Protein AF-A0A328DPZ9-F1 (afdb_monomer)

Structure (mmCIF, N/CA/C/O backbone):
data_AF-A0A328DPZ9-F1
#
_entry.id   AF-A0A328DPZ9-F1
#
loop_
_atom_site.group_PDB
_atom_site.id
_atom_site.type_symbol
_atom_site.label_atom_id
_atom_site.label_alt_id
_atom_site.label_comp_id
_atom_site.label_asym_id
_atom_site.label_entity_id
_atom_site.label_seq_id
_atom_site.pdbx_PDB_ins_code
_atom_site.Cartn_x
_atom_site.Cartn_y
_atom_site.Cartn_z
_atom_site.occupancy
_atom_site.B_iso_or_equiv
_atom_site.auth_seq_id
_atom_site.auth_comp_id
_atom_site.auth_asym_id
_atom_site.auth_atom_id
_atom_site.pdbx_PDB_model_num
ATOM 1 N N . MET A 1 1 ? -7.125 43.425 -60.708 1.00 32.53 1 MET A N 1
ATOM 2 C CA . MET A 1 1 ? -6.253 43.704 -61.870 1.00 32.53 1 MET A CA 1
ATOM 3 C C . MET A 1 1 ? -5.177 42.616 -61.893 1.00 32.53 1 MET A C 1
ATOM 5 O O . MET A 1 1 ? -4.411 42.566 -60.944 1.00 32.53 1 MET A O 1
ATOM 9 N N . LYS A 1 2 ? -5.217 41.736 -62.918 1.00 33.56 2 LYS A N 1
ATOM 10 C CA . LYS A 1 2 ? -4.447 40.476 -63.165 1.00 33.56 2 LYS A CA 1
ATOM 11 C C . LYS A 1 2 ? -4.745 39.311 -62.185 1.00 33.56 2 LYS A C 1
ATOM 13 O O . LYS A 1 2 ? -4.290 39.358 -61.056 1.00 33.56 2 LYS A O 1
ATOM 18 N N . ALA A 1 3 ? -5.665 38.365 -62.445 1.00 24.66 3 ALA A N 1
ATOM 19 C CA . ALA A 1 3 ? -5.767 37.301 -63.483 1.00 24.66 3 ALA A CA 1
ATOM 20 C C . ALA A 1 3 ? -4.623 36.255 -63.383 1.00 24.66 3 ALA A C 1
ATOM 22 O O . ALA A 1 3 ? -3.478 36.627 -63.602 1.00 24.66 3 ALA A O 1
ATOM 23 N N . MET A 1 4 ? -4.832 35.040 -62.842 1.00 23.30 4 MET A N 1
ATOM 24 C CA . MET A 1 4 ? -5.528 33.815 -63.337 1.00 23.30 4 MET A CA 1
ATOM 25 C C . MET A 1 4 ? -4.674 32.886 -64.231 1.00 23.30 4 MET A C 1
ATOM 27 O O . MET A 1 4 ? -4.324 33.281 -65.340 1.00 23.30 4 MET A O 1
ATOM 31 N N . LYS A 1 5 ? -4.461 31.635 -63.767 1.00 24.81 5 LYS A N 1
ATOM 32 C CA . LYS A 1 5 ? -4.634 30.307 -64.437 1.00 24.81 5 LYS A CA 1
ATOM 33 C C . LYS A 1 5 ? -3.986 29.218 -63.542 1.00 24.81 5 LYS A C 1
ATOM 35 O O . LYS A 1 5 ? -2.831 29.385 -63.180 1.00 24.81 5 LYS A O 1
ATOM 40 N N . ALA A 1 6 ? -4.725 28.281 -62.924 1.00 25.78 6 ALA A N 1
ATOM 41 C CA . ALA A 1 6 ? -5.346 27.041 -63.459 1.00 25.78 6 ALA A CA 1
ATOM 42 C C . ALA A 1 6 ? -4.273 26.011 -63.915 1.00 25.78 6 ALA A C 1
ATOM 44 O O . ALA A 1 6 ? -3.356 26.421 -64.613 1.00 25.78 6 ALA A O 1
ATOM 45 N N . ALA A 1 7 ? -4.288 24.707 -63.597 1.00 23.09 7 ALA A N 1
ATOM 46 C CA . ALA A 1 7 ? -5.373 23.803 -63.207 1.00 23.09 7 ALA A CA 1
ATOM 47 C C . ALA A 1 7 ? -4.847 22.447 -62.638 1.00 23.09 7 ALA A C 1
ATOM 49 O O . ALA A 1 7 ? -3.674 22.131 -62.806 1.00 23.09 7 ALA A O 1
ATOM 50 N N . GLU A 1 8 ? -5.793 21.676 -62.073 1.00 23.08 8 GLU A N 1
ATOM 51 C CA . GLU A 1 8 ? -5.939 20.195 -62.028 1.00 23.08 8 GLU A CA 1
ATOM 52 C C . GLU A 1 8 ? -5.051 19.286 -61.128 1.00 23.08 8 GLU A C 1
ATOM 54 O O . GLU A 1 8 ? -3.827 19.299 -61.185 1.00 23.08 8 GLU A O 1
ATOM 59 N N . GLY A 1 9 ? -5.724 18.455 -60.300 1.00 23.34 9 GLY A N 1
ATOM 60 C CA . GLY A 1 9 ? -5.176 17.315 -59.518 1.00 23.34 9 GLY A CA 1
ATOM 61 C C . GLY A 1 9 ? -4.974 16.040 -60.372 1.00 23.34 9 GLY A C 1
ATOM 62 O O . GLY A 1 9 ? -4.996 16.192 -61.592 1.00 23.34 9 GLY A O 1
ATOM 63 N N . PRO A 1 10 ? -4.824 14.792 -59.831 1.00 30.08 10 PRO A N 1
ATOM 64 C CA . PRO A 1 10 ? -5.498 14.229 -58.638 1.00 30.08 10 PRO A CA 1
ATOM 65 C C . PRO A 1 10 ? -4.677 13.236 -57.739 1.00 30.08 10 PRO A C 1
ATOM 67 O O . PRO A 1 10 ? -3.521 12.933 -57.998 1.00 30.08 10 PRO A O 1
ATOM 70 N N . LEU A 1 11 ? -5.337 12.757 -56.664 1.00 27.58 11 LEU A N 1
ATOM 71 C CA . LEU A 1 11 ? -5.181 11.528 -55.836 1.00 27.58 11 LEU A CA 1
ATOM 72 C C . LEU A 1 11 ? -3.993 10.552 -56.063 1.00 27.58 11 LEU A C 1
ATOM 74 O O . LEU A 1 11 ? -3.808 10.037 -57.160 1.00 27.58 11 LEU A O 1
ATOM 78 N N . GLY A 1 12 ? -3.350 10.114 -54.965 1.00 22.69 12 GLY A N 1
ATOM 79 C CA . GLY A 1 12 ? -2.525 8.892 -54.928 1.00 22.69 12 GLY A CA 1
ATOM 80 C C . GLY A 1 12 ? -1.836 8.614 -53.579 1.00 22.69 12 GLY A C 1
ATOM 81 O O . GLY A 1 12 ? -1.146 9.469 -53.043 1.00 22.69 12 GLY A O 1
ATOM 82 N N . PHE A 1 13 ? -2.053 7.414 -53.039 1.00 22.66 13 PHE A N 1
ATOM 83 C CA . PHE A 1 13 ? -1.576 6.844 -51.765 1.00 22.66 13 PHE A CA 1
ATOM 84 C C . PHE A 1 13 ? -0.175 6.176 -51.896 1.00 22.66 13 PHE A C 1
ATOM 86 O O . PHE A 1 13 ? 0.216 5.850 -53.013 1.00 22.66 13 PHE A O 1
ATOM 93 N N . LEU A 1 14 ? 0.460 5.834 -50.748 1.00 24.06 14 LEU A N 1
ATOM 94 C CA . LEU A 1 14 ? 1.677 4.988 -50.527 1.00 24.06 14 LEU A CA 1
ATOM 95 C C . LEU A 1 14 ? 3.042 5.687 -50.775 1.00 24.06 14 LEU A C 1
ATOM 97 O O . LEU A 1 14 ? 3.182 6.424 -51.734 1.00 24.06 14 LEU A O 1
ATOM 101 N N . SER A 1 15 ? 4.145 5.507 -50.029 1.00 23.45 15 SER A N 1
ATOM 102 C CA . SER A 1 15 ? 4.533 4.698 -48.858 1.00 23.45 15 SER A CA 1
ATOM 103 C C . SER A 1 15 ? 5.936 5.151 -48.377 1.00 23.45 15 SER A C 1
ATOM 105 O O . SER A 1 15 ? 6.683 5.732 -49.159 1.00 23.45 15 SER A O 1
ATOM 107 N N . GLY A 1 16 ? 6.312 4.818 -47.134 1.00 24.89 16 GLY A N 1
ATOM 108 C CA . GLY A 1 16 ? 7.706 4.573 -46.723 1.00 24.89 16 GLY A CA 1
ATOM 109 C C . GLY A 1 16 ? 8.576 5.782 -46.351 1.00 24.89 16 GLY A C 1
ATOM 110 O O . GLY A 1 16 ? 9.196 6.404 -47.206 1.00 24.89 16 GLY A O 1
ATOM 111 N N . SER A 1 17 ? 8.755 6.029 -45.049 1.00 25.83 17 SER A N 1
ATOM 112 C CA . SER A 1 17 ? 9.866 6.846 -44.538 1.00 25.83 17 SER A CA 1
ATOM 113 C C . SER A 1 17 ? 10.696 6.068 -43.518 1.00 25.83 17 SER A C 1
ATOM 115 O O . SER A 1 17 ? 10.185 5.568 -42.519 1.00 25.83 17 SER A O 1
ATOM 117 N N . ALA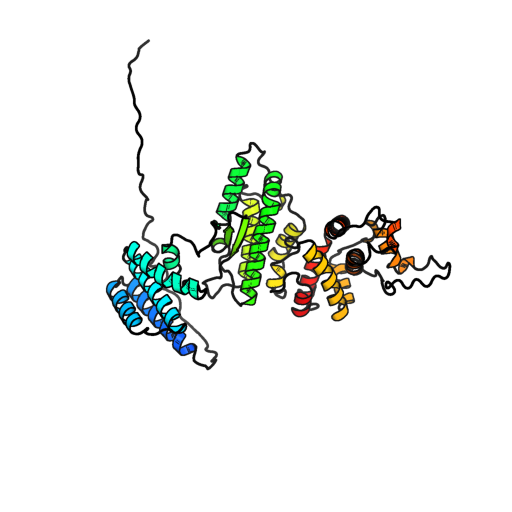 A 1 18 ? 11.984 5.975 -43.839 1.00 26.92 18 ALA A N 1
ATOM 118 C CA . ALA A 1 18 ? 13.039 5.189 -43.223 1.00 26.92 18 ALA A CA 1
ATOM 119 C C . ALA A 1 18 ? 13.343 5.512 -41.748 1.00 26.92 18 ALA A C 1
ATOM 121 O O . ALA A 1 18 ? 13.401 6.674 -41.343 1.00 26.92 18 ALA A O 1
ATOM 122 N N . LEU A 1 19 ? 13.667 4.457 -40.989 1.00 26.27 19 LEU A N 1
ATOM 123 C CA . LEU A 1 19 ? 14.371 4.529 -39.709 1.00 26.27 19 LEU A CA 1
ATOM 124 C C . LEU A 1 19 ? 15.761 5.162 -39.893 1.00 26.27 19 LEU A C 1
ATOM 126 O O . LEU A 1 19 ? 16.610 4.639 -40.617 1.00 26.27 19 LEU A O 1
ATOM 130 N N . LYS A 1 20 ? 16.019 6.261 -39.178 1.00 25.97 20 LYS A N 1
ATOM 131 C CA . LYS A 1 20 ? 17.369 6.794 -38.953 1.00 25.97 20 LYS A CA 1
ATOM 132 C C . LYS A 1 20 ? 18.029 6.049 -37.785 1.00 25.97 20 LYS A C 1
ATOM 134 O O . LYS A 1 20 ? 17.450 5.940 -36.710 1.00 25.97 20 LYS A O 1
ATOM 139 N N . ARG A 1 21 ? 19.250 5.554 -38.020 1.00 27.03 21 ARG A N 1
ATOM 140 C CA . ARG A 1 21 ? 20.154 4.921 -37.038 1.00 27.03 21 ARG A CA 1
ATOM 141 C C . ARG A 1 21 ? 20.632 5.930 -35.973 1.00 27.03 21 ARG A C 1
ATOM 143 O O . ARG A 1 21 ? 20.900 7.068 -36.357 1.00 27.03 21 ARG A O 1
ATOM 150 N N . PRO A 1 22 ? 20.857 5.527 -34.706 1.00 27.84 22 PRO A N 1
ATOM 151 C CA . PRO A 1 22 ? 21.664 6.292 -33.758 1.00 27.84 22 PRO A CA 1
ATOM 152 C C . PRO A 1 22 ? 23.156 5.910 -33.820 1.00 27.84 22 PRO A C 1
ATOM 154 O O . PRO A 1 22 ? 23.523 4.780 -34.148 1.00 27.84 22 PRO A O 1
ATOM 157 N N . ASP A 1 23 ? 23.996 6.894 -33.502 1.00 25.17 23 ASP A N 1
ATOM 158 C CA . ASP A 1 23 ? 25.458 6.921 -33.614 1.00 25.17 23 ASP A CA 1
ATOM 159 C C . ASP A 1 23 ? 26.223 5.870 -32.787 1.00 25.17 23 ASP A C 1
ATOM 161 O O . ASP A 1 23 ? 25.949 5.622 -31.611 1.00 25.17 23 ASP A O 1
ATOM 165 N N . ARG A 1 24 ? 27.280 5.322 -33.403 1.00 33.28 24 ARG A N 1
ATOM 166 C CA . ARG A 1 24 ? 28.302 4.458 -32.791 1.00 33.28 24 ARG A CA 1
ATOM 167 C C . ARG A 1 24 ? 29.372 5.326 -32.121 1.00 33.28 24 ARG A C 1
ATOM 169 O O . ARG A 1 24 ? 30.194 5.908 -32.820 1.00 33.28 24 ARG A O 1
ATOM 176 N N . GLY A 1 25 ? 29.407 5.389 -30.788 1.00 27.17 25 GLY A N 1
ATOM 177 C CA . GLY A 1 25 ? 30.453 6.175 -30.114 1.00 27.17 25 GLY A CA 1
ATOM 178 C C . GLY A 1 25 ? 30.595 6.073 -28.593 1.00 27.17 25 GLY A C 1
ATOM 179 O O . GLY A 1 25 ? 31.181 6.976 -28.012 1.00 27.17 25 GLY A O 1
ATOM 180 N N . ARG A 1 26 ? 30.078 5.039 -27.910 1.00 29.77 26 ARG A N 1
ATOM 181 C CA . ARG A 1 26 ? 30.154 4.952 -26.428 1.00 29.77 26 ARG A CA 1
ATOM 182 C C . ARG A 1 26 ? 30.577 3.594 -25.849 1.00 29.77 26 ARG A C 1
ATOM 184 O O . ARG A 1 26 ? 30.213 3.280 -24.724 1.00 29.77 26 ARG A O 1
ATOM 191 N N . LEU A 1 27 ? 31.345 2.782 -26.582 1.00 30.73 27 LEU A N 1
ATOM 192 C CA . LEU A 1 27 ? 31.772 1.457 -26.088 1.00 30.73 27 LEU A CA 1
ATOM 193 C C . LEU A 1 27 ? 33.225 1.391 -25.572 1.00 30.73 27 LEU A C 1
ATOM 195 O O . LEU A 1 27 ? 33.642 0.334 -25.114 1.00 30.73 27 LEU A O 1
ATOM 199 N N . LEU A 1 28 ? 34.011 2.474 -25.622 1.00 26.56 28 LEU A N 1
ATOM 200 C CA . LEU A 1 28 ? 35.450 2.404 -25.301 1.00 26.56 28 LEU A CA 1
ATOM 201 C C . LEU A 1 28 ? 35.876 2.984 -23.942 1.00 26.56 28 LEU A C 1
ATOM 203 O O . LEU A 1 28 ? 37.007 2.738 -23.535 1.00 26.56 28 LEU A O 1
ATOM 207 N N . ASP A 1 29 ? 34.989 3.623 -23.175 1.00 26.20 29 ASP A N 1
ATOM 208 C CA . ASP A 1 29 ? 35.399 4.311 -21.934 1.00 26.20 29 ASP A CA 1
ATOM 209 C C . ASP A 1 29 ? 35.167 3.527 -20.627 1.00 26.20 29 ASP A C 1
ATOM 211 O O . ASP A 1 29 ? 35.463 4.036 -19.549 1.00 26.20 29 ASP A O 1
ATOM 215 N N . PHE A 1 30 ? 34.685 2.278 -20.669 1.00 27.08 30 PHE A N 1
ATOM 216 C CA . PHE A 1 30 ? 34.267 1.562 -19.446 1.00 27.08 30 PHE A CA 1
ATOM 217 C C . PHE A 1 30 ? 35.194 0.431 -18.955 1.00 27.08 30 PHE A C 1
ATOM 219 O O . PHE A 1 30 ? 34.860 -0.249 -17.988 1.00 27.08 30 PHE A O 1
ATOM 226 N N . ILE A 1 31 ? 36.370 0.215 -19.560 1.00 27.89 31 ILE A N 1
ATOM 227 C CA . ILE A 1 31 ? 37.252 -0.929 -19.209 1.00 27.89 31 ILE A CA 1
ATOM 228 C C . ILE A 1 31 ? 38.308 -0.597 -18.126 1.00 27.89 31 ILE A C 1
ATOM 230 O O . ILE A 1 31 ? 39.016 -1.481 -17.646 1.00 27.89 31 ILE A O 1
ATOM 234 N N . GLY A 1 32 ? 38.400 0.643 -17.646 1.00 24.66 32 GLY A N 1
ATOM 235 C CA . GLY A 1 32 ? 39.467 1.057 -16.726 1.00 24.66 32 GLY A CA 1
ATOM 236 C C . GLY A 1 32 ? 39.015 1.446 -15.321 1.00 24.66 32 GLY A C 1
ATOM 237 O O . GLY A 1 32 ? 39.083 2.629 -15.018 1.00 24.66 32 GLY A O 1
ATOM 238 N N . CYS A 1 33 ? 38.586 0.501 -14.471 1.00 25.06 33 CYS A N 1
ATOM 239 C CA . CYS A 1 33 ? 38.761 0.552 -12.999 1.00 25.06 33 CYS A CA 1
ATOM 240 C C . CYS A 1 33 ? 37.969 -0.564 -12.290 1.00 25.06 33 CYS A C 1
ATOM 242 O O . CYS A 1 33 ? 36.855 -0.336 -11.837 1.00 25.06 33 CYS A O 1
ATOM 244 N N . LEU A 1 34 ? 38.549 -1.758 -12.135 1.00 24.25 34 LEU A N 1
ATOM 245 C CA . LEU A 1 34 ? 38.124 -2.736 -11.120 1.00 24.25 34 LEU A CA 1
ATOM 246 C C . LEU A 1 34 ? 39.308 -3.655 -10.778 1.00 24.25 34 LEU A C 1
ATOM 248 O O . LEU A 1 34 ? 39.439 -4.764 -11.285 1.00 24.25 34 LEU A O 1
ATOM 252 N N . CYS A 1 35 ? 40.186 -3.176 -9.898 1.00 24.02 35 CYS A N 1
ATOM 253 C CA . CYS A 1 35 ? 41.143 -4.007 -9.171 1.00 24.02 35 CYS A CA 1
ATOM 254 C C . CYS A 1 35 ? 41.026 -3.671 -7.681 1.00 24.02 35 CYS A C 1
ATOM 256 O O . CYS A 1 35 ? 41.340 -2.549 -7.298 1.00 24.02 35 CYS A O 1
ATOM 258 N N . PHE A 1 36 ? 40.545 -4.628 -6.877 1.00 22.95 36 PHE A N 1
ATOM 259 C CA . PHE A 1 36 ? 41.153 -5.150 -5.635 1.00 22.95 36 PHE A CA 1
ATOM 260 C C . PHE A 1 36 ? 40.113 -5.682 -4.627 1.00 22.95 36 PHE A C 1
ATOM 262 O O . PHE A 1 36 ? 39.229 -4.962 -4.181 1.00 22.95 36 PHE A O 1
ATOM 269 N N . GLY A 1 37 ? 40.328 -6.934 -4.190 1.00 20.66 37 GLY A N 1
ATOM 270 C CA . GLY A 1 37 ? 40.104 -7.358 -2.801 1.00 20.66 37 GLY A CA 1
ATOM 271 C C . GLY A 1 37 ? 38.820 -8.124 -2.455 1.00 20.66 37 GLY A C 1
ATOM 272 O O . GLY A 1 37 ? 38.030 -7.636 -1.658 1.00 20.66 37 GLY A O 1
ATOM 273 N N . ILE A 1 38 ? 38.650 -9.365 -2.933 1.00 23.98 38 ILE A N 1
ATOM 274 C CA . ILE A 1 38 ? 37.660 -10.305 -2.363 1.00 23.98 38 ILE A CA 1
ATOM 275 C C . ILE A 1 38 ? 38.317 -11.100 -1.225 1.00 23.98 38 ILE A C 1
ATOM 277 O O . ILE A 1 38 ? 39.251 -11.869 -1.453 1.00 23.98 38 ILE A O 1
ATOM 281 N N . HIS A 1 39 ? 37.814 -10.940 0.002 1.00 20.58 39 HIS A N 1
ATOM 282 C CA . HIS A 1 39 ? 38.038 -11.892 1.093 1.00 20.58 39 HIS A CA 1
ATOM 283 C C . HIS A 1 39 ? 37.029 -13.041 0.986 1.00 20.58 39 HIS A C 1
ATOM 285 O O . HIS A 1 39 ? 35.817 -12.840 0.991 1.00 20.58 39 HIS A O 1
ATOM 291 N N . VAL A 1 40 ? 37.560 -14.257 0.865 1.00 23.77 40 VAL A N 1
ATOM 292 C CA . VAL A 1 40 ? 36.818 -15.506 0.674 1.00 23.77 40 VAL A CA 1
ATOM 293 C C . VAL A 1 40 ? 36.299 -16.017 2.020 1.00 23.77 40 VAL A C 1
ATOM 295 O O . VAL A 1 40 ? 37.090 -16.422 2.870 1.00 23.77 40 VAL A O 1
ATOM 298 N N . ILE A 1 41 ? 34.974 -16.080 2.191 1.00 25.48 41 ILE A N 1
ATOM 299 C CA . ILE A 1 41 ? 34.342 -16.957 3.188 1.00 25.48 41 ILE A CA 1
ATOM 300 C C . ILE A 1 41 ? 33.923 -18.242 2.472 1.00 25.48 41 ILE A C 1
ATOM 302 O O . ILE A 1 41 ? 33.161 -18.236 1.509 1.00 25.48 41 ILE A O 1
ATOM 306 N N . LYS A 1 42 ? 34.502 -19.350 2.930 1.00 23.83 42 LYS A N 1
ATOM 307 C CA . LYS A 1 42 ? 34.433 -20.686 2.334 1.00 23.83 42 LYS A CA 1
ATOM 308 C C . LYS A 1 42 ? 33.168 -21.401 2.826 1.00 23.83 42 LYS A C 1
ATOM 310 O O . LYS A 1 42 ? 33.086 -21.724 4.007 1.00 23.83 42 LYS A O 1
ATOM 315 N N . ILE A 1 43 ? 32.227 -21.707 1.933 1.00 27.67 43 ILE A N 1
ATOM 316 C CA . ILE A 1 43 ? 31.184 -22.718 2.171 1.00 27.67 43 ILE A CA 1
ATOM 317 C C . ILE A 1 43 ? 31.407 -23.844 1.159 1.00 27.67 43 ILE A C 1
ATOM 319 O O . ILE A 1 43 ? 31.542 -23.611 -0.039 1.00 27.67 43 ILE A O 1
ATOM 323 N N . LYS A 1 44 ? 31.567 -25.061 1.680 1.00 26.88 44 LYS A N 1
ATOM 324 C CA . LYS A 1 44 ? 32.027 -26.260 0.972 1.00 26.88 44 LYS A CA 1
ATOM 325 C C . LYS A 1 44 ? 30.802 -27.074 0.531 1.00 26.88 44 LYS A C 1
ATOM 327 O O . LYS A 1 44 ? 30.025 -27.466 1.394 1.00 26.88 44 LYS A O 1
ATOM 332 N N . GLY A 1 45 ? 30.666 -27.351 -0.770 1.00 28.16 45 GLY A N 1
ATOM 333 C CA . GLY A 1 45 ? 29.699 -28.326 -1.299 1.00 28.16 45 GLY A CA 1
ATOM 334 C C . GLY A 1 45 ? 29.238 -28.065 -2.741 1.00 28.16 45 GLY A C 1
ATOM 335 O O . GLY A 1 45 ? 28.191 -27.464 -2.945 1.00 28.16 45 GLY A O 1
ATOM 336 N N . ASP A 1 46 ? 30.040 -28.514 -3.711 1.00 35.56 46 ASP A N 1
ATOM 337 C CA . ASP A 1 46 ? 29.751 -28.857 -5.128 1.00 35.56 46 ASP A CA 1
ATOM 338 C C . ASP A 1 46 ? 29.056 -27.882 -6.109 1.00 35.56 46 ASP A C 1
ATOM 340 O O . ASP A 1 46 ? 29.194 -28.023 -7.321 1.00 35.56 46 ASP A O 1
ATOM 344 N N . THR A 1 47 ? 28.395 -26.821 -5.660 1.00 34.56 47 THR A N 1
ATOM 345 C CA . THR A 1 47 ? 27.800 -25.796 -6.553 1.00 34.56 47 THR A CA 1
ATOM 346 C C . THR A 1 47 ? 28.833 -24.794 -7.084 1.00 34.56 47 THR A C 1
ATOM 348 O O . THR A 1 47 ? 28.659 -24.192 -8.147 1.00 34.56 47 THR A O 1
ATOM 351 N N . THR A 1 48 ? 29.961 -24.648 -6.385 1.00 34.56 48 THR A N 1
ATOM 352 C CA . THR A 1 48 ? 31.018 -23.669 -6.687 1.00 34.56 48 THR A CA 1
ATOM 353 C C . THR A 1 48 ? 31.843 -24.035 -7.928 1.00 34.56 48 THR A C 1
ATOM 355 O O . THR A 1 48 ? 32.352 -23.145 -8.604 1.00 34.56 48 THR A O 1
ATOM 358 N N . SER A 1 49 ? 31.950 -25.329 -8.260 1.00 46.31 49 SER A N 1
ATOM 359 C CA . SER A 1 49 ? 32.695 -25.820 -9.432 1.00 46.31 49 SER A CA 1
ATOM 360 C C . SER A 1 49 ? 31.918 -25.690 -10.749 1.00 46.31 49 SER A C 1
ATOM 362 O O . SER A 1 49 ? 32.515 -25.756 -11.821 1.00 46.31 49 SER A O 1
ATOM 364 N N . ARG A 1 50 ? 30.587 -25.554 -10.693 1.00 47.69 50 ARG A N 1
ATOM 365 C CA . ARG A 1 50 ? 29.713 -25.585 -11.881 1.00 47.69 50 ARG A CA 1
ATOM 366 C C . ARG A 1 50 ? 29.272 -24.192 -12.312 1.00 47.69 50 ARG A C 1
ATOM 368 O O . ARG A 1 50 ? 29.305 -23.874 -13.499 1.00 47.69 50 ARG A O 1
ATOM 375 N N . MET A 1 51 ? 28.996 -23.326 -11.333 1.00 44.47 51 MET A N 1
ATOM 376 C CA . MET A 1 51 ? 28.878 -21.879 -11.545 1.00 44.47 51 MET A CA 1
ATOM 377 C C . MET A 1 51 ? 30.152 -21.303 -12.182 1.00 44.47 51 MET A C 1
ATOM 379 O O . MET A 1 51 ? 30.060 -20.417 -13.025 1.00 44.47 51 MET A O 1
ATOM 383 N N . SER A 1 52 ? 31.333 -21.844 -11.848 1.00 55.66 52 SER A N 1
ATOM 384 C CA . SER A 1 52 ? 32.593 -21.440 -12.480 1.00 55.66 52 SER A CA 1
ATOM 385 C C . SER A 1 52 ? 32.716 -21.920 -13.933 1.00 55.66 52 SER A C 1
ATOM 387 O O . SER A 1 52 ? 33.235 -21.178 -14.758 1.00 55.66 52 SER A O 1
ATOM 389 N N . GLY A 1 53 ? 32.192 -23.101 -14.283 1.00 61.94 53 GLY A N 1
ATOM 390 C CA . GLY A 1 53 ? 32.197 -23.630 -15.654 1.00 61.94 53 GLY A CA 1
ATOM 391 C C . GLY A 1 53 ? 31.355 -22.801 -16.629 1.00 61.94 53 GLY A C 1
ATOM 392 O O . GLY A 1 53 ? 31.869 -22.334 -17.644 1.00 61.94 53 GLY A O 1
ATOM 393 N N . LEU A 1 54 ? 30.091 -22.538 -16.284 1.00 66.88 54 LEU A N 1
ATOM 394 C CA . LEU A 1 54 ? 29.188 -21.726 -17.113 1.00 66.88 54 LEU A CA 1
ATOM 395 C C . LEU A 1 54 ? 29.638 -20.258 -17.189 1.00 66.88 54 LEU A C 1
ATOM 397 O O . LEU A 1 54 ? 29.582 -19.645 -18.254 1.00 66.88 54 LEU A O 1
ATOM 401 N N . ALA A 1 55 ? 30.157 -19.706 -16.087 1.00 65.88 55 ALA A N 1
ATOM 402 C CA . ALA A 1 55 ? 30.737 -18.364 -16.084 1.00 65.88 55 ALA A CA 1
ATOM 403 C C . ALA A 1 55 ? 31.989 -18.268 -16.975 1.00 65.88 55 ALA A C 1
ATOM 405 O O . ALA A 1 55 ? 32.197 -17.250 -17.635 1.00 65.88 55 ALA A O 1
ATOM 406 N N . ASN A 1 56 ? 32.808 -19.324 -17.038 1.00 72.88 56 ASN A N 1
ATOM 407 C CA . ASN A 1 56 ? 33.974 -19.376 -17.921 1.00 72.88 56 ASN A CA 1
ATOM 408 C C . ASN A 1 56 ? 33.574 -19.430 -19.402 1.00 72.88 56 ASN A C 1
ATOM 410 O O . ASN A 1 56 ? 34.201 -18.748 -20.213 1.00 72.88 56 ASN A O 1
ATOM 414 N N . ILE A 1 57 ? 32.518 -20.180 -19.743 1.00 77.56 57 ILE A N 1
ATOM 415 C CA . ILE A 1 57 ? 31.951 -20.221 -21.101 1.00 77.56 57 ILE A CA 1
ATOM 416 C C . ILE A 1 57 ? 31.459 -18.825 -21.503 1.00 77.56 57 ILE A C 1
ATOM 418 O O . ILE A 1 57 ? 31.898 -18.295 -22.524 1.00 77.56 57 ILE A O 1
ATOM 422 N N . GLY A 1 58 ? 30.631 -18.190 -20.665 1.00 74.75 58 GLY A N 1
ATOM 423 C CA . GLY A 1 58 ? 30.122 -16.840 -20.924 1.00 74.75 58 GLY A CA 1
ATOM 424 C C . GLY A 1 58 ? 31.245 -15.812 -21.086 1.00 74.75 58 GLY A C 1
ATOM 425 O O . GLY A 1 58 ? 31.269 -15.059 -22.057 1.00 74.75 58 GLY A O 1
ATOM 426 N N . LYS A 1 59 ? 32.248 -15.831 -20.199 1.00 78.69 59 LYS A N 1
ATOM 427 C CA . LYS A 1 59 ? 33.413 -14.937 -20.286 1.00 78.69 59 LYS A CA 1
ATOM 428 C C . LYS A 1 59 ? 34.219 -15.143 -21.572 1.00 78.69 59 LYS A C 1
ATOM 430 O O . LYS A 1 59 ? 34.692 -14.164 -22.148 1.00 78.69 59 LYS A O 1
ATOM 435 N N . HIS A 1 60 ? 34.391 -16.391 -22.017 1.00 80.81 60 HIS A N 1
ATOM 436 C CA . HIS A 1 60 ? 35.086 -16.689 -23.267 1.00 80.81 60 HIS A CA 1
ATOM 437 C C . HIS A 1 60 ? 34.326 -16.110 -24.464 1.00 80.81 60 HIS A C 1
ATOM 439 O O . HIS A 1 60 ? 34.908 -15.354 -25.238 1.00 80.81 60 HIS A O 1
ATOM 445 N N . VAL A 1 61 ? 33.026 -16.401 -24.575 1.00 78.88 61 VAL A N 1
ATOM 446 C CA . VAL A 1 61 ? 32.176 -15.943 -25.686 1.00 78.88 61 VAL A CA 1
ATOM 447 C C . VAL A 1 61 ? 32.099 -14.417 -25.743 1.00 78.88 61 VAL A C 1
ATOM 449 O O . VAL A 1 61 ? 32.362 -13.835 -26.794 1.00 78.88 61 VAL A O 1
ATOM 452 N N . LEU A 1 62 ? 31.836 -13.750 -24.615 1.00 77.12 62 LEU A N 1
ATOM 453 C CA . LEU A 1 62 ? 31.789 -12.285 -24.548 1.00 77.12 62 LEU A CA 1
ATOM 454 C C . LEU A 1 62 ? 33.140 -11.649 -24.917 1.00 77.12 62 LEU A C 1
ATOM 456 O O . LEU A 1 62 ? 33.185 -10.626 -25.599 1.00 77.12 62 LEU A O 1
ATOM 460 N N . GLY A 1 63 ? 34.251 -12.284 -24.527 1.00 75.06 63 GLY A N 1
ATOM 461 C CA . GLY A 1 63 ? 35.593 -11.860 -24.922 1.00 75.06 63 GLY A CA 1
ATOM 462 C C . GLY A 1 63 ? 35.840 -11.942 -26.432 1.00 75.06 63 GLY A C 1
ATOM 463 O O . GLY A 1 63 ? 36.538 -11.086 -26.973 1.00 75.06 63 GLY A O 1
ATOM 464 N N . GLN A 1 64 ? 35.260 -12.932 -27.117 1.00 83.19 64 GLN A N 1
ATOM 465 C CA . GLN A 1 64 ? 35.335 -13.042 -28.578 1.00 83.19 64 GLN A CA 1
ATOM 466 C C . GLN A 1 64 ? 34.415 -12.043 -29.285 1.00 83.19 64 GLN A C 1
ATOM 468 O O . GLN A 1 64 ? 34.834 -11.436 -30.269 1.00 83.19 64 GLN A O 1
ATOM 473 N N . ILE A 1 65 ? 33.211 -11.799 -28.753 1.00 78.12 65 ILE A N 1
ATOM 474 C CA . ILE A 1 65 ? 32.301 -10.751 -29.249 1.00 78.12 65 ILE A CA 1
ATOM 475 C C . ILE A 1 65 ? 32.990 -9.381 -29.201 1.00 78.12 65 ILE A C 1
ATOM 477 O O . ILE A 1 65 ? 32.985 -8.662 -30.199 1.00 78.12 65 ILE A O 1
ATOM 481 N N . GLY A 1 66 ? 33.653 -9.041 -28.088 1.00 76.62 66 GLY A N 1
ATOM 482 C CA . GLY A 1 66 ? 34.385 -7.775 -27.947 1.00 76.62 66 GLY A CA 1
ATOM 483 C C . GLY A 1 66 ? 35.555 -7.613 -28.927 1.00 76.62 66 GLY A C 1
ATOM 484 O O . GLY A 1 66 ? 35.902 -6.494 -29.295 1.00 76.62 66 GLY A O 1
ATOM 485 N N . LYS A 1 67 ? 36.136 -8.726 -29.392 1.00 85.75 67 LYS A N 1
ATOM 486 C CA . LYS A 1 67 ? 37.177 -8.759 -30.434 1.00 85.75 67 LYS A CA 1
ATOM 487 C C . LYS A 1 67 ? 36.617 -8.881 -31.854 1.00 85.75 67 LYS A C 1
ATOM 489 O O . LYS A 1 67 ? 37.399 -8.944 -32.796 1.00 85.75 67 LYS A O 1
ATOM 494 N N . GLN A 1 68 ? 35.292 -8.928 -32.006 1.00 85.69 68 GLN A N 1
ATOM 495 C CA . GLN A 1 68 ? 34.592 -9.181 -33.270 1.00 85.69 68 GLN A CA 1
ATOM 496 C C . GLN A 1 68 ? 34.952 -10.536 -33.915 1.00 85.69 68 GLN A C 1
ATOM 498 O O . GLN A 1 68 ? 34.816 -10.725 -35.120 1.00 85.69 68 GLN A O 1
ATOM 503 N N . GLU A 1 69 ? 35.386 -11.517 -33.116 1.00 91.31 69 GLU A N 1
ATOM 504 C CA . GLU A 1 69 ? 35.734 -12.871 -33.568 1.00 91.31 69 GLU A CA 1
ATOM 505 C C . GLU A 1 69 ? 34.507 -13.804 -33.514 1.00 91.31 69 GLU A C 1
ATOM 507 O O . GLU A 1 69 ? 34.518 -14.850 -32.858 1.00 91.31 69 GLU A O 1
ATOM 512 N N . TYR A 1 70 ? 33.420 -13.414 -34.188 1.00 88.06 70 TYR A N 1
ATOM 513 C CA . TYR A 1 70 ? 32.107 -14.068 -34.076 1.00 88.06 70 TYR A CA 1
ATOM 514 C C . TYR A 1 70 ? 32.121 -15.545 -34.483 1.00 88.06 70 TYR A C 1
ATOM 516 O O . TYR A 1 70 ? 31.571 -16.384 -33.773 1.00 88.06 70 TYR A O 1
ATOM 524 N N . ASP A 1 71 ? 32.812 -15.898 -35.567 1.00 90.44 71 ASP A N 1
ATOM 525 C CA . ASP A 1 71 ? 32.851 -17.287 -36.040 1.00 90.44 71 ASP A CA 1
ATOM 526 C C . ASP A 1 71 ? 33.610 -18.210 -35.068 1.00 90.44 71 ASP A C 1
ATOM 528 O O . ASP A 1 71 ? 33.251 -19.377 -34.906 1.00 90.44 71 ASP A O 1
ATOM 532 N N . LYS A 1 72 ? 34.609 -17.682 -34.341 1.00 88.31 72 LYS A N 1
ATOM 533 C CA . LYS A 1 72 ? 35.291 -18.431 -33.272 1.00 88.31 72 LYS A CA 1
ATOM 534 C C . LYS A 1 72 ? 34.383 -18.623 -32.059 1.00 88.31 72 LYS A C 1
ATOM 536 O O . LYS A 1 72 ? 34.406 -19.691 -31.450 1.00 88.31 72 LYS A O 1
ATOM 541 N N . ALA A 1 73 ? 33.582 -17.610 -31.723 1.00 86.62 73 ALA A N 1
ATOM 542 C CA . ALA A 1 73 ? 32.591 -17.700 -30.655 1.00 86.62 73 ALA A CA 1
ATOM 543 C C . ALA A 1 73 ? 31.532 -18.770 -30.968 1.00 86.62 73 ALA A C 1
ATOM 545 O O . ALA A 1 73 ? 31.284 -19.640 -30.136 1.00 86.62 73 ALA A O 1
ATOM 546 N N . LEU A 1 74 ? 30.980 -18.764 -32.188 1.00 91.69 74 LEU A N 1
ATOM 547 C CA . LEU A 1 74 ? 30.002 -19.760 -32.640 1.00 91.69 74 LEU A CA 1
ATOM 548 C C . LEU A 1 74 ? 30.589 -21.173 -32.654 1.00 91.69 74 LEU A C 1
ATOM 550 O O . LEU A 1 74 ? 29.956 -22.095 -32.148 1.00 91.69 74 LEU A O 1
ATOM 554 N N . ALA A 1 75 ? 31.810 -21.354 -33.169 1.00 90.62 75 ALA A N 1
ATOM 555 C CA . ALA A 1 75 ? 32.476 -22.658 -33.173 1.00 90.62 75 ALA A CA 1
ATOM 556 C C . ALA A 1 75 ? 32.668 -23.216 -31.751 1.00 90.62 75 ALA A C 1
ATOM 558 O O . ALA A 1 75 ? 32.459 -24.407 -31.513 1.00 90.62 75 ALA A O 1
ATOM 559 N N . TYR A 1 76 ? 33.019 -22.351 -30.795 1.00 90.31 76 TYR A N 1
ATOM 560 C CA . TYR A 1 76 ? 33.151 -22.729 -29.391 1.00 90.31 76 TYR A CA 1
ATOM 561 C C . TYR A 1 76 ? 31.806 -23.129 -28.765 1.00 90.31 76 TYR A C 1
ATOM 563 O O . TYR A 1 76 ? 31.716 -24.189 -28.147 1.00 90.31 76 TYR A O 1
ATOM 571 N N . ILE A 1 77 ? 30.751 -22.331 -28.973 1.00 89.94 77 ILE A N 1
ATOM 572 C CA . ILE A 1 77 ? 29.393 -22.629 -28.482 1.00 89.94 77 ILE A CA 1
ATOM 573 C C . ILE A 1 77 ? 28.895 -23.963 -29.049 1.00 89.94 77 ILE A C 1
ATOM 575 O O . ILE A 1 77 ? 28.363 -24.786 -28.305 1.00 89.94 77 ILE A O 1
ATOM 579 N N . LYS A 1 78 ? 29.129 -24.222 -30.340 1.00 90.25 78 LYS A N 1
ATOM 580 C CA . LYS A 1 78 ? 28.723 -25.466 -31.008 1.00 90.25 78 LYS A CA 1
ATOM 581 C C . LYS A 1 78 ? 29.403 -26.695 -30.399 1.00 90.25 78 LYS A C 1
ATOM 583 O O . LYS A 1 78 ? 28.731 -27.669 -30.079 1.00 90.25 78 LYS A O 1
ATOM 588 N N . ALA A 1 79 ? 30.706 -26.607 -30.126 1.00 88.44 79 ALA A N 1
ATOM 589 C CA . ALA A 1 79 ? 31.445 -27.666 -29.437 1.00 88.44 79 ALA A CA 1
ATOM 590 C C . ALA A 1 79 ? 30.957 -27.895 -27.990 1.00 88.44 79 ALA A C 1
ATOM 592 O O . ALA A 1 79 ? 31.027 -29.015 -27.480 1.00 88.44 79 ALA A O 1
ATOM 593 N N . CYS A 1 80 ? 30.467 -26.853 -27.310 1.00 87.19 80 CYS A N 1
ATOM 594 C CA . CYS A 1 80 ? 29.823 -26.982 -26.001 1.00 87.19 80 CYS A CA 1
ATOM 595 C C . CYS A 1 80 ? 28.450 -27.665 -26.101 1.00 87.19 80 CYS A C 1
ATOM 597 O O . CYS A 1 80 ? 28.180 -28.575 -25.319 1.00 87.19 80 CYS A O 1
ATOM 599 N N . LEU A 1 81 ? 27.620 -27.291 -27.081 1.00 85.81 81 LEU A N 1
ATOM 600 C CA . LEU A 1 81 ? 26.314 -27.917 -27.329 1.00 85.81 81 LEU A CA 1
ATOM 601 C C . LEU A 1 81 ? 26.450 -29.413 -27.643 1.00 85.81 81 LEU A C 1
ATOM 603 O O . LEU A 1 81 ? 25.728 -30.222 -27.070 1.00 85.81 81 LEU A O 1
ATOM 607 N N . GLU A 1 82 ? 27.434 -29.801 -28.459 1.00 86.75 82 GLU A N 1
ATOM 608 C CA . GLU A 1 82 ? 27.730 -31.210 -28.776 1.00 86.75 82 GLU A CA 1
ATOM 609 C C . GLU A 1 82 ? 28.106 -32.045 -27.541 1.00 86.75 82 GLU A C 1
ATOM 611 O O . GLU A 1 82 ? 27.884 -33.255 -27.505 1.00 86.75 82 GLU A O 1
ATOM 616 N N . ARG A 1 83 ? 28.667 -31.411 -26.505 1.00 82.50 83 ARG A N 1
ATOM 617 C CA . ARG A 1 83 ? 28.996 -32.066 -25.229 1.00 82.50 83 ARG A CA 1
ATOM 618 C C . ARG A 1 83 ? 27.814 -32.090 -24.261 1.00 82.50 83 ARG A C 1
ATOM 620 O O . ARG A 1 83 ? 27.810 -32.902 -23.335 1.00 82.50 83 ARG A O 1
ATOM 627 N N . CYS A 1 84 ? 26.807 -31.249 -24.479 1.00 81.62 84 CYS A N 1
ATOM 628 C CA . CYS A 1 84 ? 25.624 -31.139 -23.637 1.00 81.62 84 CYS A CA 1
ATOM 629 C C . CYS A 1 84 ? 24.536 -32.145 -24.069 1.00 81.62 84 CYS A C 1
ATOM 631 O O . CYS A 1 84 ? 23.496 -31.784 -24.616 1.00 81.62 84 CYS A O 1
ATOM 633 N N . THR A 1 85 ? 24.797 -33.439 -23.847 1.00 71.81 85 THR A N 1
ATOM 634 C CA . THR A 1 85 ? 23.944 -34.558 -24.306 1.00 71.81 85 THR A CA 1
ATOM 635 C C . THR A 1 85 ? 23.124 -35.188 -23.176 1.00 71.81 85 THR A C 1
ATOM 637 O O . THR A 1 85 ? 23.705 -35.630 -22.194 1.00 71.81 85 THR A O 1
ATOM 640 N N . GLY A 1 86 ? 21.795 -35.303 -23.296 1.00 71.94 86 GLY A N 1
ATOM 641 C CA . GLY A 1 86 ? 20.918 -36.067 -22.381 1.00 71.94 86 GLY A CA 1
ATOM 642 C C . GLY A 1 86 ? 19.818 -35.252 -21.682 1.00 71.94 86 GLY A C 1
ATOM 643 O O . GLY A 1 86 ? 19.889 -34.031 -21.634 1.00 71.94 86 GLY A O 1
ATOM 644 N N . ASP A 1 87 ? 18.840 -35.946 -21.086 1.00 72.12 87 ASP A N 1
ATOM 645 C CA . ASP A 1 87 ? 17.528 -35.376 -20.707 1.00 72.12 87 ASP A CA 1
ATOM 646 C C . ASP A 1 87 ? 17.406 -34.999 -19.218 1.00 72.12 87 ASP A C 1
ATOM 648 O O . ASP A 1 87 ? 16.409 -35.293 -18.551 1.00 72.12 87 ASP A O 1
ATOM 652 N N . SER A 1 88 ? 18.442 -34.383 -18.645 1.00 80.25 88 SER A N 1
ATOM 653 C CA . SER A 1 88 ? 18.347 -33.832 -17.289 1.00 80.25 88 SER A CA 1
ATOM 654 C C . SER A 1 88 ? 18.029 -32.342 -17.335 1.00 80.25 88 SER A C 1
ATOM 656 O O . SER A 1 88 ? 18.534 -31.612 -18.184 1.00 80.25 88 SER A O 1
ATOM 658 N N . ARG A 1 89 ? 17.256 -31.863 -16.352 1.00 74.81 89 ARG A N 1
ATOM 659 C CA . ARG A 1 89 ? 16.989 -30.426 -16.168 1.00 74.81 89 ARG A CA 1
ATOM 660 C C . ARG A 1 89 ? 18.270 -29.587 -16.195 1.00 74.81 89 ARG A C 1
ATOM 662 O O . ARG A 1 89 ? 18.285 -28.492 -16.733 1.00 74.81 89 ARG A O 1
ATOM 669 N N . GLU A 1 90 ? 19.343 -30.109 -15.614 1.00 75.06 90 GLU A N 1
ATOM 670 C CA . GLU A 1 90 ? 20.631 -29.420 -15.545 1.00 75.06 90 GLU A CA 1
ATOM 671 C C . GLU A 1 90 ? 21.273 -29.218 -16.920 1.00 75.06 90 GLU A C 1
ATOM 673 O O . GLU A 1 90 ? 21.893 -28.185 -17.155 1.00 75.06 90 GLU A O 1
ATOM 678 N N . LYS A 1 91 ? 21.108 -30.189 -17.824 1.00 81.38 91 LYS A N 1
ATOM 679 C CA . LYS A 1 91 ? 21.591 -30.095 -19.204 1.00 81.38 91 LYS A CA 1
ATOM 680 C C . LYS A 1 91 ? 20.722 -29.163 -20.030 1.00 81.38 91 LYS A C 1
ATOM 682 O O . LYS A 1 91 ? 21.255 -28.364 -20.785 1.00 81.38 91 LYS A O 1
ATOM 687 N N . GLU A 1 92 ? 19.410 -29.185 -19.823 1.00 81.50 92 GLU A N 1
ATOM 688 C CA . GLU A 1 92 ? 18.517 -28.217 -20.462 1.00 81.50 92 GLU A CA 1
ATOM 689 C C . GLU A 1 92 ? 18.829 -26.774 -20.012 1.00 81.50 92 GLU A C 1
ATOM 691 O O . GLU A 1 92 ? 18.882 -25.873 -20.840 1.00 81.50 92 GLU A O 1
ATOM 696 N N . GLU A 1 93 ? 19.140 -26.534 -18.732 1.00 77.62 93 GLU A N 1
ATOM 697 C CA . GLU A 1 93 ? 19.572 -25.210 -18.242 1.00 77.62 93 GLU A CA 1
ATOM 698 C C . GLU A 1 93 ? 20.939 -24.764 -18.815 1.00 77.62 93 GLU A C 1
ATOM 700 O O . GLU A 1 93 ? 21.166 -23.568 -19.022 1.00 77.62 93 GLU A O 1
ATOM 705 N N . GLU A 1 94 ? 21.854 -25.699 -19.089 1.00 82.94 94 GLU A N 1
ATOM 706 C CA . GLU A 1 94 ? 23.128 -25.426 -19.773 1.00 82.94 94 GLU A CA 1
ATOM 707 C C . GLU A 1 94 ? 22.923 -25.129 -21.267 1.00 82.94 94 GLU A C 1
ATOM 709 O O . GLU A 1 94 ? 23.463 -24.142 -21.769 1.00 82.94 94 GLU A O 1
ATOM 714 N N . GLN A 1 95 ? 22.087 -25.911 -21.956 1.00 87.06 95 GLN A N 1
ATOM 715 C CA . GLN A 1 95 ? 21.668 -25.649 -23.337 1.00 87.06 95 GLN A CA 1
ATOM 716 C C . GLN A 1 95 ? 20.998 -24.282 -23.462 1.00 87.06 95 GLN A C 1
ATOM 718 O O . GLN A 1 95 ? 21.313 -23.535 -24.382 1.00 87.06 95 GLN A O 1
ATOM 723 N N . CYS A 1 96 ? 20.147 -23.921 -22.500 1.00 84.44 96 CYS A N 1
ATOM 724 C CA . CYS A 1 96 ? 19.495 -22.618 -22.435 1.00 84.44 96 CYS A CA 1
ATOM 725 C C . CYS A 1 96 ? 20.512 -21.472 -22.496 1.00 84.44 96 CYS A C 1
ATOM 727 O O . CYS A 1 96 ? 20.423 -20.620 -23.374 1.00 84.44 96 CYS A O 1
ATOM 729 N N . LEU A 1 97 ? 21.543 -21.499 -21.640 1.00 82.88 97 LEU A N 1
ATOM 730 C CA . LEU A 1 97 ? 22.607 -20.488 -21.663 1.00 82.88 97 LEU A CA 1
ATOM 731 C C . LEU A 1 97 ? 23.367 -20.476 -22.999 1.00 82.88 97 LEU A C 1
ATOM 733 O O . LEU A 1 97 ? 23.747 -19.413 -23.482 1.00 82.88 97 LEU A O 1
ATOM 737 N N . LEU A 1 98 ? 23.633 -21.644 -23.585 1.00 89.00 98 LEU A N 1
ATOM 738 C CA . LEU A 1 98 ? 24.354 -21.739 -24.854 1.00 89.00 98 LEU A CA 1
ATOM 739 C C . LEU A 1 98 ? 23.542 -21.155 -26.017 1.00 89.00 98 LEU A C 1
ATOM 741 O O . LEU A 1 98 ? 24.116 -20.442 -26.838 1.00 89.00 98 LEU A O 1
ATOM 745 N N . TYR A 1 99 ? 22.228 -21.385 -26.054 1.00 89.69 99 TYR A N 1
ATOM 746 C CA . TYR A 1 99 ? 21.317 -20.768 -27.022 1.00 89.69 99 TYR A CA 1
ATOM 747 C C . TYR A 1 99 ? 21.243 -19.247 -26.847 1.00 89.69 99 TYR A C 1
ATOM 749 O O . TYR A 1 99 ? 21.312 -18.515 -27.833 1.00 89.69 99 TYR A O 1
ATOM 757 N N . GLU A 1 100 ? 21.217 -18.750 -25.606 1.00 84.19 100 GLU A N 1
ATOM 758 C CA . GLU A 1 100 ? 21.304 -17.308 -25.342 1.00 84.19 100 GLU A CA 1
ATOM 759 C C . GLU A 1 100 ? 22.609 -16.699 -25.872 1.00 84.19 100 GLU A C 1
ATOM 761 O O . GLU A 1 100 ? 22.602 -15.694 -26.581 1.00 84.19 100 GLU A O 1
ATOM 766 N N . LEU A 1 101 ? 23.748 -17.328 -25.575 1.00 84.44 101 LEU A N 1
ATOM 767 C CA . LEU A 1 101 ? 25.051 -16.876 -26.061 1.00 84.44 101 LEU A CA 1
ATOM 768 C C . LEU A 1 101 ? 25.141 -16.937 -27.593 1.00 84.44 101 LEU A C 1
ATOM 770 O O . LEU A 1 101 ? 25.745 -16.056 -28.204 1.00 84.44 101 LEU A O 1
ATOM 774 N N . CYS A 1 102 ? 24.523 -17.939 -28.221 1.00 89.38 102 CYS A N 1
ATOM 775 C CA . CYS A 1 102 ? 24.441 -18.065 -29.675 1.00 89.38 102 CYS A CA 1
ATOM 776 C C . CYS A 1 102 ? 23.661 -16.888 -30.279 1.00 89.38 102 CYS A C 1
ATOM 778 O O . CYS A 1 102 ? 24.155 -16.197 -31.174 1.00 89.38 102 CYS A O 1
ATOM 780 N N . ALA A 1 103 ? 22.492 -16.588 -29.708 1.00 80.75 103 ALA A N 1
ATOM 781 C CA . ALA A 1 103 ? 21.660 -15.462 -30.103 1.00 80.75 103 ALA A CA 1
ATOM 782 C C . ALA A 1 103 ? 22.405 -14.120 -29.977 1.00 80.75 103 ALA A C 1
ATOM 784 O O . ALA A 1 103 ? 22.391 -13.319 -30.913 1.00 80.75 103 ALA A O 1
ATOM 785 N N . MET A 1 104 ? 23.149 -13.899 -28.884 1.00 81.25 104 MET A N 1
ATOM 786 C CA . MET A 1 104 ? 23.987 -12.701 -28.721 1.00 81.25 104 MET A CA 1
ATOM 787 C C . MET A 1 104 ? 25.032 -12.546 -29.829 1.00 81.25 104 MET A C 1
ATOM 789 O O . MET A 1 104 ? 25.258 -11.432 -30.314 1.00 81.25 104 MET A O 1
ATOM 793 N N . VAL A 1 105 ? 25.704 -13.636 -30.214 1.00 85.19 105 VAL A N 1
ATOM 794 C CA . VAL A 1 105 ? 26.724 -13.589 -31.269 1.00 85.19 105 VAL A CA 1
ATOM 795 C C . VAL A 1 105 ? 26.086 -13.209 -32.606 1.00 85.19 105 VAL A C 1
ATOM 797 O O . VAL A 1 105 ? 26.609 -12.329 -33.293 1.00 85.19 105 VAL A O 1
ATOM 800 N N . TYR A 1 106 ? 24.933 -13.791 -32.945 1.00 83.62 106 TYR A N 1
ATOM 801 C CA . TYR A 1 106 ? 24.224 -13.479 -34.189 1.00 83.62 106 TYR A CA 1
ATOM 802 C C . TYR A 1 106 ? 23.664 -12.051 -34.231 1.00 83.62 106 TYR A C 1
ATOM 804 O O . TYR A 1 106 ? 23.790 -11.398 -35.269 1.00 83.62 106 TYR A O 1
ATOM 812 N N . ILE A 1 107 ? 23.162 -11.503 -33.112 1.00 80.19 107 ILE A N 1
ATOM 813 C CA . ILE A 1 107 ? 22.803 -10.071 -33.032 1.00 80.19 107 ILE A CA 1
ATOM 814 C C . ILE A 1 107 ? 24.004 -9.201 -33.402 1.00 80.19 107 ILE A C 1
ATOM 816 O O . ILE A 1 107 ? 23.897 -8.307 -34.240 1.00 80.19 107 ILE A O 1
ATOM 820 N N . ASN A 1 108 ? 25.156 -9.454 -32.773 1.00 76.38 108 ASN A N 1
ATOM 821 C CA . ASN A 1 108 ? 26.353 -8.635 -32.965 1.00 76.38 108 ASN A CA 1
ATOM 822 C C . ASN A 1 108 ? 26.933 -8.771 -34.382 1.00 76.38 108 ASN A C 1
ATOM 824 O O . ASN A 1 108 ? 27.535 -7.826 -34.890 1.00 76.38 108 ASN A O 1
ATOM 828 N N . LYS A 1 109 ? 26.701 -9.912 -35.040 1.00 85.25 109 LYS A N 1
ATOM 829 C CA . LYS A 1 109 ? 27.037 -10.150 -36.449 1.00 85.25 109 LYS A CA 1
ATOM 830 C C . LYS A 1 109 ? 26.064 -9.467 -37.428 1.00 85.25 109 LYS A C 1
ATOM 832 O O . LYS A 1 109 ? 26.379 -9.334 -38.607 1.00 85.25 109 LYS A O 1
ATOM 837 N N . GLY A 1 110 ? 24.915 -8.982 -36.949 1.00 71.44 110 GLY A N 1
ATOM 838 C CA . GLY A 1 110 ? 23.864 -8.368 -37.767 1.00 71.44 110 GLY A CA 1
ATOM 839 C C . GLY A 1 110 ? 22.898 -9.374 -38.402 1.00 71.44 110 GLY A C 1
ATOM 840 O O . GLY A 1 110 ? 22.144 -9.009 -39.301 1.00 71.44 110 GLY A O 1
ATOM 841 N N . GLU A 1 111 ? 22.901 -10.624 -37.939 1.00 81.31 111 GLU A N 1
ATOM 842 C CA . GLU A 1 111 ? 22.078 -11.728 -38.445 1.00 81.31 111 GLU A CA 1
ATOM 843 C C . GLU A 1 111 ? 20.832 -11.913 -37.559 1.00 81.31 111 GLU A C 1
ATOM 845 O O . GLU A 1 111 ? 20.691 -12.889 -36.823 1.00 81.31 111 GLU A O 1
ATOM 850 N N . GLY A 1 112 ? 19.924 -10.933 -37.599 1.00 63.16 112 GLY A N 1
ATOM 851 C CA . GLY A 1 112 ? 18.787 -10.850 -36.670 1.00 63.16 112 GLY A CA 1
ATOM 852 C C . GLY A 1 112 ? 17.799 -12.023 -36.733 1.00 63.16 112 GLY A C 1
ATOM 853 O O . GLY A 1 112 ? 17.313 -12.462 -35.695 1.00 63.16 112 GLY A O 1
ATOM 854 N N . GLU A 1 113 ? 17.527 -12.570 -37.921 1.00 62.88 113 GLU A N 1
ATOM 855 C CA . GLU A 1 113 ? 16.613 -13.716 -38.076 1.00 62.88 113 GLU A CA 1
ATOM 856 C C . GLU A 1 113 ? 17.162 -14.980 -37.403 1.00 62.88 113 GLU A C 1
ATOM 858 O O . GLU A 1 113 ? 16.433 -15.691 -36.712 1.00 62.88 113 GLU A O 1
ATOM 863 N N . VAL A 1 114 ? 18.468 -15.225 -37.539 1.00 77.38 114 VAL A N 1
ATOM 864 C CA . VAL A 1 114 ? 19.143 -16.368 -36.911 1.00 77.38 114 VAL A CA 1
ATOM 865 C C . VAL A 1 114 ? 19.212 -16.174 -35.398 1.00 77.38 114 VAL A C 1
ATOM 867 O O . VAL A 1 114 ? 18.951 -17.104 -34.638 1.00 77.38 114 VAL A O 1
ATOM 870 N N . ALA A 1 115 ? 19.477 -14.945 -34.948 1.00 71.75 115 ALA A N 1
ATOM 871 C CA . ALA A 1 115 ? 19.448 -14.611 -33.532 1.00 71.75 115 ALA A CA 1
ATOM 872 C C . ALA A 1 115 ? 18.077 -14.894 -32.894 1.00 71.75 115 ALA A C 1
ATOM 874 O O . ALA A 1 115 ? 18.020 -15.455 -31.801 1.00 71.75 115 ALA A O 1
ATOM 875 N N . LEU A 1 116 ? 16.979 -14.563 -33.583 1.00 66.50 116 LEU A N 1
ATOM 876 C CA . LEU A 1 116 ? 15.616 -14.835 -33.117 1.00 66.50 116 LEU A CA 1
ATOM 877 C C . LEU A 1 116 ? 15.333 -16.336 -33.001 1.00 66.50 116 LEU A C 1
ATOM 879 O O . LEU A 1 116 ? 14.711 -16.769 -32.029 1.00 66.50 116 LEU A O 1
ATOM 883 N N . MET A 1 117 ? 15.808 -17.142 -33.953 1.00 74.88 117 MET A N 1
ATOM 884 C CA . MET A 1 117 ? 15.662 -18.599 -33.891 1.00 74.88 117 MET A CA 1
ATOM 885 C C . MET A 1 117 ? 16.367 -19.189 -32.663 1.00 74.88 117 MET A C 1
ATOM 887 O O . MET A 1 117 ? 15.754 -19.943 -31.910 1.00 74.88 117 MET A O 1
ATOM 891 N N . GLU A 1 118 ? 17.621 -18.804 -32.421 1.00 85.19 118 GLU A N 1
ATOM 892 C CA . GLU A 1 118 ? 18.404 -19.274 -31.268 1.00 85.19 118 GLU A CA 1
ATOM 893 C C . GLU A 1 118 ? 17.796 -18.802 -29.939 1.00 85.19 118 GLU A C 1
ATOM 895 O O . GLU A 1 118 ? 17.637 -19.581 -28.998 1.00 85.19 118 GLU A O 1
ATOM 900 N N . ALA A 1 119 ? 17.356 -17.544 -29.878 1.00 73.62 119 ALA A N 1
ATOM 901 C CA . ALA A 1 119 ? 16.673 -17.005 -28.710 1.00 73.62 119 ALA A CA 1
ATOM 902 C C . ALA A 1 119 ? 15.379 -17.775 -28.405 1.00 73.62 119 ALA A C 1
ATOM 904 O O . ALA A 1 119 ? 15.058 -18.008 -27.240 1.00 73.62 119 ALA A O 1
ATOM 905 N N . THR A 1 120 ? 14.642 -18.206 -29.438 1.00 71.00 120 THR A N 1
ATOM 906 C CA . THR A 1 120 ? 13.396 -18.983 -29.295 1.00 71.00 120 THR A CA 1
ATOM 907 C C . THR A 1 120 ? 13.652 -20.358 -28.674 1.00 71.00 120 THR A C 1
ATOM 909 O O . THR A 1 120 ? 12.851 -20.831 -27.867 1.00 71.00 120 THR A O 1
ATOM 912 N N . LEU A 1 121 ? 14.793 -20.986 -28.973 1.00 82.94 121 LEU A N 1
ATOM 913 C CA . LEU A 1 121 ? 15.187 -22.253 -28.347 1.00 82.94 121 LEU A CA 1
ATOM 914 C C . LEU A 1 121 ? 15.475 -22.083 -26.849 1.00 82.94 121 LEU A C 1
ATOM 916 O O . LEU A 1 121 ? 14.996 -22.878 -26.040 1.00 82.94 121 LEU A O 1
ATOM 920 N N . ALA A 1 122 ? 16.184 -21.018 -26.464 1.00 79.62 122 ALA A N 1
ATOM 921 C CA . ALA A 1 122 ? 16.352 -20.656 -25.054 1.00 79.62 122 ALA A CA 1
ATOM 922 C C . ALA A 1 122 ? 14.999 -20.345 -24.384 1.00 79.62 122 ALA A C 1
ATOM 924 O O . ALA A 1 122 ? 14.734 -20.783 -23.263 1.00 79.62 122 ALA A O 1
ATOM 925 N N . PHE A 1 123 ? 14.111 -19.639 -25.090 1.00 71.50 123 PHE A N 1
ATOM 926 C CA . PHE A 1 123 ? 12.799 -19.256 -24.582 1.00 71.50 123 PHE A CA 1
ATOM 927 C C . PHE A 1 123 ? 11.939 -20.457 -24.168 1.00 71.50 123 PHE A C 1
ATOM 929 O O . PHE A 1 123 ? 11.357 -20.456 -23.082 1.00 71.50 123 PHE A O 1
ATOM 936 N N . GLU A 1 124 ? 11.860 -21.500 -24.996 1.00 75.31 124 GLU A N 1
ATOM 937 C CA . GLU A 1 124 ? 11.048 -22.681 -24.676 1.00 75.31 124 GLU A CA 1
ATOM 938 C C . GLU A 1 124 ? 11.549 -23.403 -23.414 1.00 75.31 124 GLU A C 1
ATOM 940 O O . GLU A 1 124 ? 10.748 -23.900 -22.615 1.00 75.31 124 GLU A O 1
ATOM 945 N N . ILE A 1 125 ? 12.860 -23.382 -23.160 1.00 73.75 125 ILE A N 1
ATOM 946 C CA . ILE A 1 125 ? 13.446 -23.940 -21.935 1.00 73.75 125 ILE A CA 1
ATOM 947 C C . ILE A 1 125 ? 13.123 -23.051 -20.725 1.00 73.75 125 ILE A C 1
ATOM 949 O O . ILE A 1 125 ? 12.692 -23.551 -19.679 1.00 73.75 125 ILE A O 1
ATOM 953 N N . HIS A 1 126 ? 13.243 -21.729 -20.866 1.00 69.00 126 HIS A N 1
ATOM 954 C CA . HIS A 1 126 ? 12.832 -20.775 -19.833 1.00 69.00 126 HIS A CA 1
ATOM 955 C C . HIS A 1 126 ? 11.359 -20.916 -19.459 1.00 69.00 126 HIS A C 1
ATOM 957 O O . HIS A 1 126 ? 11.017 -20.969 -18.277 1.00 69.00 126 HIS A O 1
ATOM 963 N N . LYS A 1 127 ? 10.481 -21.060 -20.453 1.00 61.19 127 LYS A N 1
ATOM 964 C CA . LYS A 1 127 ? 9.048 -21.305 -20.271 1.00 61.19 127 LYS A CA 1
ATOM 965 C C . LYS A 1 127 ? 8.785 -22.617 -19.534 1.00 61.19 127 LYS A C 1
ATOM 967 O O . LYS A 1 127 ? 7.978 -22.639 -18.603 1.00 61.19 127 LYS A O 1
ATOM 972 N N . LYS A 1 128 ? 9.489 -23.694 -19.901 1.00 70.19 128 LYS A N 1
ATOM 973 C CA . LYS A 1 128 ? 9.379 -25.012 -19.255 1.00 70.19 128 LYS A CA 1
ATOM 974 C C . LYS A 1 128 ? 9.743 -24.963 -17.768 1.00 70.19 128 LYS A C 1
ATOM 976 O O . LYS A 1 128 ? 9.044 -25.565 -16.954 1.00 70.19 128 LYS A O 1
ATOM 981 N N . TYR A 1 129 ? 10.790 -24.222 -17.399 1.00 63.09 129 TYR A N 1
ATOM 982 C CA . TYR A 1 129 ? 11.290 -24.165 -16.017 1.00 63.09 129 TYR A CA 1
ATOM 983 C C . TYR A 1 129 ? 10.924 -22.902 -15.237 1.00 63.09 129 TYR A C 1
ATOM 985 O O . TYR A 1 129 ? 11.278 -22.795 -14.061 1.00 63.09 129 TYR A O 1
ATOM 993 N N . ARG A 1 130 ? 10.179 -21.980 -15.853 1.00 50.62 130 ARG A N 1
ATOM 994 C CA . ARG A 1 130 ? 9.840 -20.660 -15.299 1.00 50.62 130 ARG A CA 1
ATOM 995 C C . ARG A 1 130 ? 11.087 -19.886 -14.850 1.00 50.62 130 ARG A C 1
ATOM 997 O O . ARG A 1 130 ? 11.115 -19.332 -13.753 1.00 50.62 130 ARG A O 1
ATOM 1004 N N . THR A 1 131 ? 12.123 -19.903 -15.683 1.00 53.19 131 THR A N 1
ATOM 1005 C CA . THR A 1 131 ? 13.386 -19.176 -15.480 1.00 53.19 131 THR A CA 1
ATOM 1006 C C . THR A 1 131 ? 13.487 -17.997 -16.455 1.00 53.19 131 THR A C 1
ATOM 1008 O O . THR A 1 131 ? 12.631 -17.840 -17.322 1.00 53.19 131 THR A O 1
ATOM 1011 N N . PHE A 1 132 ? 14.498 -17.141 -16.292 1.00 55.47 132 PHE A N 1
ATOM 1012 C CA . PHE A 1 132 ? 14.659 -15.906 -17.068 1.00 55.47 132 PHE A CA 1
ATOM 1013 C C . PHE A 1 132 ? 15.953 -15.919 -17.883 1.00 55.47 132 PHE A C 1
ATOM 1015 O O . PHE A 1 132 ? 16.935 -16.517 -17.431 1.00 55.47 132 PHE A O 1
ATOM 1022 N N . PHE A 1 133 ? 15.947 -15.213 -19.021 1.00 50.97 133 PHE A N 1
ATOM 1023 C CA . PHE A 1 133 ? 17.143 -14.946 -19.821 1.00 50.97 133 PHE A CA 1
ATOM 1024 C C . PHE A 1 133 ? 18.234 -14.315 -18.956 1.00 50.97 133 PHE A C 1
ATOM 1026 O O . PHE A 1 133 ? 17.976 -13.404 -18.170 1.00 50.97 133 PHE A O 1
ATOM 1033 N N . LYS A 1 134 ? 19.463 -14.797 -19.106 1.00 60.12 134 LYS A N 1
ATOM 1034 C CA . LYS A 1 134 ? 20.659 -14.247 -18.463 1.00 60.12 134 LYS A CA 1
ATOM 1035 C C . LYS A 1 134 ? 21.212 -13.028 -19.199 1.00 60.12 134 LYS A C 1
ATOM 1037 O O . LYS A 1 134 ? 21.923 -12.237 -18.581 1.00 60.12 134 LYS A O 1
ATOM 1042 N N . HIS A 1 135 ? 20.905 -12.876 -20.487 1.00 54.81 135 HIS A N 1
ATOM 1043 C CA . HIS A 1 135 ? 21.388 -11.779 -21.326 1.00 54.81 135 HIS A CA 1
ATOM 1044 C C . HIS A 1 135 ? 20.229 -10.910 -21.840 1.00 54.81 135 HIS A C 1
ATOM 1046 O O . HIS A 1 135 ? 19.432 -11.348 -22.669 1.00 54.81 135 HIS A O 1
ATOM 1052 N N . SER A 1 136 ? 20.138 -9.664 -21.360 1.00 51.78 136 SER A N 1
ATOM 1053 C CA . SER A 1 136 ? 19.061 -8.716 -21.701 1.00 51.78 136 SER A CA 1
ATOM 1054 C C . SER A 1 136 ? 18.950 -8.441 -23.200 1.00 51.78 136 SER A C 1
ATOM 1056 O O . SER A 1 136 ? 17.853 -8.348 -23.731 1.00 51.78 136 SER A O 1
ATOM 1058 N N . GLU A 1 137 ? 20.081 -8.413 -23.901 1.00 57.75 137 GLU A N 1
ATOM 1059 C CA . GLU A 1 137 ? 20.155 -8.188 -25.341 1.00 57.75 137 GLU A CA 1
ATOM 1060 C C . GLU A 1 137 ? 19.468 -9.309 -26.134 1.00 57.75 137 GLU A C 1
ATOM 1062 O O . GLU A 1 137 ? 18.978 -9.074 -27.232 1.00 57.75 137 GLU A O 1
ATOM 1067 N N . VAL A 1 138 ? 19.411 -10.526 -25.579 1.00 56.00 138 VAL A N 1
ATOM 1068 C CA . VAL A 1 138 ? 18.704 -11.672 -26.174 1.00 56.00 138 VAL A CA 1
ATOM 1069 C C . VAL A 1 138 ? 17.202 -11.553 -25.944 1.00 56.00 138 VAL A C 1
ATOM 1071 O O . VAL A 1 138 ? 16.418 -11.831 -26.849 1.00 56.00 138 VAL A O 1
ATOM 1074 N N . ALA A 1 139 ? 16.794 -11.090 -24.760 1.00 54.22 139 ALA A N 1
ATOM 1075 C CA . ALA A 1 139 ? 15.395 -10.790 -24.470 1.00 54.22 139 ALA A CA 1
ATOM 1076 C C . ALA A 1 139 ? 14.857 -9.670 -25.384 1.00 54.22 139 ALA A C 1
ATOM 1078 O O . ALA A 1 139 ? 13.715 -9.737 -25.840 1.00 54.22 139 ALA A O 1
ATOM 1079 N N . ASP A 1 140 ? 15.706 -8.699 -25.733 1.00 56.78 140 ASP A N 1
ATOM 1080 C CA . ASP A 1 140 ? 15.372 -7.607 -26.651 1.00 56.78 140 ASP A CA 1
ATOM 1081 C C . ASP A 1 140 ? 15.132 -8.076 -28.101 1.00 56.78 140 ASP A C 1
ATOM 1083 O O . A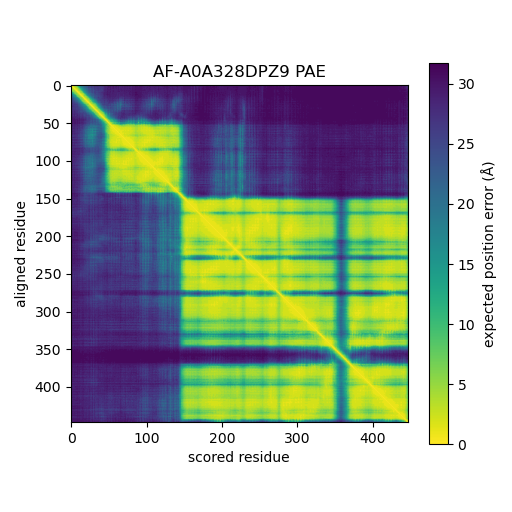SP A 1 140 ? 14.414 -7.395 -28.838 1.00 56.78 140 ASP A O 1
ATOM 1087 N N . ILE A 1 141 ? 15.654 -9.246 -28.519 1.00 57.25 141 ILE A N 1
ATOM 1088 C CA . ILE A 1 141 ? 15.430 -9.810 -29.872 1.00 57.25 141 ILE A CA 1
ATOM 1089 C C . ILE A 1 141 ? 13.946 -10.052 -30.138 1.00 57.25 141 ILE A C 1
ATOM 1091 O O . ILE A 1 141 ? 13.471 -9.859 -31.256 1.00 57.25 141 ILE A O 1
ATOM 1095 N N . PHE A 1 142 ? 13.198 -10.445 -29.110 1.00 48.69 142 PHE A N 1
ATOM 1096 C CA . PHE A 1 142 ? 11.760 -10.664 -29.220 1.00 48.69 142 PHE A CA 1
ATOM 1097 C C . PHE A 1 142 ? 10.965 -9.362 -29.367 1.00 48.69 142 PHE A C 1
ATOM 1099 O O . PHE A 1 142 ? 9.743 -9.413 -29.475 1.00 48.69 142 PHE A O 1
ATOM 1106 N N . GLY A 1 143 ? 11.640 -8.204 -29.384 1.00 41.84 143 GLY A N 1
ATOM 1107 C CA . GLY A 1 143 ? 11.001 -6.899 -29.376 1.00 41.84 143 GLY A CA 1
ATOM 1108 C C . GLY A 1 143 ? 10.251 -6.714 -28.069 1.00 41.84 143 GLY A C 1
ATOM 1109 O O . GLY A 1 143 ? 9.036 -6.623 -28.089 1.00 41.84 143 GLY A O 1
ATOM 1110 N N . ASN A 1 144 ? 10.975 -6.742 -26.946 1.00 42.72 144 ASN A N 1
ATOM 1111 C CA . ASN A 1 144 ? 10.446 -6.604 -25.590 1.00 42.72 144 ASN A CA 1
ATOM 1112 C C . ASN A 1 144 ? 9.069 -7.273 -25.373 1.00 42.72 144 ASN A C 1
ATOM 1114 O O . ASN A 1 144 ? 8.028 -6.617 -25.438 1.00 42.72 144 ASN A O 1
ATOM 1118 N N . PRO A 1 145 ? 9.059 -8.582 -25.084 1.00 42.38 145 PRO A N 1
ATOM 1119 C CA . PRO A 1 145 ? 8.117 -9.070 -24.093 1.00 42.38 145 PRO A CA 1
ATOM 1120 C C . PRO A 1 145 ? 8.735 -10.239 -23.312 1.00 42.38 145 PRO A C 1
ATOM 1122 O O . PRO A 1 145 ? 8.796 -11.371 -23.793 1.00 42.38 145 PRO A O 1
ATOM 1125 N N . PHE A 1 146 ? 9.098 -10.029 -22.045 1.00 35.75 146 PHE A N 1
ATOM 1126 C CA . PHE A 1 146 ? 8.921 -11.125 -21.087 1.00 35.75 146 PHE A CA 1
ATOM 1127 C C . PHE A 1 146 ? 7.455 -11.511 -21.199 1.00 35.75 146 PHE A C 1
ATOM 1129 O O . PHE A 1 146 ? 6.636 -10.654 -20.890 1.00 35.75 146 PHE A O 1
ATOM 1136 N N . ILE A 1 147 ? 7.134 -12.698 -21.731 1.00 41.50 147 ILE A N 1
ATOM 1137 C CA . ILE A 1 147 ? 5.774 -13.041 -22.170 1.00 41.50 147 ILE A CA 1
ATOM 1138 C C . ILE A 1 147 ? 4.761 -12.739 -21.068 1.00 41.50 147 ILE A C 1
ATOM 1140 O O . ILE A 1 147 ? 4.490 -13.539 -20.173 1.00 41.50 147 ILE A O 1
ATOM 1144 N N . LEU A 1 148 ? 4.187 -11.551 -21.182 1.00 36.62 148 LEU A N 1
ATOM 1145 C CA . LEU A 1 148 ? 2.892 -11.219 -20.678 1.00 36.62 148 LEU A CA 1
ATOM 1146 C C . LEU A 1 148 ? 1.985 -11.958 -21.650 1.00 36.62 148 LEU A C 1
ATOM 1148 O O . LEU A 1 148 ? 1.965 -11.688 -22.848 1.00 36.62 148 LEU A O 1
ATOM 1152 N N . THR A 1 149 ? 1.280 -12.964 -21.154 1.00 39.94 149 THR A N 1
ATOM 1153 C CA . THR A 1 149 ? 0.247 -13.660 -21.933 1.00 39.94 149 THR A CA 1
ATOM 1154 C C . THR A 1 149 ? -0.917 -12.732 -22.303 1.00 39.94 149 THR A C 1
ATOM 1156 O O . THR A 1 149 ? -1.836 -13.139 -23.004 1.00 39.94 149 THR A O 1
ATOM 1159 N N . GLU A 1 150 ? -0.866 -11.494 -21.817 1.00 46.62 150 GLU A N 1
ATOM 1160 C CA . GLU A 1 150 ? -1.816 -10.407 -21.965 1.00 46.62 150 GLU A CA 1
ATOM 1161 C C . GLU A 1 150 ? -1.038 -9.178 -22.465 1.00 46.62 150 GLU A C 1
ATOM 1163 O O . GLU A 1 150 ? 0.110 -8.989 -22.056 1.00 46.62 150 GLU A O 1
ATOM 1168 N N . PRO A 1 151 ? -1.604 -8.323 -23.326 1.00 58.25 151 PRO A N 1
ATOM 1169 C CA . PRO A 1 151 ? -0.937 -7.086 -23.710 1.00 58.25 151 PRO A CA 1
ATOM 1170 C C . PRO A 1 151 ? -0.657 -6.221 -22.471 1.00 58.25 151 PRO A C 1
ATOM 1172 O O . PRO A 1 151 ? -1.482 -6.131 -21.553 1.00 58.25 151 PRO A O 1
ATOM 1175 N N . ALA A 1 152 ? 0.527 -5.611 -22.420 1.00 68.56 152 ALA A N 1
ATOM 1176 C CA . ALA A 1 152 ? 0.897 -4.715 -21.335 1.00 68.56 152 ALA A CA 1
ATOM 1177 C C . ALA A 1 152 ? 1.717 -3.527 -21.827 1.00 68.56 152 ALA A C 1
ATOM 1179 O O . ALA A 1 152 ? 2.398 -3.572 -22.850 1.00 68.56 152 ALA A O 1
ATOM 1180 N N . HIS A 1 153 ? 1.674 -2.472 -21.028 1.00 74.62 153 HIS A N 1
ATOM 1181 C CA . HIS A 1 153 ? 2.293 -1.186 -21.284 1.00 74.62 153 HIS A CA 1
ATOM 1182 C C . HIS A 1 153 ? 3.324 -0.903 -20.203 1.00 74.62 153 HIS A C 1
ATOM 1184 O O . HIS A 1 153 ? 3.142 -1.262 -19.038 1.00 74.62 153 HIS A O 1
ATOM 1190 N N . VAL A 1 154 ? 4.389 -0.192 -20.562 1.00 85.12 154 VAL A N 1
ATOM 1191 C CA . VAL A 1 154 ? 5.236 0.459 -19.556 1.00 85.12 154 VAL A CA 1
ATOM 1192 C C . VAL A 1 154 ? 4.365 1.433 -18.757 1.00 85.12 154 VAL A C 1
ATOM 1194 O O . VAL A 1 154 ? 3.543 2.143 -19.341 1.00 85.12 154 VAL A O 1
ATOM 1197 N N . LEU A 1 155 ? 4.545 1.480 -17.434 1.00 86.25 155 LEU A N 1
ATOM 1198 C CA . LEU A 1 155 ? 3.729 2.285 -16.512 1.00 86.25 155 LEU A CA 1
ATOM 1199 C C . LEU A 1 155 ? 3.537 3.738 -16.981 1.00 86.25 155 LEU A C 1
ATOM 1201 O O . LEU A 1 155 ? 2.419 4.249 -16.997 1.00 86.25 155 LEU A O 1
ATOM 1205 N N . GLU A 1 156 ? 4.624 4.392 -17.391 1.00 86.38 156 GLU A N 1
ATOM 1206 C CA . GLU A 1 156 ? 4.609 5.779 -17.871 1.00 86.38 156 GLU A CA 1
ATOM 1207 C C . GLU A 1 156 ? 3.764 5.951 -19.142 1.00 86.38 156 GLU A C 1
ATOM 1209 O O . GLU A 1 156 ? 3.003 6.917 -19.266 1.00 86.38 156 GLU A O 1
ATOM 1214 N N . ASN A 1 157 ? 3.853 4.997 -20.073 1.00 85.75 157 ASN A N 1
ATOM 1215 C CA . ASN A 1 157 ? 3.070 5.013 -21.306 1.00 85.75 157 ASN A CA 1
ATOM 1216 C C . ASN A 1 157 ? 1.584 4.805 -21.009 1.00 85.75 157 ASN A C 1
ATOM 1218 O O . ASN A 1 157 ? 0.758 5.536 -21.549 1.00 85.75 157 ASN A O 1
ATOM 1222 N N . PHE A 1 158 ? 1.247 3.878 -20.106 1.00 89.94 158 PHE A N 1
ATOM 1223 C CA . PHE A 1 158 ? -0.135 3.643 -19.683 1.00 89.94 158 PHE A CA 1
ATOM 1224 C C . PHE A 1 158 ? -0.782 4.931 -19.152 1.00 89.94 158 PHE A C 1
ATOM 1226 O O . PHE A 1 158 ? -1.805 5.377 -19.665 1.00 89.94 158 PHE A O 1
ATOM 1233 N N . PHE A 1 159 ? -0.143 5.601 -18.188 1.00 92.19 159 PHE A N 1
ATOM 1234 C CA . PHE A 1 159 ? -0.684 6.844 -17.628 1.00 92.19 159 PHE A CA 1
ATOM 1235 C C . PHE A 1 159 ? -0.620 8.036 -18.598 1.00 92.19 159 PHE A C 1
ATOM 1237 O O . PHE A 1 159 ? -1.450 8.943 -18.503 1.00 92.19 159 PHE A O 1
ATOM 1244 N N . SER A 1 160 ? 0.292 8.021 -19.581 1.00 90.75 160 SER A N 1
ATOM 1245 C CA . SER A 1 160 ? 0.275 8.989 -20.689 1.00 90.75 160 SER A CA 1
ATOM 1246 C C . SER A 1 160 ? -0.985 8.836 -21.540 1.00 90.75 160 SER A C 1
ATOM 1248 O O . SER A 1 160 ? -1.618 9.838 -21.876 1.00 90.75 160 SER A O 1
ATOM 1250 N N . LEU A 1 161 ? -1.354 7.597 -21.880 1.00 91.00 161 LEU A N 1
ATOM 1251 C CA . LEU A 1 161 ? -2.560 7.292 -22.651 1.00 91.00 161 LEU A CA 1
ATOM 1252 C C . LEU A 1 161 ? -3.825 7.646 -21.863 1.00 91.00 161 LEU A C 1
ATOM 1254 O O . LEU A 1 161 ? -4.727 8.265 -22.422 1.00 91.00 161 LEU A O 1
ATOM 1258 N N . GLU A 1 162 ? -3.858 7.364 -20.558 1.00 93.81 162 GLU A N 1
ATOM 1259 C CA . GLU A 1 162 ? -4.953 7.789 -19.675 1.00 93.81 162 GLU A CA 1
ATOM 1260 C C . GLU A 1 162 ? -5.117 9.312 -19.648 1.00 93.81 162 GLU A C 1
ATOM 1262 O O . GLU A 1 162 ? -6.229 9.829 -19.772 1.00 93.81 162 GLU A O 1
ATOM 1267 N N . ALA A 1 163 ? -4.013 10.057 -19.548 1.00 93.44 163 ALA A N 1
ATOM 1268 C CA . ALA A 1 163 ? -4.053 11.513 -19.598 1.00 93.44 163 ALA A CA 1
ATOM 1269 C C . ALA A 1 163 ? -4.553 12.025 -20.960 1.00 93.44 163 ALA A C 1
ATOM 1271 O O . ALA A 1 163 ? -5.393 12.921 -21.005 1.00 93.44 163 ALA A O 1
ATOM 1272 N N . GLN A 1 164 ? -4.067 11.463 -22.072 1.00 92.50 164 GLN A N 1
ATOM 1273 C CA . GLN A 1 164 ? -4.524 11.829 -23.420 1.00 92.50 164 GLN A CA 1
ATOM 1274 C C . GLN A 1 164 ? -6.019 11.544 -23.607 1.00 92.50 164 GLN A C 1
ATOM 1276 O O . GLN A 1 164 ? -6.751 12.405 -24.096 1.00 92.50 164 GLN A O 1
ATOM 1281 N N . SER A 1 165 ? -6.471 10.368 -23.168 1.00 92.88 1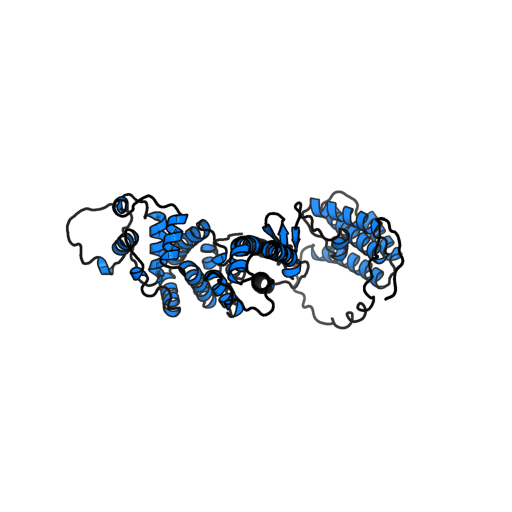65 SER A N 1
ATOM 1282 C CA . SER A 1 165 ? -7.873 9.956 -23.202 1.00 92.88 165 SER A CA 1
ATOM 1283 C C . SER A 1 165 ? -8.751 10.922 -22.410 1.00 92.88 165 SER A C 1
ATOM 1285 O O . SER A 1 165 ? -9.725 11.443 -22.952 1.00 92.88 165 SER A O 1
ATOM 1287 N N . LEU A 1 166 ? -8.376 11.254 -21.171 1.00 94.44 166 LEU A N 1
ATOM 1288 C CA . LEU A 1 166 ? -9.133 12.186 -20.336 1.00 94.44 166 LEU A CA 1
ATOM 1289 C C . LEU A 1 166 ? -9.214 13.583 -20.962 1.00 94.44 166 LEU A C 1
ATOM 1291 O O . LEU A 1 166 ? -10.298 14.150 -21.078 1.00 94.44 166 LEU A O 1
ATOM 1295 N N . TRP A 1 167 ? -8.086 14.142 -21.409 1.00 94.25 167 TRP A N 1
ATOM 1296 C CA . TRP A 1 167 ? -8.053 15.506 -21.951 1.00 94.25 167 TRP A CA 1
ATOM 1297 C C . TRP A 1 167 ? -8.674 15.640 -23.344 1.00 94.25 167 TRP A C 1
ATOM 1299 O O . TRP A 1 167 ? -8.891 16.761 -23.798 1.00 94.25 167 TRP A O 1
ATOM 1309 N N . SER A 1 168 ? -9.020 14.528 -23.996 1.00 92.50 168 SER A N 1
ATOM 1310 C CA . SER A 1 168 ? -9.816 14.536 -25.227 1.00 92.50 168 SER A CA 1
ATOM 1311 C C . SER A 1 168 ? -11.320 14.766 -24.993 1.00 92.50 168 SER A C 1
ATOM 1313 O O . SER A 1 168 ? -12.037 15.079 -25.940 1.00 92.50 168 SER A O 1
ATOM 1315 N N . GLN A 1 169 ? -11.807 14.662 -23.748 1.00 89.81 169 GLN A N 1
ATOM 1316 C CA . GLN A 1 169 ? -13.242 14.642 -23.411 1.00 89.81 169 GLN A CA 1
ATOM 1317 C C . GLN A 1 169 ? -13.850 16.019 -23.064 1.00 89.81 169 GLN A C 1
ATOM 1319 O O . GLN A 1 169 ? -14.842 16.081 -22.345 1.00 89.81 169 GLN A O 1
ATOM 1324 N N . ASP A 1 170 ? -13.265 17.127 -23.532 1.00 86.62 170 ASP A N 1
ATOM 1325 C CA . ASP A 1 170 ? -13.694 18.511 -23.214 1.00 86.62 170 ASP A CA 1
ATOM 1326 C C . ASP A 1 170 ? -13.880 18.784 -21.702 1.00 86.62 170 ASP A C 1
ATOM 1328 O O . ASP A 1 170 ? -14.724 19.560 -21.253 1.00 86.62 170 ASP A O 1
ATOM 1332 N N . VAL A 1 171 ? -13.072 18.118 -20.872 1.00 92.19 171 VAL A N 1
ATOM 1333 C CA . VAL A 1 171 ? -13.033 18.337 -19.424 1.00 92.19 171 VAL A CA 1
ATOM 1334 C C . VAL A 1 171 ? -11.932 19.326 -19.061 1.00 92.19 171 VAL A C 1
ATOM 1336 O O . VAL A 1 171 ? -10.844 19.346 -19.642 1.00 92.19 171 VAL A O 1
ATOM 1339 N N . ARG A 1 172 ? -12.184 20.149 -18.039 1.00 91.25 172 ARG A N 1
ATOM 1340 C CA . ARG A 1 172 ? -11.197 21.124 -17.567 1.00 91.25 172 ARG A CA 1
ATOM 1341 C C . ARG A 1 172 ? -9.959 20.408 -17.021 1.00 91.25 172 ARG A C 1
ATOM 1343 O O . ARG A 1 172 ? -10.049 19.628 -16.075 1.00 91.25 172 ARG A O 1
ATOM 1350 N N . LYS A 1 173 ? -8.784 20.755 -17.549 1.00 93.75 173 LYS A N 1
ATOM 1351 C CA . LYS A 1 173 ? -7.496 20.253 -17.058 1.00 93.75 173 LYS A CA 1
ATOM 1352 C C . LYS A 1 173 ? -7.165 20.843 -15.680 1.00 93.75 173 LYS A C 1
ATOM 1354 O O . LYS A 1 173 ? -6.663 21.961 -15.583 1.00 93.75 173 LYS A O 1
ATOM 1359 N N . THR A 1 174 ? -7.464 20.101 -14.613 1.00 95.56 174 THR A N 1
ATOM 1360 C CA . THR A 1 174 ? -7.168 20.472 -13.216 1.00 95.56 174 THR A CA 1
ATOM 1361 C C . THR A 1 174 ? -6.578 19.296 -12.435 1.00 95.56 174 THR A C 1
ATOM 1363 O O . THR A 1 174 ? -6.766 18.139 -12.820 1.00 95.56 174 THR A O 1
ATOM 1366 N N . TYR A 1 175 ? -5.892 19.584 -11.323 1.00 96.19 175 TYR A N 1
ATOM 1367 C CA . TYR A 1 175 ? -5.338 18.564 -10.424 1.00 96.19 175 TYR A CA 1
ATOM 1368 C C . TYR A 1 175 ? -6.417 17.643 -9.841 1.00 96.19 175 TYR A C 1
ATOM 1370 O O . TYR A 1 175 ? -6.214 16.436 -9.745 1.00 96.19 175 TYR A O 1
ATOM 1378 N N . GLU A 1 176 ? -7.581 18.203 -9.495 1.00 96.50 176 GLU A N 1
ATOM 1379 C CA . GLU A 1 176 ? -8.723 17.452 -8.969 1.00 96.50 176 GLU A CA 1
ATOM 1380 C C . GLU A 1 176 ? -9.317 16.515 -10.022 1.00 96.50 176 GLU A C 1
ATOM 1382 O O . GLU A 1 176 ? -9.532 15.337 -9.741 1.00 96.50 176 GLU A O 1
ATOM 1387 N N . THR A 1 177 ? -9.517 17.009 -11.248 1.00 96.62 177 THR A N 1
ATOM 1388 C CA . THR A 1 177 ? -10.024 16.198 -12.362 1.00 96.62 177 THR A CA 1
ATOM 1389 C C . THR A 1 177 ? -9.088 15.032 -12.664 1.00 96.62 177 THR A C 1
ATOM 1391 O O . THR A 1 177 ? -9.553 13.906 -12.818 1.00 96.62 177 THR A O 1
ATOM 1394 N N . TRP A 1 178 ? -7.775 15.282 -12.695 1.00 96.94 178 TRP A N 1
ATOM 1395 C CA . TRP A 1 178 ? -6.793 14.223 -12.912 1.00 96.94 178 TRP A CA 1
ATOM 1396 C C . TRP A 1 178 ? -6.801 13.195 -11.788 1.00 96.94 178 TRP A C 1
ATOM 1398 O O . TRP A 1 178 ? -6.955 12.007 -12.054 1.00 96.94 178 TRP A O 1
ATOM 1408 N N . TRP A 1 179 ? -6.682 13.637 -10.532 1.00 97.31 179 TRP A N 1
ATOM 1409 C CA . TRP A 1 179 ? -6.639 12.715 -9.400 1.00 97.31 179 TRP A CA 1
ATOM 1410 C C . TRP A 1 179 ? -7.897 11.850 -9.332 1.00 97.31 179 TRP A C 1
ATOM 1412 O O . TRP A 1 179 ? -7.790 10.635 -9.203 1.00 97.31 179 TRP A O 1
ATOM 1422 N N . LYS A 1 180 ? -9.081 12.450 -9.501 1.00 96.31 180 LYS A N 1
ATOM 1423 C CA . LYS A 1 180 ? -10.354 11.722 -9.504 1.00 96.31 180 LYS A CA 1
ATOM 1424 C C . LYS A 1 180 ? -10.429 10.674 -10.620 1.00 96.31 180 LYS A C 1
ATOM 1426 O O . LYS A 1 180 ? -11.031 9.625 -10.409 1.00 96.31 180 LYS A O 1
ATOM 1431 N N . HIS A 1 181 ? -9.823 10.944 -11.780 1.00 96.06 181 HIS A N 1
ATOM 1432 C CA . HIS A 1 181 ? -9.739 9.990 -12.890 1.00 96.06 181 HIS A CA 1
ATOM 1433 C C . HIS A 1 181 ? -8.847 8.793 -12.545 1.00 96.06 181 HIS A C 1
ATOM 1435 O O . HIS A 1 181 ? -9.249 7.648 -12.732 1.00 96.06 181 HIS A O 1
ATOM 1441 N N . ILE A 1 182 ? -7.657 9.039 -11.989 1.00 95.88 182 ILE A N 1
ATOM 1442 C CA . ILE A 1 182 ? -6.669 7.972 -11.771 1.00 95.88 182 ILE A CA 1
ATOM 1443 C C . ILE A 1 182 ? -6.697 7.320 -10.393 1.00 95.88 182 ILE A C 1
ATOM 1445 O O . ILE A 1 182 ? -6.047 6.296 -10.228 1.00 95.88 182 ILE A O 1
ATOM 1449 N N . GLU A 1 183 ? -7.399 7.857 -9.395 1.00 96.12 183 GLU A N 1
ATOM 1450 C CA . GLU A 1 183 ? -7.297 7.411 -7.995 1.00 96.12 183 GLU A CA 1
ATOM 1451 C C . GLU A 1 183 ? -7.451 5.889 -7.837 1.00 96.12 183 GLU A C 1
ATOM 1453 O O . GLU A 1 183 ? -6.637 5.237 -7.172 1.00 96.12 183 GLU A O 1
ATOM 1458 N N . CYS A 1 184 ? -8.476 5.310 -8.472 1.00 94.50 184 CYS A N 1
ATOM 1459 C CA . CYS A 1 184 ? -8.738 3.874 -8.400 1.00 94.50 184 CYS A CA 1
ATOM 1460 C C . CYS A 1 184 ? -7.658 3.051 -9.118 1.00 94.50 184 CYS A C 1
ATOM 1462 O O . CYS A 1 184 ? -7.179 2.065 -8.551 1.00 94.50 184 CYS A O 1
ATOM 1464 N N . LEU A 1 185 ? -7.245 3.474 -10.319 1.00 95.12 185 LEU A N 1
ATOM 1465 C CA . LEU A 1 185 ? -6.195 2.818 -11.106 1.00 95.12 185 LEU A CA 1
ATOM 1466 C C . LEU A 1 185 ? -4.847 2.883 -10.388 1.00 95.12 185 LEU A C 1
ATOM 1468 O O . LEU A 1 185 ? -4.204 1.858 -10.186 1.00 95.12 185 LEU A O 1
ATOM 1472 N N . HIS A 1 186 ? -4.460 4.067 -9.918 1.00 96.62 186 HIS A N 1
ATOM 1473 C CA . HIS A 1 186 ? -3.249 4.301 -9.143 1.00 96.62 186 HIS A CA 1
ATOM 1474 C C . HIS A 1 186 ? -3.210 3.384 -7.915 1.00 96.62 186 HIS A C 1
ATOM 1476 O O . HIS A 1 186 ? -2.241 2.652 -7.718 1.00 96.62 186 HIS A O 1
ATOM 1482 N N . ARG A 1 187 ? -4.279 3.348 -7.106 1.00 95.62 187 ARG A N 1
ATOM 1483 C CA . ARG A 1 187 ? -4.330 2.460 -5.936 1.00 95.62 187 ARG A CA 1
ATOM 1484 C C . ARG A 1 187 ? -4.211 0.985 -6.329 1.00 95.62 187 ARG A C 1
ATOM 1486 O O . ARG A 1 187 ? -3.474 0.260 -5.669 1.00 95.62 187 ARG A O 1
ATOM 1493 N N . SER A 1 188 ? -4.926 0.546 -7.366 1.00 93.94 188 SER A N 1
ATOM 1494 C CA . SER A 1 188 ? -4.941 -0.851 -7.825 1.00 93.94 188 SER A CA 1
ATOM 1495 C C . SER A 1 188 ? -3.577 -1.304 -8.356 1.00 93.94 188 SER A C 1
ATOM 1497 O O . SER A 1 188 ? -2.995 -2.259 -7.841 1.00 93.94 188 SER A O 1
ATOM 1499 N N . ILE A 1 189 ? -3.021 -0.567 -9.320 1.00 95.50 189 ILE A N 1
ATOM 1500 C CA . ILE A 1 189 ? -1.749 -0.879 -9.981 1.00 95.50 189 ILE A CA 1
ATOM 1501 C C . ILE A 1 189 ? -0.607 -0.890 -8.964 1.00 95.50 189 ILE A C 1
ATOM 1503 O O . ILE A 1 189 ? 0.154 -1.854 -8.890 1.00 95.50 189 ILE A O 1
ATOM 1507 N N . PHE A 1 190 ? -0.496 0.147 -8.127 1.00 96.38 190 PHE A N 1
ATOM 1508 C CA . PHE A 1 190 ? 0.585 0.212 -7.143 1.00 96.38 190 PHE A CA 1
ATOM 1509 C C . PHE A 1 190 ? 0.418 -0.782 -5.994 1.00 96.38 190 PHE A C 1
ATOM 1511 O O . PHE A 1 190 ? 1.423 -1.223 -5.432 1.00 96.38 190 PHE A O 1
ATOM 1518 N N . ARG A 1 191 ? -0.814 -1.200 -5.681 1.00 94.44 191 ARG A N 1
ATOM 1519 C CA . ARG A 1 191 ? -1.049 -2.327 -4.774 1.00 94.44 191 ARG A CA 1
ATOM 1520 C C . ARG A 1 191 ? -0.499 -3.624 -5.360 1.00 94.44 191 ARG A C 1
ATOM 1522 O O . ARG A 1 191 ? 0.216 -4.325 -4.647 1.00 94.44 191 ARG A O 1
ATOM 1529 N N . ASP A 1 192 ? -0.787 -3.925 -6.626 1.00 92.25 192 ASP A N 1
ATOM 1530 C CA . ASP A 1 192 ? -0.253 -5.120 -7.291 1.00 92.25 192 ASP A CA 1
ATOM 1531 C C . ASP A 1 192 ? 1.288 -5.090 -7.340 1.00 92.25 192 ASP A C 1
ATOM 1533 O O . ASP A 1 192 ? 1.939 -6.083 -7.016 1.00 92.25 192 ASP A O 1
ATOM 1537 N N . ILE A 1 193 ? 1.885 -3.933 -7.657 1.00 93.56 193 ILE A N 1
ATOM 1538 C CA . ILE A 1 193 ? 3.346 -3.738 -7.653 1.00 93.56 193 ILE A CA 1
ATOM 1539 C C . ILE A 1 193 ? 3.926 -3.995 -6.257 1.00 93.56 193 ILE A C 1
ATOM 1541 O O . ILE A 1 193 ? 4.901 -4.734 -6.116 1.00 93.56 193 ILE A O 1
ATOM 1545 N N . ALA A 1 194 ? 3.326 -3.423 -5.208 1.00 93.12 194 ALA A N 1
ATOM 1546 C CA . ALA A 1 194 ? 3.778 -3.626 -3.835 1.00 93.12 194 ALA A CA 1
ATOM 1547 C C . ALA A 1 194 ? 3.690 -5.104 -3.416 1.00 93.12 194 ALA A C 1
ATOM 1549 O O . ALA A 1 194 ? 4.617 -5.615 -2.789 1.00 93.12 194 ALA A O 1
ATOM 1550 N N . GLN A 1 195 ? 2.621 -5.812 -3.794 1.00 89.75 195 GLN A N 1
ATOM 1551 C CA . GLN A 1 195 ? 2.479 -7.251 -3.544 1.00 89.75 195 GLN A CA 1
ATOM 1552 C C . GLN A 1 195 ? 3.512 -8.077 -4.315 1.00 89.75 195 GLN A C 1
ATOM 1554 O O . GLN A 1 195 ? 4.118 -8.985 -3.743 1.00 89.75 195 GLN A O 1
ATOM 1559 N N . GLY A 1 196 ? 3.776 -7.727 -5.575 1.00 87.06 196 GLY A N 1
ATOM 1560 C CA . GLY A 1 196 ? 4.856 -8.320 -6.357 1.00 87.06 196 GLY A CA 1
ATOM 1561 C C . GLY A 1 196 ? 6.206 -8.170 -5.655 1.00 87.06 196 GLY A C 1
ATOM 1562 O O . GLY A 1 196 ? 6.946 -9.141 -5.519 1.00 87.06 196 GLY A O 1
ATOM 1563 N N . LEU A 1 197 ? 6.512 -6.979 -5.132 1.00 89.56 197 LEU A N 1
ATOM 1564 C CA . LEU A 1 197 ? 7.772 -6.727 -4.427 1.00 89.56 197 LEU A CA 1
ATOM 1565 C C . LEU A 1 197 ? 7.875 -7.564 -3.149 1.00 89.56 197 LEU A C 1
ATOM 1567 O O . LEU A 1 197 ? 8.923 -8.142 -2.871 1.00 89.56 197 LEU A O 1
ATOM 1571 N N . LEU A 1 198 ? 6.780 -7.697 -2.396 1.00 86.56 198 LEU A N 1
ATOM 1572 C CA . LEU A 1 198 ? 6.733 -8.574 -1.222 1.00 86.56 198 LEU A CA 1
ATOM 1573 C C . LEU A 1 198 ? 6.999 -10.040 -1.575 1.00 86.56 198 LEU A C 1
ATOM 1575 O O . LEU A 1 198 ? 7.673 -10.735 -0.815 1.00 86.56 198 LEU A O 1
ATOM 1579 N N . PHE A 1 199 ? 6.483 -10.498 -2.715 1.00 84.06 199 PHE A N 1
ATOM 1580 C CA . PHE A 1 199 ? 6.734 -11.841 -3.226 1.00 84.06 199 PHE A CA 1
ATOM 1581 C C . PHE A 1 199 ? 8.200 -12.053 -3.628 1.00 84.06 199 PHE A C 1
ATOM 1583 O O . PHE A 1 199 ? 8.764 -13.101 -3.325 1.00 84.06 199 PHE A O 1
ATOM 1590 N N . LEU A 1 200 ? 8.853 -11.065 -4.244 1.00 82.44 200 LEU A N 1
ATOM 1591 C CA . LEU A 1 200 ? 10.291 -11.147 -4.525 1.00 82.44 200 LEU A CA 1
ATOM 1592 C C . LEU A 1 200 ? 11.110 -11.191 -3.228 1.00 82.44 200 LEU A C 1
ATOM 1594 O O . LEU A 1 200 ? 11.970 -12.057 -3.057 1.00 82.44 200 LEU A O 1
ATOM 1598 N N . TYR A 1 201 ? 10.787 -10.332 -2.257 1.00 86.19 201 TYR A N 1
ATOM 1599 C CA . TYR A 1 201 ? 11.505 -10.295 -0.981 1.00 86.19 201 TYR A CA 1
ATOM 1600 C C . TYR A 1 201 ? 11.403 -11.606 -0.199 1.00 86.19 201 TYR A C 1
ATOM 1602 O O . TYR A 1 201 ? 12.360 -11.975 0.484 1.00 86.19 201 TYR A O 1
ATOM 1610 N N . SER A 1 202 ? 10.278 -12.326 -0.283 1.00 78.94 202 SER A N 1
ATOM 1611 C CA . SER A 1 202 ? 10.134 -13.630 0.382 1.00 78.94 202 SER A CA 1
ATOM 1612 C C . SER A 1 202 ? 11.054 -14.705 -0.211 1.00 78.94 202 SER A C 1
ATOM 1614 O O . SER A 1 202 ? 11.374 -15.676 0.474 1.00 78.94 202 SER A O 1
ATOM 1616 N N . ARG A 1 203 ? 11.540 -14.497 -1.440 1.00 78.88 203 ARG A N 1
ATOM 1617 C CA . ARG A 1 203 ? 12.513 -15.346 -2.142 1.00 78.88 203 ARG A CA 1
ATOM 1618 C C . ARG A 1 203 ? 13.955 -14.853 -2.029 1.00 78.88 203 ARG A C 1
ATOM 1620 O O . ARG A 1 203 ? 14.858 -15.489 -2.557 1.00 78.88 203 ARG A O 1
ATOM 1627 N N . GLY A 1 204 ? 14.185 -13.745 -1.324 1.00 78.94 204 GLY A N 1
ATOM 1628 C CA . GLY A 1 204 ? 15.499 -13.104 -1.261 1.00 78.94 204 GLY A CA 1
ATOM 1629 C C . GLY A 1 204 ? 15.879 -12.362 -2.545 1.00 78.94 204 GLY A C 1
ATOM 1630 O O . GLY A 1 204 ? 17.044 -12.020 -2.718 1.00 78.94 204 GLY A O 1
ATOM 1631 N N . GLU A 1 205 ? 14.910 -12.102 -3.422 1.00 82.31 205 GLU A N 1
ATOM 1632 C CA . GLU A 1 205 ? 15.078 -11.354 -4.666 1.00 82.31 205 GLU A CA 1
ATOM 1633 C C . GLU A 1 205 ? 14.631 -9.895 -4.481 1.00 82.31 205 GLU A C 1
ATOM 1635 O O . GLU A 1 205 ? 13.971 -9.539 -3.503 1.00 82.31 205 GLU A O 1
ATOM 1640 N N . CYS A 1 206 ? 15.001 -9.030 -5.422 1.00 84.38 206 CYS A N 1
ATOM 1641 C CA . CYS A 1 206 ? 14.566 -7.632 -5.515 1.00 84.38 206 CYS A CA 1
ATOM 1642 C C . CYS A 1 206 ? 14.152 -7.343 -6.956 1.00 84.38 206 CYS A C 1
ATOM 1644 O O . CYS A 1 206 ? 14.546 -8.084 -7.851 1.00 84.38 206 CYS A O 1
ATOM 1646 N N . CYS A 1 207 ? 13.390 -6.278 -7.195 1.00 80.94 207 CYS A N 1
ATOM 1647 C CA . CYS A 1 207 ? 13.016 -5.883 -8.552 1.00 80.94 207 CYS A CA 1
ATOM 1648 C C . CYS A 1 207 ? 14.150 -5.141 -9.255 1.00 80.94 207 CYS A C 1
ATOM 1650 O O . CYS A 1 207 ? 14.452 -5.472 -10.393 1.00 80.94 207 CYS A O 1
ATOM 1652 N N . GLY A 1 208 ? 14.815 -4.196 -8.574 1.00 79.38 208 GLY A N 1
ATOM 1653 C CA . GLY A 1 208 ? 15.888 -3.385 -9.153 1.00 79.38 208 GLY A CA 1
ATOM 1654 C C . GLY A 1 208 ? 15.400 -2.518 -10.320 1.00 79.38 208 GLY A C 1
ATOM 1655 O O . GLY A 1 208 ? 14.590 -2.939 -11.131 1.00 79.38 208 GLY A O 1
ATOM 1656 N N . GLN A 1 209 ? 15.864 -1.268 -10.420 1.00 77.81 209 GLN A N 1
ATOM 1657 C CA . GLN A 1 209 ? 15.460 -0.361 -11.515 1.00 77.81 209 GLN A CA 1
ATOM 1658 C C . GLN A 1 209 ? 13.939 -0.375 -11.802 1.00 77.81 209 GLN A C 1
ATOM 1660 O O . GLN A 1 209 ? 13.510 -0.518 -12.942 1.00 77.81 209 GLN A O 1
ATOM 1665 N N . LEU A 1 210 ? 13.121 -0.239 -10.750 1.00 81.19 210 LEU A N 1
ATOM 1666 C CA . LEU A 1 210 ? 11.669 -0.460 -10.785 1.00 81.19 210 LEU A CA 1
ATOM 1667 C C . LEU A 1 210 ? 10.951 0.230 -11.965 1.00 81.19 210 LEU A C 1
ATOM 1669 O O . LEU A 1 210 ? 10.020 -0.335 -12.519 1.00 81.19 210 LEU A O 1
ATOM 1673 N N . ALA A 1 211 ? 11.402 1.415 -12.393 1.00 76.06 211 ALA A N 1
ATOM 1674 C CA . ALA A 1 211 ? 10.836 2.132 -13.541 1.00 76.06 211 ALA A CA 1
ATOM 1675 C C . ALA A 1 211 ? 10.879 1.331 -14.857 1.00 76.06 211 ALA A C 1
ATOM 1677 O O . ALA A 1 211 ? 9.947 1.414 -15.649 1.00 76.06 211 ALA A O 1
ATOM 1678 N N . SER A 1 212 ? 11.935 0.543 -15.064 1.00 74.44 212 SER A N 1
ATOM 1679 C CA . SER A 1 212 ? 12.145 -0.275 -16.266 1.00 74.44 212 SER A CA 1
ATOM 1680 C C . SER A 1 212 ? 11.519 -1.668 -16.158 1.00 74.44 212 SER A C 1
ATOM 1682 O O . SER A 1 212 ? 11.381 -2.362 -17.159 1.00 74.44 212 SER A O 1
ATOM 1684 N N . ASN A 1 213 ? 11.156 -2.087 -14.944 1.00 78.00 213 ASN A N 1
ATOM 1685 C CA . ASN A 1 213 ? 10.718 -3.449 -14.640 1.00 78.00 213 ASN A CA 1
ATOM 1686 C C . ASN A 1 213 ? 9.252 -3.526 -14.195 1.00 78.00 213 ASN A C 1
ATOM 1688 O O . ASN A 1 213 ? 8.812 -4.587 -13.753 1.00 78.00 213 ASN A O 1
ATOM 1692 N N . VAL A 1 214 ? 8.498 -2.426 -14.301 1.00 82.94 214 VAL A N 1
ATOM 1693 C CA . VAL A 1 214 ? 7.064 -2.358 -13.996 1.00 82.94 214 VAL A CA 1
ATOM 1694 C C . VAL A 1 214 ? 6.250 -2.228 -15.276 1.00 82.94 214 VAL A C 1
ATOM 1696 O O . VAL A 1 214 ? 6.494 -1.351 -16.104 1.00 82.94 214 VAL A O 1
ATOM 1699 N N . TYR A 1 215 ? 5.205 -3.043 -15.362 1.00 82.56 215 TYR A N 1
ATOM 1700 C CA . TYR A 1 215 ? 4.276 -3.081 -16.484 1.00 82.56 215 TYR A CA 1
ATOM 1701 C C . TYR A 1 215 ? 2.834 -3.014 -15.985 1.00 82.56 215 TYR A C 1
ATOM 1703 O O . TYR A 1 215 ? 2.539 -3.400 -14.850 1.00 82.56 215 TYR A O 1
ATOM 1711 N N . VAL A 1 216 ? 1.935 -2.530 -16.836 1.00 83.94 216 VAL A N 1
ATOM 1712 C CA . VAL A 1 216 ? 0.493 -2.471 -16.590 1.00 83.94 216 VAL A CA 1
ATOM 1713 C C . VAL A 1 216 ? -0.216 -3.229 -17.696 1.00 83.94 216 VAL A C 1
ATOM 1715 O O . VAL A 1 216 ? -0.038 -2.895 -18.863 1.00 83.94 216 VAL A O 1
ATOM 1718 N N . THR A 1 217 ? -0.993 -4.253 -17.353 1.00 80.81 217 THR A N 1
ATOM 1719 C CA . THR A 1 217 ? -1.798 -4.981 -18.349 1.00 80.81 217 THR A CA 1
ATOM 1720 C C . THR A 1 217 ? -2.958 -4.121 -18.850 1.00 80.81 217 THR A C 1
ATOM 1722 O O . THR A 1 217 ? -3.342 -3.156 -18.187 1.00 80.81 217 THR A O 1
ATOM 1725 N N . ASP A 1 218 ? -3.570 -4.490 -19.976 1.00 75.44 218 ASP A N 1
ATOM 1726 C CA . ASP A 1 218 ? -4.777 -3.813 -20.486 1.00 75.44 218 ASP A CA 1
ATOM 1727 C C . ASP A 1 218 ? -5.937 -3.778 -19.467 1.00 75.44 218 ASP A C 1
ATOM 1729 O O . ASP A 1 218 ? -6.764 -2.871 -19.487 1.00 75.44 218 ASP A O 1
ATOM 1733 N N . GLU A 1 219 ? -5.977 -4.723 -18.521 1.00 76.88 219 GLU A N 1
ATOM 1734 C CA . GLU A 1 219 ? -6.947 -4.747 -17.415 1.00 76.88 219 GLU A CA 1
ATOM 1735 C C . GLU A 1 219 ? -6.587 -3.801 -16.248 1.00 76.88 219 GLU A C 1
ATOM 1737 O O . GLU A 1 219 ? -7.235 -3.819 -15.198 1.00 76.88 219 GLU A O 1
ATOM 1742 N N . GLY A 1 220 ? -5.525 -3.000 -16.374 1.00 80.81 220 GLY A N 1
ATOM 1743 C CA . GLY A 1 220 ? -5.070 -2.092 -15.321 1.00 80.81 220 GLY A CA 1
ATOM 1744 C C . GLY A 1 220 ? -4.427 -2.813 -14.132 1.00 80.81 220 GLY A C 1
ATOM 1745 O O . GLY A 1 220 ? -4.549 -2.358 -12.990 1.00 80.81 220 GLY A O 1
ATOM 1746 N N . ARG A 1 221 ? -3.763 -3.956 -14.367 1.00 84.38 221 ARG A N 1
ATOM 1747 C CA . ARG A 1 221 ? -3.046 -4.716 -13.327 1.00 84.38 221 ARG A CA 1
ATOM 1748 C C . ARG A 1 221 ? -1.561 -4.403 -13.345 1.00 84.38 221 ARG A C 1
ATOM 1750 O O . ARG A 1 221 ? -0.922 -4.499 -14.388 1.00 84.38 221 ARG A O 1
ATOM 1757 N N . GLY A 1 222 ? -0.999 -4.100 -12.179 1.00 86.06 222 GLY A N 1
ATOM 1758 C CA . GLY A 1 222 ? 0.440 -3.886 -12.034 1.00 86.06 222 GLY A CA 1
ATOM 1759 C C . GLY A 1 222 ? 1.211 -5.207 -12.048 1.00 86.06 222 GLY A C 1
ATOM 1760 O O . GLY A 1 222 ? 0.826 -6.176 -11.395 1.00 86.06 222 GLY A O 1
ATOM 1761 N N . LYS A 1 223 ? 2.321 -5.262 -12.778 1.00 82.69 223 LYS A N 1
ATOM 1762 C CA . LYS A 1 223 ? 3.233 -6.411 -12.836 1.00 82.69 223 LYS A CA 1
ATOM 1763 C C . LYS A 1 223 ? 4.661 -5.931 -12.655 1.00 82.69 223 LYS A C 1
ATOM 1765 O O . LYS A 1 223 ? 4.993 -4.816 -13.051 1.00 82.69 223 LYS A O 1
ATOM 1770 N N . ILE A 1 224 ? 5.496 -6.783 -12.069 1.00 80.50 224 ILE A N 1
ATOM 1771 C CA . ILE A 1 224 ? 6.923 -6.513 -11.910 1.00 80.50 224 ILE A CA 1
ATOM 1772 C C . ILE A 1 224 ? 7.761 -7.695 -12.375 1.00 80.50 224 ILE A C 1
ATOM 1774 O O . ILE A 1 224 ? 7.319 -8.843 -12.284 1.00 80.50 224 ILE A O 1
ATOM 1778 N N . LEU A 1 225 ? 8.987 -7.405 -12.796 1.00 74.38 225 LEU A N 1
ATOM 1779 C CA . LEU A 1 225 ? 10.022 -8.398 -13.067 1.00 74.38 225 LEU A CA 1
ATOM 1780 C C . LEU A 1 225 ? 11.108 -8.361 -11.978 1.00 74.38 225 LEU A C 1
ATOM 1782 O O . LEU A 1 225 ? 11.388 -7.288 -11.439 1.00 74.38 225 LEU A O 1
ATOM 1786 N N . PRO A 1 226 ? 11.715 -9.504 -11.617 1.00 71.44 226 PRO A N 1
ATOM 1787 C CA . PRO A 1 226 ? 12.872 -9.518 -10.729 1.00 71.44 226 PRO A CA 1
ATOM 1788 C C . PRO A 1 226 ? 14.097 -8.875 -11.389 1.00 71.44 226 PRO A C 1
ATOM 1790 O O . PRO A 1 226 ? 14.243 -8.871 -12.611 1.00 71.44 226 PRO A O 1
ATOM 1793 N N . SER A 1 227 ? 15.001 -8.364 -10.558 1.00 66.88 227 SER A N 1
ATOM 1794 C CA . SER A 1 227 ? 16.244 -7.742 -10.998 1.00 66.88 227 SER A CA 1
ATOM 1795 C C . SER A 1 227 ? 17.197 -8.779 -11.551 1.00 66.88 227 SER A C 1
ATOM 1797 O O . SER A 1 227 ? 17.417 -9.822 -10.935 1.00 66.88 227 SER A O 1
ATOM 1799 N N . MET A 1 228 ? 17.869 -8.424 -12.640 1.00 51.50 228 MET A N 1
ATOM 1800 C CA . MET A 1 228 ? 19.040 -9.153 -13.127 1.00 51.50 228 MET A CA 1
ATOM 1801 C C . MET A 1 228 ? 20.350 -8.662 -12.476 1.00 51.50 228 MET A C 1
ATOM 1803 O O . MET A 1 228 ? 21.404 -9.262 -12.678 1.00 51.50 228 MET A O 1
ATOM 1807 N N . TYR A 1 229 ? 20.306 -7.593 -11.668 1.00 55.47 229 TYR A N 1
ATOM 1808 C CA . TYR A 1 229 ? 21.485 -6.992 -11.036 1.00 55.47 229 TYR A CA 1
ATOM 1809 C C . TYR A 1 229 ? 21.681 -7.462 -9.592 1.00 55.47 229 TYR A C 1
ATOM 1811 O O . TYR A 1 229 ? 20.812 -7.263 -8.737 1.00 55.47 229 TYR A O 1
ATOM 1819 N N . VAL A 1 230 ? 22.884 -7.972 -9.308 1.00 54.53 230 VAL A N 1
ATOM 1820 C CA . VAL A 1 230 ? 23.303 -8.518 -8.002 1.00 54.53 230 VAL A CA 1
ATOM 1821 C C . VAL A 1 230 ? 23.246 -7.481 -6.867 1.00 54.53 230 VAL A C 1
ATOM 1823 O O . VAL A 1 230 ? 23.023 -7.849 -5.717 1.00 54.53 230 VAL A O 1
ATOM 1826 N N . ASP A 1 231 ? 23.366 -6.188 -7.181 1.00 65.56 231 ASP A N 1
ATOM 1827 C CA . ASP A 1 231 ? 23.448 -5.105 -6.185 1.00 65.56 231 ASP A CA 1
ATOM 1828 C C . ASP A 1 231 ? 22.092 -4.472 -5.819 1.00 65.56 231 ASP A C 1
ATOM 1830 O O . ASP A 1 231 ? 22.033 -3.450 -5.133 1.00 65.56 231 ASP A O 1
ATOM 1834 N N . SER A 1 232 ? 20.980 -5.051 -6.276 1.00 74.88 232 SER A N 1
ATOM 1835 C CA . SER A 1 232 ? 19.646 -4.505 -5.997 1.00 74.88 232 SER A CA 1
ATOM 1836 C C . SER A 1 232 ? 19.253 -4.742 -4.541 1.00 74.88 232 SER A C 1
ATOM 1838 O O . SER A 1 232 ? 19.384 -5.855 -4.034 1.00 74.88 232 SER A O 1
ATOM 1840 N N . SER A 1 233 ? 18.733 -3.714 -3.862 1.00 86.25 233 SER A N 1
ATOM 1841 C CA . SER A 1 233 ? 18.278 -3.842 -2.476 1.00 86.25 233 SER A CA 1
ATOM 1842 C C . SER A 1 233 ? 16.792 -3.499 -2.307 1.00 86.25 233 SER A C 1
ATOM 1844 O O . SER A 1 233 ? 16.290 -2.592 -2.976 1.00 86.25 233 SER A O 1
ATOM 1846 N N . PRO A 1 234 ? 16.088 -4.099 -1.321 1.00 88.56 234 PRO A N 1
ATOM 1847 C CA . PRO A 1 234 ? 14.688 -3.759 -1.045 1.00 88.56 234 PRO A CA 1
ATOM 1848 C C . PRO A 1 234 ? 14.489 -2.272 -0.714 1.00 88.56 234 PRO A C 1
ATOM 1850 O O . PRO A 1 234 ? 13.429 -1.689 -0.927 1.00 88.56 234 PRO A O 1
ATOM 1853 N N . LYS A 1 235 ? 15.521 -1.625 -0.157 1.00 88.88 235 LYS A N 1
ATOM 1854 C CA . LYS A 1 235 ? 15.469 -0.193 0.161 1.00 88.88 235 LYS A CA 1
ATOM 1855 C C . LYS A 1 235 ? 15.450 0.664 -1.098 1.00 88.88 235 LYS A C 1
ATOM 1857 O O . LYS A 1 235 ? 14.820 1.719 -1.082 1.00 88.88 235 LYS A O 1
ATOM 1862 N N . ASP A 1 236 ? 16.129 0.236 -2.154 1.00 87.81 236 ASP A N 1
ATOM 1863 C CA . ASP A 1 236 ? 16.116 0.934 -3.438 1.00 87.81 236 ASP A CA 1
ATOM 1864 C C . ASP A 1 236 ? 14.758 0.780 -4.105 1.00 87.81 236 ASP A C 1
ATOM 1866 O O . ASP A 1 236 ? 14.171 1.780 -4.506 1.00 87.81 236 ASP A O 1
ATOM 1870 N N . ASP A 1 237 ? 14.203 -0.431 -4.091 1.00 90.62 237 ASP A N 1
ATOM 1871 C CA . ASP A 1 237 ? 12.853 -0.707 -4.583 1.00 90.62 237 ASP A CA 1
ATOM 1872 C C . ASP A 1 237 ? 11.795 0.144 -3.863 1.00 90.62 237 ASP A C 1
ATOM 1874 O O . ASP A 1 237 ? 10.959 0.762 -4.516 1.00 90.62 237 ASP A O 1
ATOM 1878 N N . LEU A 1 238 ? 11.860 0.271 -2.531 1.00 91.56 238 LEU A N 1
ATOM 1879 C CA . LEU A 1 238 ? 10.952 1.146 -1.776 1.00 91.56 238 LEU A CA 1
ATOM 1880 C C . LEU A 1 238 ? 11.086 2.621 -2.187 1.00 91.56 238 LEU A C 1
ATOM 1882 O O . LEU A 1 238 ? 10.080 3.315 -2.340 1.00 91.56 238 LEU A O 1
ATOM 1886 N N . ARG A 1 239 ? 12.319 3.116 -2.367 1.00 89.69 239 ARG A N 1
ATOM 1887 C CA . ARG A 1 239 ? 12.558 4.500 -2.809 1.00 89.69 239 ARG A CA 1
ATOM 1888 C C . ARG A 1 239 ? 12.036 4.730 -4.224 1.00 89.69 239 ARG A C 1
ATOM 1890 O O . ARG A 1 239 ? 11.400 5.753 -4.471 1.00 89.69 239 ARG A O 1
ATOM 1897 N N . HIS A 1 240 ? 12.282 3.790 -5.130 1.00 89.88 240 HIS A N 1
ATOM 1898 C CA . HIS A 1 240 ? 11.807 3.863 -6.505 1.00 89.88 240 HIS A CA 1
ATOM 1899 C C . HIS A 1 240 ? 10.285 3.743 -6.588 1.00 89.88 240 HIS A C 1
ATOM 1901 O O . HIS A 1 240 ? 9.684 4.488 -7.350 1.00 89.88 240 HIS A O 1
ATOM 1907 N N . LEU A 1 241 ? 9.648 2.907 -5.762 1.00 93.12 241 LEU A N 1
ATOM 1908 C CA . LEU A 1 241 ? 8.188 2.795 -5.699 1.00 93.12 241 LEU A CA 1
ATOM 1909 C C . LEU A 1 241 ? 7.558 4.137 -5.331 1.00 93.12 241 LEU A C 1
ATOM 1911 O O . LEU A 1 241 ? 6.688 4.631 -6.041 1.00 93.12 241 LEU A O 1
ATOM 1915 N N . VAL A 1 242 ? 8.039 4.757 -4.249 1.00 92.81 242 VAL A N 1
ATOM 1916 C CA . VAL A 1 242 ? 7.547 6.071 -3.812 1.00 92.81 242 VAL A CA 1
ATOM 1917 C C . VAL A 1 242 ? 7.756 7.122 -4.897 1.00 92.81 242 VAL A C 1
ATOM 1919 O O . VAL A 1 242 ? 6.887 7.965 -5.093 1.00 92.81 242 VAL A O 1
ATOM 1922 N N . ARG A 1 243 ? 8.892 7.086 -5.599 1.00 91.81 243 ARG A N 1
ATOM 1923 C CA . ARG A 1 243 ? 9.161 7.998 -6.712 1.00 91.81 243 ARG A CA 1
ATOM 1924 C C . ARG A 1 243 ? 8.179 7.786 -7.867 1.00 91.81 243 ARG A C 1
ATOM 1926 O O . ARG A 1 243 ? 7.533 8.746 -8.257 1.00 91.81 243 ARG A O 1
ATOM 1933 N N . LEU A 1 244 ? 7.993 6.551 -8.331 1.00 93.19 244 LEU A N 1
ATOM 1934 C CA . LEU A 1 244 ? 7.071 6.229 -9.426 1.00 93.19 244 LEU A CA 1
ATOM 1935 C C . LEU A 1 244 ? 5.631 6.647 -9.126 1.00 93.19 244 LEU A C 1
ATOM 1937 O O . LEU A 1 244 ? 4.963 7.206 -9.989 1.00 93.19 244 LEU A O 1
ATOM 1941 N N . MET A 1 245 ? 5.160 6.424 -7.896 1.00 95.62 245 MET A N 1
ATOM 1942 C CA . MET A 1 245 ? 3.828 6.868 -7.474 1.00 95.62 245 MET A CA 1
ATOM 1943 C C . MET A 1 245 ? 3.668 8.389 -7.597 1.00 95.62 245 MET A C 1
ATOM 1945 O O . MET A 1 245 ? 2.636 8.872 -8.052 1.00 95.62 245 MET A O 1
ATOM 1949 N N . LYS A 1 246 ? 4.694 9.157 -7.212 1.00 94.69 246 LYS A N 1
ATOM 1950 C CA . LYS A 1 246 ? 4.684 10.623 -7.329 1.00 94.69 246 LYS A CA 1
ATOM 1951 C C . LYS A 1 246 ? 4.739 11.073 -8.785 1.00 94.69 246 LYS A C 1
ATOM 1953 O O . LYS A 1 246 ? 3.948 11.927 -9.176 1.00 94.69 246 LYS A O 1
ATOM 1958 N N . ASP A 1 247 ? 5.619 10.454 -9.569 1.00 93.44 247 ASP A N 1
ATOM 1959 C CA . ASP A 1 247 ? 5.824 10.780 -10.978 1.00 93.44 247 ASP A CA 1
ATOM 1960 C C . ASP A 1 247 ? 4.514 10.597 -11.767 1.00 93.44 247 ASP A C 1
ATOM 1962 O O . ASP A 1 247 ? 4.109 11.515 -12.473 1.00 93.44 247 ASP A O 1
ATOM 1966 N N . VAL A 1 248 ? 3.772 9.500 -11.551 1.00 95.06 248 VAL A N 1
ATOM 1967 C CA . VAL A 1 248 ? 2.448 9.262 -12.170 1.00 95.06 248 VAL A CA 1
ATOM 1968 C C . VAL A 1 248 ? 1.422 10.345 -11.808 1.00 95.06 248 VAL A C 1
ATOM 1970 O O . VAL A 1 248 ? 0.675 10.819 -12.666 1.00 95.06 248 VAL A O 1
ATOM 1973 N N . ILE A 1 249 ? 1.370 10.768 -10.541 1.00 96.62 249 ILE A N 1
ATOM 1974 C CA . ILE A 1 249 ? 0.438 11.818 -10.095 1.00 96.62 249 ILE A CA 1
ATOM 1975 C C . ILE A 1 249 ? 0.758 13.148 -10.789 1.00 96.62 249 ILE A C 1
ATOM 1977 O O . ILE A 1 249 ? -0.149 13.851 -11.233 1.00 96.62 249 ILE A O 1
ATOM 1981 N N . GLN A 1 250 ? 2.042 13.484 -10.901 1.00 95.56 250 GLN A N 1
ATOM 1982 C CA . GLN A 1 250 ? 2.513 14.772 -11.414 1.00 95.56 250 GLN A CA 1
ATOM 1983 C C . GLN A 1 250 ? 2.642 14.807 -12.945 1.00 95.56 250 GLN A C 1
ATOM 1985 O O . GLN A 1 250 ? 2.721 15.892 -13.519 1.00 95.56 250 GLN A O 1
ATOM 1990 N N . GLN A 1 251 ? 2.628 13.652 -13.613 1.00 90.88 251 GLN A N 1
ATOM 1991 C CA . GLN A 1 251 ? 2.940 13.484 -15.035 1.00 90.88 251 GLN A CA 1
ATOM 1992 C C . GLN A 1 251 ? 2.245 14.486 -15.980 1.00 90.88 251 GLN A C 1
ATOM 1994 O O . GLN A 1 251 ? 2.933 15.065 -16.823 1.00 90.88 251 GLN A O 1
ATOM 1999 N N . PRO A 1 252 ? 0.933 14.788 -15.864 1.00 92.19 252 PRO A N 1
ATOM 2000 C CA . PRO A 1 252 ? 0.284 15.728 -16.786 1.00 92.19 252 PRO A CA 1
ATOM 2001 C C . PRO A 1 252 ? 0.587 17.211 -16.506 1.00 92.19 252 PRO A C 1
ATOM 2003 O O . PRO A 1 252 ? 0.155 18.073 -17.287 1.00 92.19 252 PRO A O 1
ATOM 2006 N N . PHE A 1 253 ? 1.271 17.512 -15.395 1.00 93.62 253 PHE A N 1
ATOM 2007 C CA . PHE A 1 253 ? 1.483 18.851 -14.843 1.00 93.62 253 PHE A CA 1
ATOM 2008 C C . PHE A 1 253 ? 2.964 19.092 -14.488 1.00 93.62 253 PHE A C 1
ATOM 2010 O O . PHE A 1 253 ? 3.355 19.007 -13.319 1.00 93.62 253 PHE A O 1
ATOM 2017 N N . PRO A 1 254 ? 3.805 19.440 -15.479 1.00 89.00 254 PRO A N 1
ATOM 2018 C CA . PRO A 1 254 ? 5.203 19.777 -15.233 1.00 89.00 254 PRO A CA 1
ATOM 2019 C C . PRO A 1 254 ? 5.342 20.903 -14.198 1.00 89.00 254 PRO A C 1
ATOM 2021 O O . PRO A 1 254 ? 4.733 21.961 -14.340 1.00 89.00 254 PRO A O 1
ATOM 2024 N N . GLY A 1 255 ? 6.149 20.677 -13.159 1.00 87.25 255 GLY A N 1
ATOM 2025 C CA . GLY A 1 255 ? 6.402 21.654 -12.093 1.00 87.25 255 GLY A CA 1
ATOM 2026 C C . GLY A 1 255 ? 5.378 21.673 -10.951 1.00 87.25 255 GLY A C 1
ATOM 2027 O O . GLY A 1 255 ? 5.595 22.402 -9.986 1.00 87.25 255 GLY A O 1
ATOM 2028 N N . ALA A 1 256 ? 4.309 20.872 -11.015 1.00 92.06 256 ALA A N 1
ATOM 2029 C CA . ALA A 1 256 ? 3.375 20.726 -9.901 1.00 92.06 256 ALA A CA 1
ATOM 2030 C C . ALA A 1 256 ? 4.027 20.022 -8.704 1.00 92.06 256 ALA A C 1
ATOM 2032 O O . ALA A 1 256 ? 4.911 19.175 -8.852 1.00 92.06 256 ALA A O 1
ATOM 2033 N N . THR A 1 257 ? 3.544 20.324 -7.507 1.00 92.06 257 THR A N 1
ATOM 2034 C CA . THR A 1 257 ? 3.897 19.648 -6.258 1.00 92.06 257 THR A CA 1
ATOM 2035 C C . THR A 1 257 ? 2.760 18.725 -5.818 1.00 92.06 257 THR A C 1
ATOM 2037 O O . THR A 1 257 ? 1.627 18.854 -6.266 1.00 92.06 257 THR A O 1
ATOM 2040 N N . LEU A 1 258 ? 3.029 17.769 -4.927 1.00 91.88 258 LEU A N 1
ATOM 2041 C CA . LEU A 1 258 ? 1.985 16.849 -4.442 1.00 91.88 258 LEU A CA 1
ATOM 2042 C C . LEU A 1 258 ? 0.908 17.547 -3.599 1.00 91.88 258 LEU A C 1
ATOM 2044 O O . LEU A 1 258 ? -0.184 17.001 -3.446 1.00 91.88 258 LEU A O 1
ATOM 2048 N N . ASP A 1 259 ? 1.211 18.730 -3.059 1.00 91.62 259 ASP A N 1
ATOM 2049 C CA . ASP A 1 259 ? 0.272 19.528 -2.268 1.00 91.62 259 ASP A CA 1
ATOM 2050 C C . ASP A 1 259 ? -0.820 20.168 -3.137 1.00 91.62 259 ASP A C 1
ATOM 2052 O O . ASP A 1 259 ? -1.901 20.471 -2.633 1.00 91.62 259 ASP A O 1
ATOM 2056 N N . ASP A 1 260 ? -0.575 20.287 -4.445 1.00 94.31 260 ASP A N 1
ATOM 2057 C CA . ASP A 1 260 ? -1.542 20.786 -5.424 1.00 94.31 260 ASP A CA 1
ATOM 2058 C C . ASP A 1 260 ? -2.686 19.788 -5.698 1.00 94.31 260 ASP A C 1
ATOM 2060 O O . ASP A 1 260 ? -3.742 20.162 -6.212 1.00 94.31 260 ASP A O 1
ATOM 2064 N N . PHE A 1 261 ? -2.500 18.510 -5.345 1.00 96.31 261 PHE A N 1
ATOM 2065 C CA . PHE A 1 261 ? -3.460 17.439 -5.602 1.00 96.31 261 PHE A CA 1
ATOM 2066 C C . PHE A 1 261 ? -4.292 17.106 -4.349 1.00 96.31 261 PHE A C 1
ATOM 2068 O O . PHE A 1 261 ? -3.767 17.067 -3.225 1.00 96.31 261 PHE A O 1
ATOM 2075 N N . PRO A 1 262 ? -5.588 16.765 -4.503 1.00 95.81 262 PRO A N 1
ATOM 2076 C CA . PRO A 1 262 ? -6.458 16.372 -3.393 1.00 95.81 262 PRO A CA 1
ATOM 2077 C C . PRO A 1 262 ? -6.202 14.919 -2.946 1.00 95.81 262 PRO A C 1
ATOM 2079 O O . PRO A 1 262 ? -7.112 14.099 -2.871 1.00 95.81 262 PRO A O 1
ATOM 2082 N N . LEU A 1 263 ? -4.943 14.584 -2.650 1.00 95.69 263 LEU A N 1
ATOM 2083 C CA . LEU A 1 263 ? -4.543 13.225 -2.289 1.00 95.69 263 LEU A CA 1
ATOM 2084 C C . LEU A 1 263 ? -5.125 12.809 -0.926 1.00 95.69 263 LEU A C 1
ATOM 2086 O O . LEU A 1 263 ? -5.150 13.627 0.006 1.00 95.69 263 LEU A O 1
ATOM 2090 N N . PRO A 1 264 ? -5.502 11.529 -0.757 1.00 94.12 264 PRO A N 1
ATOM 2091 C CA . PRO A 1 264 ? -5.960 11.010 0.521 1.00 94.12 264 PRO A CA 1
ATOM 2092 C C . PRO A 1 264 ? -4.845 11.076 1.566 1.00 94.12 264 PRO A C 1
ATOM 2094 O O . PRO A 1 264 ? -3.656 10.920 1.261 1.00 94.12 264 PRO A O 1
ATOM 2097 N N . LEU A 1 265 ? -5.238 11.275 2.827 1.00 90.94 265 LEU A N 1
ATOM 2098 C CA . LEU A 1 265 ? -4.308 11.447 3.944 1.00 90.94 265 LEU A CA 1
ATOM 2099 C C . LEU A 1 265 ? -3.289 10.305 4.034 1.00 90.94 265 LEU A C 1
ATOM 2101 O O . LEU A 1 265 ? -2.103 10.559 4.214 1.00 90.94 265 LEU A O 1
ATOM 2105 N N . GLU A 1 266 ? -3.731 9.058 3.877 1.00 93.31 266 GLU A N 1
ATOM 2106 C CA . GLU A 1 266 ? -2.865 7.877 3.960 1.00 93.31 266 GLU A CA 1
ATOM 2107 C C . GLU A 1 266 ? -1.721 7.922 2.940 1.00 93.31 266 GLU A C 1
ATOM 2109 O O . GLU A 1 266 ? -0.584 7.590 3.276 1.00 93.31 266 GLU A O 1
ATOM 2114 N N . LEU A 1 267 ? -1.997 8.397 1.721 1.00 94.00 267 LEU A N 1
ATOM 2115 C CA . LEU A 1 267 ? -0.996 8.535 0.668 1.00 94.00 267 LEU A CA 1
ATOM 2116 C C . LEU A 1 267 ? -0.034 9.696 0.953 1.00 94.00 267 LEU A C 1
ATOM 2118 O O . LEU A 1 267 ? 1.183 9.527 0.861 1.00 94.00 267 LEU A O 1
ATOM 2122 N N . LYS A 1 268 ? -0.559 10.853 1.387 1.00 92.25 268 LYS A N 1
ATOM 2123 C CA . LYS A 1 268 ? 0.262 12.004 1.814 1.00 92.25 268 LYS A CA 1
ATOM 2124 C C . LYS A 1 268 ? 1.222 11.609 2.937 1.00 92.25 268 LYS A C 1
ATOM 2126 O O . LYS A 1 268 ? 2.427 11.870 2.872 1.00 92.25 268 LYS A O 1
ATOM 2131 N N . ARG A 1 269 ? 0.699 10.918 3.953 1.00 89.12 269 ARG A N 1
ATOM 2132 C CA . ARG A 1 269 ? 1.483 10.406 5.078 1.00 89.12 269 ARG A CA 1
ATOM 2133 C C . ARG A 1 269 ? 2.519 9.405 4.607 1.00 89.12 269 ARG A C 1
ATOM 2135 O O . ARG A 1 269 ? 3.678 9.584 4.953 1.00 89.12 269 ARG A O 1
ATOM 2142 N N . PHE A 1 270 ? 2.163 8.445 3.756 1.00 91.12 270 PHE A N 1
ATOM 2143 C CA . PHE A 1 270 ? 3.123 7.497 3.191 1.00 91.12 270 PHE A CA 1
ATOM 2144 C C . PHE A 1 270 ? 4.310 8.199 2.510 1.00 91.12 270 PHE A C 1
ATOM 2146 O O . PHE A 1 270 ? 5.466 7.909 2.833 1.00 91.12 270 PHE A O 1
ATOM 2153 N N . PHE A 1 271 ? 4.045 9.194 1.658 1.00 91.25 271 PHE A N 1
ATOM 2154 C CA . PHE A 1 271 ? 5.087 9.971 0.985 1.00 91.25 271 PHE A CA 1
ATOM 2155 C C . PHE A 1 271 ? 5.987 10.757 1.944 1.00 91.25 271 PHE A C 1
ATOM 2157 O O . PHE A 1 271 ? 7.202 10.795 1.735 1.00 91.25 271 PHE A O 1
ATOM 2164 N N . SER A 1 272 ? 5.422 11.355 2.995 1.00 84.31 272 SER A N 1
ATOM 2165 C CA . SER A 1 272 ? 6.194 12.076 4.019 1.00 84.31 272 SER A CA 1
ATOM 2166 C C . SER A 1 272 ? 6.969 11.142 4.961 1.00 84.31 272 SER A C 1
ATOM 2168 O O . SER A 1 272 ? 8.096 11.436 5.356 1.00 84.31 272 SER A O 1
ATOM 2170 N N . PHE A 1 273 ? 6.388 9.991 5.301 1.00 76.62 273 PHE A N 1
ATOM 2171 C CA . PHE A 1 273 ? 6.875 9.091 6.340 1.00 76.62 273 PHE A CA 1
ATOM 2172 C C . PHE A 1 273 ? 8.041 8.241 5.835 1.00 76.62 273 PHE A C 1
ATOM 2174 O O . PHE A 1 273 ? 9.071 8.135 6.505 1.00 76.62 273 PHE A O 1
ATOM 2181 N N . ILE A 1 274 ? 7.915 7.698 4.619 1.00 70.06 274 ILE A N 1
ATOM 2182 C CA . ILE A 1 274 ? 8.979 6.928 3.963 1.00 70.06 274 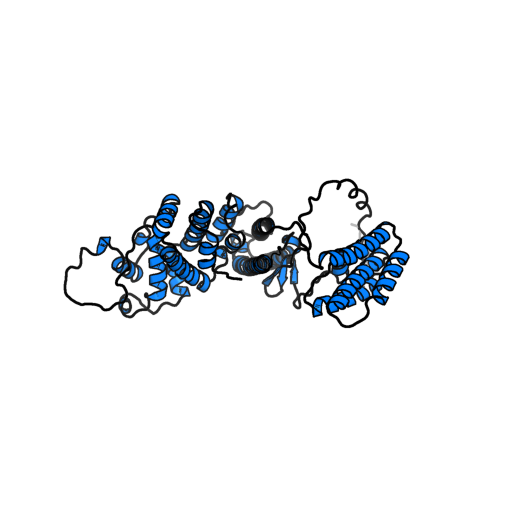ILE A CA 1
ATOM 2183 C C . ILE A 1 274 ? 10.065 7.843 3.381 1.00 70.06 274 ILE A C 1
ATOM 2185 O O . ILE A 1 274 ? 11.238 7.478 3.387 1.00 70.06 274 ILE A O 1
ATOM 2189 N N . GLY A 1 275 ? 9.701 9.045 2.919 1.00 56.44 275 GLY A N 1
ATOM 2190 C CA . GLY A 1 275 ? 10.634 9.977 2.276 1.00 56.44 275 GLY A CA 1
ATOM 2191 C C . GLY A 1 275 ? 11.613 10.691 3.218 1.00 56.44 275 GLY A C 1
ATOM 2192 O O . GLY A 1 275 ? 12.645 11.164 2.752 1.00 56.44 275 GLY A O 1
ATOM 2193 N N . VAL A 1 276 ? 11.316 10.776 4.522 1.00 51.31 276 VAL A N 1
ATOM 2194 C CA . VAL A 1 276 ? 12.054 11.643 5.473 1.00 51.31 276 VAL A CA 1
ATOM 2195 C C . VAL A 1 276 ? 12.585 10.878 6.699 1.00 51.31 276 VAL A C 1
ATOM 2197 O O . VAL A 1 276 ? 13.527 11.309 7.367 1.00 51.31 276 VAL A O 1
ATOM 2200 N N . GLY A 1 277 ? 12.013 9.715 7.024 1.00 55.97 277 GLY A N 1
ATOM 2201 C CA . GLY A 1 277 ? 12.317 8.994 8.257 1.00 55.97 277 GLY A CA 1
ATOM 2202 C C . GLY A 1 277 ? 13.570 8.119 8.185 1.00 55.97 277 GLY A C 1
ATOM 2203 O O . GLY A 1 277 ? 13.697 7.243 7.335 1.00 55.97 277 GLY A O 1
ATOM 2204 N N . ASN A 1 278 ? 14.463 8.243 9.173 1.00 61.03 278 ASN A N 1
ATOM 2205 C CA . ASN A 1 278 ? 15.517 7.256 9.439 1.00 61.03 278 ASN A CA 1
ATOM 2206 C C . ASN A 1 278 ? 14.884 5.959 10.009 1.00 61.03 278 ASN A C 1
ATOM 2208 O O . ASN A 1 278 ? 14.997 5.659 11.200 1.00 61.03 278 ASN A O 1
ATOM 2212 N N . LEU A 1 279 ? 14.157 5.219 9.164 1.00 73.06 279 LEU A N 1
ATOM 2213 C CA . LEU A 1 279 ? 13.454 3.963 9.462 1.00 73.06 279 LEU A CA 1
ATOM 2214 C C . LEU A 1 279 ? 14.363 2.739 9.268 1.00 73.06 279 LEU A C 1
ATOM 2216 O O . LEU A 1 279 ? 13.888 1.639 9.013 1.00 73.06 279 LEU A O 1
ATOM 2220 N N . LYS A 1 280 ? 15.687 2.898 9.424 1.00 72.50 280 LYS A N 1
ATOM 2221 C CA . LYS A 1 280 ? 16.694 1.847 9.165 1.00 72.50 280 LYS A CA 1
ATOM 2222 C C . LYS A 1 280 ? 16.415 0.505 9.856 1.00 72.50 280 LYS A C 1
ATOM 2224 O O . LYS A 1 280 ? 16.888 -0.514 9.364 1.00 72.50 280 LYS A O 1
ATOM 2229 N N . LYS A 1 281 ? 15.699 0.518 10.987 1.00 81.31 281 LYS A N 1
ATOM 2230 C CA . LYS A 1 281 ? 15.343 -0.665 11.789 1.00 81.31 281 LYS A CA 1
ATOM 2231 C C . LYS A 1 281 ? 13.969 -1.259 11.459 1.00 81.31 281 LYS A C 1
ATOM 2233 O O . LYS A 1 281 ? 13.687 -2.369 11.895 1.00 81.31 281 LYS A O 1
ATOM 2238 N N . VAL A 1 282 ? 13.127 -0.544 10.715 1.00 89.31 282 VAL A N 1
ATOM 2239 C CA . VAL A 1 282 ? 11.840 -1.074 10.261 1.00 89.31 282 VAL A CA 1
ATOM 2240 C C . VAL A 1 282 ? 12.100 -1.915 9.008 1.00 89.31 282 VAL A C 1
ATOM 2242 O O . VAL A 1 282 ? 12.774 -1.442 8.091 1.00 89.31 282 VAL A O 1
ATOM 2245 N N . PRO A 1 283 ? 11.605 -3.158 8.927 1.00 90.44 283 PRO A N 1
ATOM 2246 C CA . PRO A 1 283 ? 11.760 -3.961 7.724 1.00 90.44 283 PRO A CA 1
ATOM 2247 C C . PRO A 1 283 ? 11.058 -3.332 6.515 1.00 90.44 283 PRO A C 1
ATOM 2249 O O . PRO A 1 283 ? 9.958 -2.794 6.637 1.00 90.44 283 PRO A O 1
ATOM 2252 N N . VAL A 1 284 ? 11.682 -3.416 5.338 1.00 90.31 284 VAL A N 1
ATOM 2253 C CA . VAL A 1 284 ? 11.123 -2.858 4.093 1.00 90.31 284 VAL A CA 1
ATOM 2254 C C . VAL A 1 284 ? 9.793 -3.514 3.727 1.00 90.31 284 VAL A C 1
ATOM 2256 O O . VAL A 1 284 ? 8.858 -2.813 3.358 1.00 90.31 284 VAL A O 1
ATOM 2259 N N . TRP A 1 285 ? 9.674 -4.833 3.905 1.00 90.19 285 TRP A N 1
ATOM 2260 C CA . TRP A 1 285 ? 8.436 -5.567 3.624 1.00 90.19 285 TRP A CA 1
ATOM 2261 C C . TRP A 1 285 ? 7.236 -5.048 4.434 1.00 90.19 285 TRP A C 1
ATOM 2263 O O . TRP A 1 285 ? 6.102 -5.179 4.001 1.00 90.19 285 TRP A O 1
ATOM 2273 N N . TYR A 1 286 ? 7.453 -4.429 5.598 1.00 91.94 286 TYR A N 1
ATOM 2274 C CA . TYR A 1 286 ? 6.356 -3.811 6.348 1.00 91.94 286 TYR A CA 1
ATOM 2275 C C . TYR A 1 286 ? 6.029 -2.412 5.811 1.00 91.94 286 TYR A C 1
ATOM 2277 O O . TYR A 1 286 ? 4.872 -2.014 5.752 1.00 91.94 286 TYR A O 1
ATOM 2285 N N . GLN A 1 287 ? 7.058 -1.665 5.404 1.00 92.12 287 GLN A N 1
ATOM 2286 C CA . GLN A 1 287 ? 6.929 -0.294 4.909 1.00 92.12 287 GLN A CA 1
ATOM 2287 C C . GLN A 1 287 ? 6.248 -0.211 3.544 1.00 92.12 287 GLN A C 1
ATOM 2289 O O . GLN A 1 287 ? 5.547 0.758 3.287 1.00 92.12 287 GLN A O 1
ATOM 2294 N N . ILE A 1 288 ? 6.459 -1.202 2.677 1.00 91.19 288 ILE A N 1
ATOM 2295 C CA . ILE A 1 288 ? 6.043 -1.145 1.272 1.00 91.19 288 ILE A CA 1
ATOM 2296 C C . ILE A 1 288 ? 4.535 -1.317 1.056 1.00 91.19 288 ILE A C 1
ATOM 2298 O O . ILE A 1 288 ? 4.036 -1.003 -0.020 1.00 91.19 288 ILE A O 1
ATOM 2302 N N . TYR A 1 289 ? 3.809 -1.784 2.077 1.00 92.19 289 TYR A N 1
ATOM 2303 C CA . TYR A 1 289 ? 2.372 -2.056 2.008 1.00 92.19 289 TYR A CA 1
ATOM 2304 C C . TYR A 1 289 ? 1.573 -1.248 3.053 1.00 92.19 289 TYR A C 1
ATOM 2306 O O . TYR A 1 289 ? 1.004 -1.821 3.991 1.00 92.19 289 TYR A O 1
ATOM 2314 N N . PRO A 1 290 ? 1.567 0.097 2.942 1.00 93.12 290 PRO A N 1
ATOM 2315 C CA . PRO A 1 290 ? 0.876 0.996 3.867 1.00 93.12 290 PRO A CA 1
ATOM 2316 C C . PRO A 1 290 ? -0.661 0.883 3.789 1.00 93.12 290 PRO A C 1
ATOM 2318 O O . PRO A 1 290 ? -1.191 0.343 2.814 1.00 93.12 290 PRO A O 1
ATOM 2321 N N . PRO A 1 291 ? -1.389 1.489 4.754 1.00 95.06 291 PRO A N 1
ATOM 2322 C CA . PRO A 1 291 ? -2.855 1.539 4.783 1.00 95.06 291 PRO A CA 1
ATOM 2323 C C . PRO A 1 291 ? -3.548 1.986 3.497 1.00 95.06 291 PRO A C 1
ATOM 2325 O O . PRO A 1 291 ? -4.639 1.501 3.207 1.00 95.06 291 PRO A O 1
ATOM 2328 N N . TYR A 1 292 ? -2.887 2.828 2.697 1.00 94.94 292 TYR A N 1
ATOM 2329 C CA . TYR A 1 292 ? -3.390 3.271 1.396 1.00 94.94 292 TYR A CA 1
ATOM 2330 C C . TYR A 1 292 ? -3.767 2.107 0.456 1.00 94.94 292 TYR A C 1
ATOM 2332 O O . TYR A 1 292 ? -4.670 2.243 -0.367 1.00 94.94 292 TYR A O 1
ATOM 2340 N N . PHE A 1 293 ? -3.110 0.948 0.587 1.00 94.06 293 PHE A N 1
ATOM 2341 C CA . PHE A 1 293 ? -3.395 -0.243 -0.221 1.00 94.06 293 PHE A CA 1
ATOM 2342 C C . PHE A 1 293 ? -4.374 -1.228 0.430 1.00 94.06 293 PHE A C 1
ATOM 2344 O O . PHE A 1 293 ? -4.737 -2.223 -0.196 1.00 94.06 293 PHE A O 1
ATOM 2351 N N . TRP A 1 294 ? -4.781 -1.003 1.681 1.00 94.19 294 TRP A N 1
ATOM 2352 C CA . TRP A 1 294 ? -5.582 -1.970 2.425 1.00 94.19 294 TRP A CA 1
ATOM 2353 C C . TRP A 1 294 ? -7.058 -1.903 2.032 1.00 94.19 294 TRP A C 1
ATOM 2355 O O . TRP A 1 294 ? -7.704 -0.859 2.103 1.00 94.19 294 TRP A O 1
ATOM 2365 N N . THR A 1 295 ? -7.609 -3.063 1.703 1.00 92.62 295 THR A N 1
ATOM 2366 C CA . THR A 1 295 ? -9.050 -3.323 1.620 1.00 92.62 295 THR A CA 1
ATOM 2367 C C . THR A 1 295 ? -9.713 -3.253 2.993 1.00 92.62 295 THR A C 1
ATOM 2369 O O . THR A 1 295 ? -9.050 -3.398 4.022 1.00 92.62 295 THR A O 1
ATOM 2372 N N . VAL A 1 296 ? -11.044 -3.134 3.013 1.00 92.81 296 VAL A N 1
ATOM 2373 C CA . VAL A 1 296 ? -11.858 -3.226 4.240 1.00 92.81 296 VAL A CA 1
ATOM 2374 C C . VAL A 1 296 ? -11.507 -4.486 5.039 1.00 92.81 296 VAL A C 1
ATOM 2376 O O . VAL A 1 296 ? -11.176 -4.411 6.220 1.00 92.81 296 VAL A O 1
ATOM 2379 N N . ARG A 1 297 ? -11.421 -5.644 4.373 1.00 92.69 297 ARG A N 1
ATOM 2380 C CA . ARG A 1 297 ? -11.025 -6.908 5.012 1.00 92.69 297 ARG A CA 1
ATOM 2381 C C . ARG A 1 297 ? -9.632 -6.853 5.650 1.00 92.69 297 ARG A C 1
ATOM 2383 O O . ARG A 1 297 ? -9.431 -7.379 6.746 1.00 92.69 297 ARG A O 1
ATOM 2390 N N . GLU A 1 298 ? -8.657 -6.241 4.980 1.00 93.94 298 GLU A N 1
ATOM 2391 C CA . GLU A 1 298 ? -7.300 -6.076 5.518 1.00 93.94 298 GLU A CA 1
ATOM 2392 C C . GLU A 1 298 ? -7.283 -5.123 6.719 1.00 93.94 298 GLU A C 1
ATOM 2394 O O . GLU A 1 298 ? -6.608 -5.414 7.704 1.00 93.94 298 GLU A O 1
ATOM 2399 N N . ARG A 1 299 ? -8.072 -4.046 6.692 1.00 94.94 299 ARG A N 1
ATOM 2400 C CA . ARG A 1 299 ? -8.233 -3.102 7.809 1.00 94.94 299 ARG A CA 1
ATOM 2401 C C . ARG A 1 299 ? -8.847 -3.759 9.047 1.00 94.94 299 ARG A C 1
ATOM 2403 O O . ARG A 1 299 ? -8.303 -3.633 10.148 1.00 94.94 299 ARG A O 1
ATOM 2410 N N . ILE A 1 300 ? -9.907 -4.546 8.862 1.00 92.19 300 ILE A N 1
ATOM 2411 C CA . ILE A 1 300 ? -10.523 -5.356 9.924 1.00 92.19 300 ILE A CA 1
ATOM 2412 C C . ILE A 1 300 ? -9.492 -6.334 10.494 1.00 92.19 300 ILE A C 1
ATOM 2414 O O . ILE A 1 300 ? -9.230 -6.357 11.701 1.00 92.19 300 ILE A O 1
ATOM 2418 N N . SER A 1 301 ? -8.842 -7.107 9.619 1.00 93.88 301 SER A N 1
ATOM 2419 C CA . SER A 1 301 ? -7.806 -8.071 10.001 1.00 93.88 301 SER A CA 1
ATOM 2420 C C . SER A 1 301 ? -6.678 -7.405 10.794 1.00 93.88 301 SER A C 1
ATOM 2422 O O . SER A 1 301 ? -6.284 -7.915 11.847 1.00 93.88 301 SER A O 1
ATOM 2424 N N . PHE A 1 302 ? -6.213 -6.232 10.353 1.00 95.31 302 PHE A N 1
ATOM 2425 C CA . PHE A 1 302 ? -5.209 -5.433 11.048 1.00 95.31 302 PHE A CA 1
ATOM 2426 C C . PHE A 1 302 ? -5.659 -5.086 12.466 1.00 95.31 302 PHE A C 1
ATOM 2428 O O . PHE A 1 302 ? -4.930 -5.374 13.408 1.00 95.31 302 PHE A O 1
ATOM 2435 N N . VAL A 1 303 ? -6.866 -4.546 12.661 1.00 94.25 303 VAL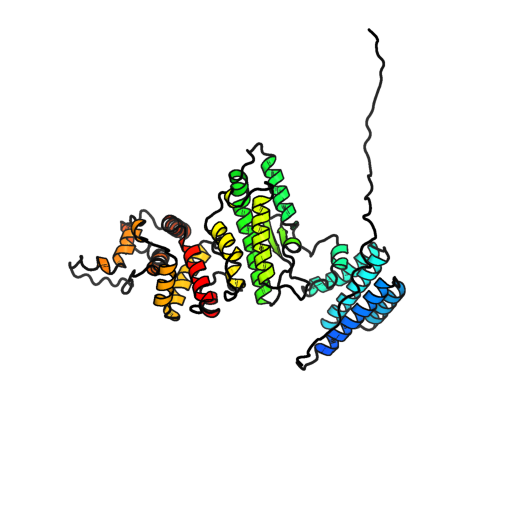 A N 1
ATOM 2436 C CA . VAL A 1 303 ? -7.384 -4.180 13.995 1.00 94.25 303 VAL A CA 1
ATOM 2437 C C . VAL A 1 303 ? -7.455 -5.393 14.928 1.00 94.25 303 VAL A C 1
ATOM 2439 O O . VAL A 1 303 ? -7.025 -5.324 16.087 1.00 94.25 303 VAL A O 1
ATOM 2442 N N . HIS A 1 304 ? -7.948 -6.528 14.426 1.00 90.44 304 HIS A N 1
ATOM 2443 C CA . HIS A 1 304 ? -8.005 -7.777 15.185 1.00 90.44 304 HIS A CA 1
ATOM 2444 C C . HIS A 1 304 ? -6.608 -8.262 15.590 1.00 90.44 304 HIS A C 1
ATOM 2446 O O . HIS A 1 304 ? -6.361 -8.528 16.771 1.00 90.44 304 HIS A O 1
ATOM 2452 N N . ARG A 1 305 ? -5.688 -8.342 14.625 1.00 93.06 305 ARG A N 1
ATOM 2453 C CA . ARG A 1 305 ? -4.305 -8.786 14.830 1.00 93.06 305 ARG A CA 1
ATOM 2454 C C . ARG A 1 305 ? -3.533 -7.845 15.742 1.00 93.06 305 ARG A C 1
ATOM 2456 O O . ARG A 1 305 ? -2.837 -8.309 16.642 1.00 93.06 305 ARG A O 1
ATOM 2463 N N . PHE A 1 306 ? -3.705 -6.537 15.565 1.00 93.25 306 PHE A N 1
ATOM 2464 C CA . PHE A 1 306 ? -3.085 -5.517 16.396 1.00 93.25 306 PHE A CA 1
ATOM 2465 C C . PHE A 1 306 ? -3.508 -5.716 17.843 1.00 93.25 306 PHE A C 1
ATOM 2467 O O . PHE A 1 306 ? -2.637 -5.883 18.691 1.00 93.25 306 PHE A O 1
ATOM 2474 N N . LYS A 1 307 ? -4.816 -5.837 18.133 1.00 89.81 307 LYS A N 1
ATOM 2475 C CA . LYS A 1 307 ? -5.291 -6.157 19.490 1.00 89.81 307 LYS A CA 1
ATOM 2476 C C . LYS A 1 307 ? -4.596 -7.391 20.058 1.00 89.81 307 LYS A C 1
ATOM 2478 O O . LYS A 1 307 ? -4.033 -7.306 21.146 1.00 89.81 307 LYS A O 1
ATOM 2483 N N . THR A 1 308 ? -4.619 -8.510 19.342 1.00 88.56 308 THR A N 1
ATOM 2484 C CA . THR A 1 308 ? -4.019 -9.768 19.809 1.00 88.56 308 THR A CA 1
ATOM 2485 C C . THR A 1 308 ? -2.520 -9.626 20.090 1.00 88.56 308 THR A C 1
ATOM 2487 O O . THR A 1 308 ? -2.040 -10.071 21.136 1.00 88.56 308 THR A O 1
ATOM 2490 N N . MET A 1 309 ? -1.782 -8.951 19.208 1.00 91.19 309 MET A N 1
ATOM 2491 C CA . MET A 1 309 ? -0.353 -8.681 19.370 1.00 91.19 309 MET A CA 1
ATOM 2492 C C . MET A 1 309 ? -0.085 -7.844 20.628 1.00 91.19 309 MET A C 1
ATOM 2494 O O . MET A 1 309 ? 0.764 -8.209 21.439 1.00 91.19 309 MET A O 1
ATOM 2498 N N . MET A 1 310 ? -0.864 -6.783 20.868 1.00 87.12 310 MET A N 1
ATOM 2499 C CA . MET A 1 310 ? -0.674 -5.925 22.044 1.00 87.12 310 MET A CA 1
ATOM 2500 C C . MET A 1 310 ? -0.742 -6.690 23.371 1.00 87.12 310 MET A C 1
ATOM 2502 O O . MET A 1 310 ? 0.031 -6.393 24.286 1.00 87.12 310 MET A O 1
ATOM 2506 N N . PHE A 1 311 ? -1.676 -7.640 23.483 1.00 82.25 311 PHE A N 1
ATOM 2507 C CA . PHE A 1 311 ? -1.877 -8.431 24.697 1.00 82.25 311 PHE A CA 1
ATOM 2508 C C . PHE A 1 311 ? -0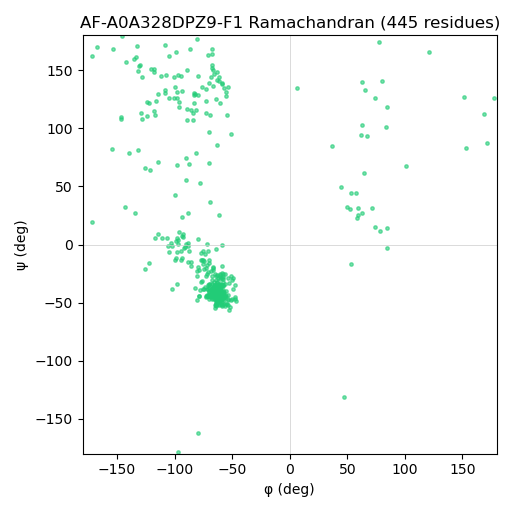.874 -9.575 24.811 1.00 82.25 311 PHE A C 1
ATOM 2510 O O . PHE A 1 311 ? -0.241 -9.711 25.855 1.00 82.25 311 PHE A O 1
ATOM 2517 N N . SER A 1 312 ? -0.684 -10.352 23.742 1.00 81.25 312 SER A N 1
ATOM 2518 C CA . SER A 1 312 ? 0.250 -11.488 23.753 1.00 81.25 312 SER A CA 1
ATOM 2519 C C . SER A 1 312 ? 1.693 -11.057 24.025 1.00 81.25 312 SER A C 1
ATOM 2521 O O . SER A 1 312 ? 2.416 -11.759 24.720 1.00 81.25 312 SER A O 1
ATOM 2523 N N . GLN A 1 313 ? 2.099 -9.879 23.540 1.00 81.12 313 GLN A N 1
ATOM 2524 C CA . GLN A 1 313 ? 3.442 -9.332 23.757 1.00 81.12 313 GLN A CA 1
ATOM 2525 C C . GLN A 1 313 ? 3.545 -8.451 25.015 1.00 81.12 313 GLN A C 1
ATOM 2527 O O . GLN A 1 313 ? 4.617 -7.931 25.313 1.00 81.12 313 GLN A O 1
ATOM 2532 N N . GLN A 1 314 ? 2.442 -8.232 25.743 1.00 83.44 314 GLN A N 1
ATOM 2533 C CA . GLN A 1 314 ? 2.373 -7.371 26.935 1.00 83.44 314 GLN A CA 1
ATOM 2534 C C . GLN A 1 314 ? 2.924 -5.941 26.721 1.00 83.44 314 GLN A C 1
ATOM 2536 O O . GLN A 1 314 ? 3.424 -5.294 27.644 1.00 83.44 314 GLN A O 1
ATOM 2541 N N . ILE A 1 315 ? 2.813 -5.396 25.502 1.00 85.12 315 ILE A N 1
ATOM 2542 C CA . ILE A 1 315 ? 3.380 -4.082 25.141 1.00 85.12 315 ILE A CA 1
ATOM 2543 C C . ILE A 1 315 ? 2.380 -2.919 25.210 1.00 85.12 315 ILE A C 1
ATOM 2545 O O . ILE A 1 315 ? 2.743 -1.786 24.892 1.00 85.12 315 ILE A O 1
ATOM 2549 N N . VAL A 1 316 ? 1.142 -3.161 25.660 1.00 85.19 316 VAL A N 1
ATOM 2550 C CA . VAL A 1 316 ? 0.050 -2.164 25.727 1.00 85.19 316 VAL A CA 1
ATOM 2551 C C . VAL A 1 316 ? 0.511 -0.832 26.334 1.00 85.19 316 VAL A C 1
ATOM 2553 O O . VAL A 1 316 ? 0.272 0.229 25.760 1.00 85.19 316 VAL A O 1
ATOM 2556 N N . GLY A 1 317 ? 1.199 -0.871 27.481 1.00 82.81 317 GLY A N 1
ATOM 2557 C CA . GLY A 1 317 ? 1.652 0.341 28.171 1.00 82.81 317 GLY A CA 1
ATOM 2558 C C . GLY A 1 317 ? 2.701 1.132 27.384 1.00 82.81 317 GLY A C 1
ATOM 2559 O O . GLY A 1 317 ? 2.686 2.361 27.407 1.00 82.81 317 GLY A O 1
ATOM 2560 N N . LYS A 1 318 ? 3.584 0.440 26.655 1.00 87.06 318 LYS A N 1
ATOM 2561 C CA . LYS A 1 318 ? 4.615 1.058 25.810 1.00 87.06 318 LYS A CA 1
ATOM 2562 C C . LYS A 1 318 ? 3.992 1.681 24.556 1.00 87.06 318 LYS A C 1
ATOM 2564 O O . LYS A 1 318 ? 4.262 2.841 24.270 1.00 87.06 318 LYS A O 1
ATOM 2569 N N . LEU A 1 319 ? 3.082 0.966 23.892 1.00 85.56 319 LEU A N 1
ATOM 2570 C CA . LEU A 1 319 ? 2.323 1.484 22.747 1.00 85.56 319 LEU A CA 1
ATOM 2571 C C . LEU A 1 319 ? 1.508 2.725 23.112 1.00 85.56 319 LEU A C 1
ATOM 2573 O O . LEU A 1 319 ? 1.531 3.722 22.398 1.00 85.56 319 LEU A O 1
ATOM 2577 N N . ASN A 1 320 ? 0.826 2.695 24.259 1.00 85.06 320 ASN A N 1
ATOM 2578 C CA . ASN A 1 320 ? 0.034 3.832 24.711 1.00 85.06 320 ASN A CA 1
ATOM 2579 C C . ASN A 1 320 ? 0.905 5.076 24.970 1.00 85.06 320 ASN A C 1
ATOM 2581 O O . ASN A 1 320 ? 0.472 6.186 24.675 1.00 85.06 320 ASN A O 1
ATOM 2585 N N . LYS A 1 321 ? 2.136 4.902 25.480 1.00 86.31 321 LYS A N 1
ATOM 2586 C CA . LYS A 1 321 ? 3.109 5.998 25.636 1.00 86.31 321 LYS A CA 1
ATOM 2587 C C . LYS A 1 321 ? 3.550 6.572 24.290 1.00 86.31 321 LYS A C 1
ATOM 2589 O O . LYS A 1 321 ? 3.653 7.787 24.173 1.00 86.31 321 LYS A O 1
ATOM 2594 N N . GLU A 1 322 ? 3.778 5.735 23.282 1.00 87.44 322 GLU A N 1
ATOM 2595 C CA . GLU A 1 322 ? 4.146 6.219 21.946 1.00 87.44 322 GLU A CA 1
ATOM 2596 C C . GLU A 1 322 ? 2.985 6.952 21.265 1.00 87.44 322 GLU A C 1
ATOM 2598 O O . GLU A 1 322 ? 3.175 8.068 20.790 1.00 87.44 322 GLU A O 1
ATOM 2603 N N . LEU A 1 323 ? 1.758 6.425 21.329 1.00 84.75 323 LEU A N 1
ATOM 2604 C CA . LEU A 1 323 ? 0.572 7.147 20.845 1.00 84.75 323 LEU A CA 1
ATOM 2605 C C . LEU A 1 323 ? 0.362 8.491 21.562 1.00 84.75 323 LEU A C 1
ATOM 2607 O O . LEU A 1 323 ? -0.089 9.453 20.944 1.00 84.75 323 LEU A O 1
ATOM 2611 N N . LEU A 1 324 ? 0.691 8.569 22.860 1.00 85.06 324 LEU A N 1
ATOM 2612 C CA . LEU A 1 324 ? 0.671 9.821 23.624 1.00 85.06 324 LEU A CA 1
ATOM 2613 C C . LEU A 1 324 ? 1.682 10.831 23.082 1.00 85.06 324 LEU A C 1
ATOM 2615 O O . LEU A 1 324 ? 1.302 11.971 22.839 1.00 85.06 324 LEU A O 1
ATOM 2619 N N . LYS A 1 325 ? 2.932 10.415 22.849 1.00 84.25 325 LYS A N 1
ATOM 2620 C CA . LYS A 1 325 ? 3.982 11.282 22.288 1.00 84.25 325 LYS A CA 1
ATOM 2621 C C . LYS A 1 325 ? 3.636 11.797 20.893 1.00 84.25 325 LYS A C 1
ATOM 2623 O O . LYS A 1 325 ? 3.956 12.933 20.571 1.00 84.25 325 LYS A O 1
ATOM 2628 N N . MET A 1 326 ? 2.982 10.968 20.081 1.00 79.19 326 MET A N 1
ATOM 2629 C CA . MET A 1 326 ? 2.562 11.334 18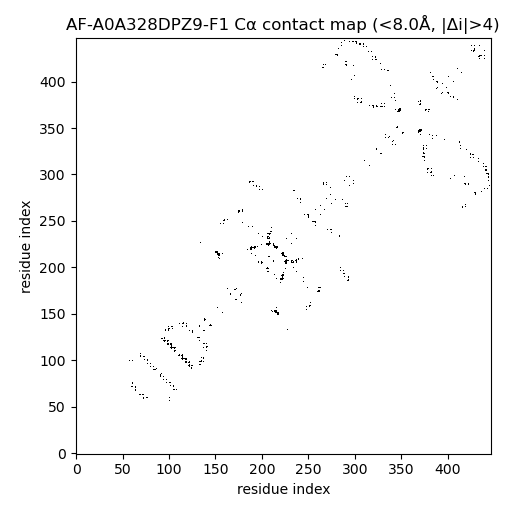.725 1.00 79.19 326 MET A CA 1
ATOM 2630 C C . MET A 1 326 ? 1.340 12.261 18.702 1.00 79.19 326 MET A C 1
ATOM 2632 O O . MET A 1 326 ? 0.949 12.731 17.642 1.00 79.19 326 MET A O 1
ATOM 2636 N N . ASN A 1 327 ? 0.726 12.535 19.856 1.00 79.19 327 ASN A N 1
ATOM 2637 C CA . ASN A 1 327 ? -0.487 13.335 19.969 1.00 79.19 327 ASN A CA 1
ATOM 2638 C C . ASN A 1 327 ? -1.700 12.803 19.169 1.00 79.19 327 ASN A C 1
ATOM 2640 O O . ASN A 1 327 ? -2.686 13.515 19.003 1.00 79.19 327 ASN A O 1
ATOM 2644 N N . PHE A 1 328 ? -1.735 11.509 18.841 1.00 79.69 328 PHE A N 1
ATOM 2645 C CA . PHE A 1 328 ? -2.847 10.870 18.124 1.00 79.69 328 PHE A CA 1
ATOM 2646 C C . PHE A 1 328 ? -4.062 10.512 18.987 1.00 79.69 328 PHE A C 1
ATOM 2648 O O . PHE A 1 328 ? -3.918 10.080 20.129 1.00 79.69 328 PHE A O 1
ATOM 2655 N N . PHE A 1 329 ? -5.272 10.621 18.432 1.00 75.44 329 PHE A N 1
ATOM 2656 C CA . PHE A 1 329 ? -6.534 10.243 19.098 1.00 75.44 329 PHE A CA 1
ATOM 2657 C C . PHE A 1 329 ? -6.865 11.044 20.369 1.00 75.44 329 PHE A C 1
ATOM 2659 O O . PHE A 1 329 ? -7.564 10.560 21.263 1.00 75.44 329 PHE A O 1
ATOM 2666 N N . CYS A 1 330 ? -6.378 12.285 20.467 1.00 66.56 330 CYS A N 1
ATOM 2667 C CA . CYS A 1 330 ? -6.861 13.223 21.478 1.00 66.56 330 CYS A CA 1
ATOM 2668 C C . CYS A 1 330 ? -8.387 13.360 21.358 1.00 66.56 330 CYS A C 1
ATOM 2670 O O . CYS A 1 330 ? -8.896 13.591 20.267 1.00 66.56 330 CYS A O 1
ATOM 2672 N N . ASN A 1 331 ? -9.114 13.254 22.473 1.00 67.25 331 ASN A N 1
ATOM 2673 C CA . ASN A 1 331 ? -10.573 13.414 22.512 1.00 67.25 331 ASN A CA 1
ATOM 2674 C C . ASN A 1 331 ? -11.373 12.430 21.632 1.00 67.25 331 ASN A C 1
ATOM 2676 O O . ASN A 1 331 ? -12.459 12.782 21.177 1.00 67.25 331 ASN A O 1
ATOM 2680 N N . SER A 1 332 ? -10.886 11.200 21.423 1.00 68.94 332 SER A N 1
ATOM 2681 C CA . SER A 1 332 ? -11.516 10.202 20.538 1.00 68.94 332 SER A CA 1
ATOM 2682 C C . SER A 1 332 ? -13.018 9.981 20.774 1.00 68.94 332 SER A C 1
ATOM 2684 O O . SER A 1 332 ? -13.737 9.687 19.827 1.00 68.94 332 SER A O 1
ATOM 2686 N N . ALA A 1 333 ? -13.500 10.155 22.008 1.00 71.50 333 ALA A N 1
ATOM 2687 C CA . ALA A 1 333 ? -14.904 9.972 22.372 1.00 71.50 333 ALA A CA 1
ATOM 2688 C C . ALA A 1 333 ? -15.844 11.113 21.926 1.00 71.50 333 ALA A C 1
ATOM 2690 O O . ALA A 1 333 ? -17.056 10.919 21.909 1.00 71.50 333 ALA A O 1
ATOM 2691 N N . LYS A 1 334 ? -15.324 12.298 21.564 1.00 74.88 334 LYS A N 1
ATOM 2692 C CA . LYS A 1 334 ? -16.160 13.447 21.155 1.00 74.88 334 LYS A CA 1
ATOM 2693 C C . LYS A 1 334 ? -16.867 13.233 19.816 1.00 74.88 334 LYS A C 1
ATOM 2695 O O . LYS A 1 334 ? -17.892 13.860 19.581 1.00 74.88 334 LYS A O 1
ATOM 2700 N N . ASN A 1 335 ? -16.340 12.344 18.978 1.00 73.25 335 ASN A N 1
ATOM 2701 C CA . ASN A 1 335 ? -16.860 12.084 17.634 1.00 73.25 335 ASN A CA 1
ATOM 2702 C C . ASN A 1 335 ? -17.962 11.011 17.615 1.00 73.25 335 ASN A C 1
ATOM 2704 O O . ASN A 1 335 ? -18.440 10.657 16.542 1.00 73.25 335 ASN A O 1
ATOM 2708 N N . LEU A 1 336 ? -18.334 10.469 18.780 1.00 85.00 336 LEU A N 1
ATOM 2709 C CA . LEU A 1 336 ? -19.269 9.354 18.893 1.00 85.00 336 LEU A CA 1
ATOM 2710 C C . LEU A 1 336 ? -20.707 9.831 19.098 1.00 85.00 336 LEU A C 1
ATOM 2712 O O . LEU A 1 336 ? -21.001 10.606 20.014 1.00 85.00 336 LEU A O 1
ATOM 2716 N N . ASP A 1 337 ? -21.617 9.259 18.322 1.00 83.88 337 ASP A N 1
ATOM 2717 C CA . ASP A 1 337 ? -23.060 9.438 18.414 1.00 83.88 337 ASP A CA 1
ATOM 2718 C C . ASP A 1 337 ? -23.804 8.091 18.372 1.00 83.88 337 ASP A C 1
ATOM 2720 O O . ASP A 1 337 ? -23.209 7.024 18.194 1.00 83.88 337 ASP A O 1
ATOM 2724 N N . GLY A 1 338 ? -25.113 8.135 18.643 1.00 87.12 338 GLY A N 1
ATOM 2725 C CA . GLY A 1 338 ? -26.015 6.983 18.554 1.00 87.12 338 GLY A CA 1
ATOM 2726 C C . GLY A 1 338 ? -25.484 5.702 19.212 1.00 87.12 338 GLY A C 1
ATOM 2727 O O . GLY A 1 338 ? -25.001 5.715 20.347 1.00 87.12 338 GLY A O 1
ATOM 2728 N N . VAL A 1 339 ? -25.564 4.591 18.472 1.00 87.12 339 VAL A N 1
ATOM 2729 C CA . VAL A 1 339 ? -25.110 3.264 18.919 1.00 87.12 339 VAL A CA 1
ATOM 2730 C C . VAL A 1 339 ? -23.622 3.234 19.287 1.00 87.12 339 VAL A C 1
ATOM 2732 O O . VAL A 1 339 ? -23.246 2.574 20.255 1.00 87.12 339 VAL A O 1
ATOM 2735 N N . PHE A 1 340 ? -22.771 3.993 18.593 1.00 89.50 340 PHE A N 1
ATOM 2736 C CA . PHE A 1 340 ? -21.329 4.022 18.852 1.00 89.50 340 PHE A CA 1
ATOM 2737 C C . PHE A 1 340 ? -21.016 4.617 20.226 1.00 89.50 340 PHE A C 1
ATOM 2739 O O . PHE A 1 340 ? -20.180 4.088 20.964 1.00 89.50 340 PHE A O 1
ATOM 2746 N N . LYS A 1 341 ? -21.734 5.679 20.610 1.00 87.06 341 LYS A N 1
ATOM 2747 C CA . LYS A 1 341 ? -21.613 6.285 21.940 1.00 87.06 341 LYS A CA 1
ATOM 2748 C C . LYS A 1 341 ? -22.042 5.317 23.043 1.00 87.06 341 LYS A C 1
ATOM 2750 O O . LYS A 1 341 ? -21.373 5.240 24.071 1.00 87.06 341 LYS A O 1
ATOM 2755 N N . GLU A 1 342 ? -23.111 4.553 22.831 1.00 86.75 342 GLU A N 1
ATOM 2756 C CA . GLU A 1 342 ? -23.586 3.569 23.813 1.00 86.75 342 GLU A CA 1
ATOM 2757 C C . GLU A 1 342 ? -22.627 2.380 23.972 1.00 86.75 342 GLU A C 1
ATOM 2759 O O . GLU A 1 342 ? -22.349 1.957 25.098 1.00 86.75 342 GLU A O 1
ATOM 2764 N N . ILE A 1 343 ? -22.032 1.893 22.877 1.00 86.75 343 ILE A N 1
ATOM 2765 C CA . ILE A 1 343 ? -20.961 0.885 22.942 1.00 86.75 343 ILE A CA 1
ATOM 2766 C C . ILE A 1 343 ? -19.767 1.437 23.733 1.00 86.75 343 ILE A C 1
ATOM 2768 O O . ILE A 1 343 ? -19.222 0.740 24.591 1.00 86.75 343 ILE A O 1
ATOM 2772 N N . TRP A 1 344 ? -19.384 2.699 23.498 1.00 85.44 344 TRP A N 1
ATOM 2773 C CA . TRP A 1 344 ? -18.255 3.319 24.193 1.00 85.44 344 TRP A CA 1
ATOM 2774 C C . TRP A 1 344 ? -18.496 3.401 25.700 1.00 85.44 344 TRP A C 1
ATOM 2776 O O . TRP A 1 344 ? -17.644 2.984 26.482 1.00 85.44 344 TRP A O 1
ATOM 2786 N N . LYS A 1 345 ? -19.682 3.859 26.122 1.00 82.81 345 LYS A N 1
ATOM 2787 C CA . LYS A 1 345 ? -20.053 3.967 27.543 1.00 82.81 345 LYS A CA 1
ATOM 2788 C C . LYS A 1 345 ? -19.930 2.640 28.291 1.00 82.81 345 LYS A C 1
ATOM 2790 O O . LYS A 1 345 ? -19.392 2.623 29.393 1.00 82.81 345 LYS A O 1
ATOM 2795 N N . LYS A 1 346 ? -20.375 1.526 27.696 1.00 79.19 346 LYS A N 1
ATOM 2796 C CA . LYS A 1 346 ? -20.298 0.195 28.331 1.00 79.19 346 LYS A CA 1
ATOM 2797 C C . LYS A 1 346 ? -18.858 -0.230 28.654 1.00 79.19 346 LYS A C 1
ATOM 2799 O O . LYS A 1 346 ? -18.636 -0.967 29.616 1.00 79.19 346 LYS A O 1
ATOM 2804 N N . GLY A 1 347 ? -17.884 0.227 27.867 1.00 70.69 347 GLY A N 1
ATOM 2805 C CA . GLY A 1 347 ? -16.470 -0.064 28.086 1.00 70.69 347 GLY A CA 1
ATOM 2806 C C . GLY A 1 347 ? -15.685 1.029 28.815 1.00 70.69 347 GLY A C 1
ATOM 2807 O O . GLY A 1 347 ? -14.518 0.806 29.130 1.00 70.69 347 GLY A O 1
ATOM 2808 N N . ASP A 1 348 ? -16.268 2.197 29.093 1.00 65.12 348 ASP A N 1
ATOM 2809 C CA . ASP A 1 348 ? -15.583 3.308 29.760 1.00 65.12 348 ASP A CA 1
ATOM 2810 C C . ASP A 1 348 ? -15.613 3.139 31.294 1.00 65.12 348 ASP A C 1
ATOM 2812 O O . ASP A 1 348 ? -16.679 3.224 31.910 1.00 65.12 348 ASP A O 1
ATOM 2816 N N . PRO A 1 349 ? -14.463 2.918 31.962 1.00 54.31 349 PRO A N 1
ATOM 2817 C CA . PRO A 1 349 ? -14.421 2.745 33.413 1.00 54.31 349 PRO A CA 1
ATOM 2818 C C . PRO A 1 349 ? -14.835 3.998 34.188 1.00 54.31 349 PRO A C 1
ATOM 2820 O O . PRO A 1 349 ? -15.281 3.869 35.322 1.00 54.31 349 PRO A O 1
ATOM 2823 N N . SER A 1 350 ? -14.687 5.191 33.598 1.00 50.22 350 SER A N 1
ATOM 2824 C CA . SER A 1 350 ? -15.022 6.468 34.246 1.00 50.22 350 SER A CA 1
ATOM 2825 C C . SER A 1 350 ? -16.529 6.735 34.320 1.00 50.22 350 SER A C 1
ATOM 2827 O O . SER A 1 350 ? -16.966 7.593 35.079 1.00 50.22 350 SER A O 1
ATOM 2829 N N . LEU A 1 351 ? -17.329 5.965 33.573 1.00 49.34 351 LEU A N 1
ATOM 2830 C CA . LEU A 1 351 ? -18.790 6.051 33.549 1.00 49.34 351 LEU A CA 1
ATOM 2831 C C . LEU A 1 351 ? -19.472 4.895 34.300 1.00 49.34 351 LEU A C 1
ATOM 2833 O O . LEU A 1 351 ? -20.695 4.883 34.423 1.00 49.34 351 LEU A O 1
ATOM 2837 N N . LYS A 1 352 ? -18.703 3.944 34.856 1.00 47.59 352 LYS A N 1
ATOM 2838 C CA . LYS A 1 352 ? -19.238 2.814 35.641 1.00 47.59 352 LYS A CA 1
ATOM 2839 C C . LYS A 1 352 ? -19.793 3.210 37.018 1.00 47.59 352 LYS A C 1
ATOM 2841 O O . LYS A 1 352 ? -20.380 2.367 37.686 1.00 47.59 352 LYS A O 1
ATOM 2846 N N . GLU A 1 353 ? -19.663 4.469 37.438 1.00 39.41 353 GLU A N 1
ATOM 2847 C CA . GLU A 1 353 ? -20.118 4.934 38.759 1.00 39.41 353 GLU A CA 1
ATOM 2848 C C . GLU A 1 353 ? -21.547 5.506 38.821 1.00 39.41 353 GLU A C 1
ATOM 2850 O O . GLU A 1 353 ? -21.958 5.950 39.888 1.00 39.41 353 GLU A O 1
ATOM 2855 N N . GLN A 1 354 ? -22.361 5.449 37.757 1.00 38.25 354 GLN A N 1
ATOM 2856 C CA . GLN A 1 354 ? -23.729 6.014 37.805 1.00 38.25 354 GLN A CA 1
ATOM 2857 C C . GLN A 1 354 ? -24.894 5.035 37.618 1.00 38.25 354 GLN A C 1
ATOM 2859 O O . GLN A 1 354 ? -26.044 5.459 37.632 1.00 38.25 354 GLN A O 1
ATOM 2864 N N . THR A 1 355 ? -24.657 3.726 37.531 1.00 34.78 355 THR A N 1
ATOM 2865 C CA . THR A 1 355 ? -25.749 2.730 37.506 1.00 34.78 355 THR A CA 1
ATOM 2866 C C . THR A 1 355 ? -25.558 1.676 38.591 1.00 34.78 355 THR A C 1
ATOM 2868 O O . THR A 1 355 ? -25.363 0.491 38.341 1.00 34.78 355 THR A O 1
ATOM 2871 N N . LYS A 1 356 ? -25.654 2.122 39.850 1.00 38.00 356 LYS A N 1
ATOM 2872 C CA . LYS A 1 356 ? -26.169 1.271 40.929 1.00 38.00 356 LYS A CA 1
ATOM 2873 C C . LYS A 1 356 ? -27.698 1.294 40.862 1.00 38.00 356 LYS A C 1
ATOM 2875 O O . LYS A 1 356 ? -28.342 1.989 41.636 1.00 38.00 356 LYS A O 1
ATOM 2880 N N . SER A 1 357 ? -28.270 0.534 39.940 1.00 34.09 357 SER A N 1
ATOM 2881 C CA . SER A 1 357 ? -29.653 0.079 40.068 1.00 34.09 357 SER A CA 1
ATOM 2882 C C . SER A 1 357 ? -29.771 -1.306 39.443 1.00 34.09 357 SER A C 1
ATOM 2884 O O . SER A 1 357 ? -29.649 -1.466 38.234 1.00 34.09 357 SER A O 1
ATOM 2886 N N . GLU A 1 358 ? -29.959 -2.275 40.336 1.00 33.97 358 GLU A N 1
ATOM 2887 C CA . GLU A 1 358 ? -30.667 -3.540 40.132 1.00 33.97 358 GLU A CA 1
ATOM 2888 C C . GLU A 1 358 ? -30.111 -4.513 39.077 1.00 33.97 358 GLU A C 1
ATOM 2890 O O . GLU A 1 358 ? -30.460 -4.524 37.904 1.00 33.97 358 GLU A O 1
ATOM 2895 N N . GLY A 1 359 ? -29.288 -5.443 39.567 1.00 35.38 359 GLY A N 1
ATOM 2896 C CA . GLY A 1 359 ? -29.759 -6.825 39.674 1.00 35.38 359 GLY A CA 1
ATOM 2897 C C . GLY A 1 359 ? -30.251 -7.522 38.405 1.00 35.38 359 GLY A C 1
ATOM 2898 O O . GLY A 1 359 ? -31.233 -8.246 38.479 1.00 35.38 359 GLY A O 1
ATOM 2899 N N . VAL A 1 360 ? -29.550 -7.402 37.278 1.00 31.20 360 VAL A N 1
ATOM 2900 C CA . VAL A 1 360 ? -29.606 -8.429 36.227 1.00 31.20 360 VAL A CA 1
ATOM 2901 C C . VAL A 1 360 ? -28.178 -8.816 35.873 1.00 31.20 360 VAL A C 1
ATOM 2903 O O . VAL A 1 360 ? -27.428 -8.049 35.273 1.00 31.20 360 VAL A O 1
ATOM 2906 N N . LEU A 1 361 ? -27.788 -10.024 36.281 1.00 34.09 361 LEU A N 1
ATOM 2907 C CA . LEU A 1 361 ? -26.593 -10.703 35.789 1.00 34.09 361 LEU A CA 1
ATOM 2908 C C . LEU A 1 361 ? -26.777 -10.953 34.288 1.00 34.09 361 LEU A C 1
ATOM 2910 O O . LEU A 1 361 ? -27.231 -12.016 33.870 1.00 34.09 361 LEU A O 1
ATOM 2914 N N . SER A 1 362 ? -26.433 -9.967 33.461 1.00 34.47 362 SER A N 1
ATOM 2915 C CA . SER A 1 362 ? -26.274 -10.199 32.037 1.00 34.47 362 SER A CA 1
ATOM 2916 C C . SER A 1 362 ? -25.030 -11.069 31.841 1.00 34.47 362 SER A C 1
ATOM 2918 O O . SER A 1 362 ? -23.886 -10.653 32.038 1.00 34.47 362 SER A O 1
ATOM 2920 N N . ASN A 1 363 ? -25.251 -12.313 31.420 1.00 33.00 363 ASN A N 1
ATOM 2921 C CA . ASN A 1 363 ? -24.223 -13.201 30.870 1.00 33.00 363 ASN A CA 1
ATOM 2922 C C . ASN A 1 363 ? -23.737 -12.714 29.487 1.00 33.00 363 ASN A C 1
ATOM 2924 O O . ASN A 1 363 ? -23.453 -13.510 28.597 1.00 33.00 363 ASN A O 1
ATOM 2928 N N . SER A 1 364 ? -23.631 -11.401 29.272 1.00 39.28 364 SER A N 1
ATOM 2929 C CA . SER A 1 364 ? -22.976 -10.861 28.086 1.00 39.28 364 SER A CA 1
ATOM 2930 C C . SER A 1 364 ? -21.472 -11.069 28.251 1.00 39.28 364 SER A C 1
ATOM 2932 O O . SER A 1 364 ? -20.894 -10.600 29.234 1.00 39.28 364 SER A O 1
ATOM 2934 N N . GLY A 1 365 ? -20.824 -11.743 27.298 1.00 37.81 365 GLY A N 1
ATOM 2935 C CA . GLY A 1 365 ? -19.373 -12.000 27.241 1.00 37.81 365 GLY A CA 1
ATOM 2936 C C . GLY A 1 365 ? -18.473 -10.751 27.151 1.00 37.81 365 GLY A C 1
ATOM 2937 O O . GLY A 1 365 ? -17.357 -10.827 26.650 1.00 37.81 365 GLY A O 1
ATOM 2938 N N . LEU A 1 366 ? -18.946 -9.600 27.634 1.00 43.53 366 LEU A N 1
ATOM 2939 C CA . LEU A 1 366 ? -18.319 -8.279 27.639 1.00 43.53 366 LEU A CA 1
ATOM 2940 C C . LEU A 1 366 ? -17.598 -7.943 28.957 1.00 43.53 366 LEU A C 1
ATOM 2942 O O . LEU A 1 366 ? -17.209 -6.792 29.156 1.00 43.53 366 LEU A O 1
ATOM 2946 N N . LYS A 1 367 ? -17.404 -8.915 29.862 1.00 41.50 367 LYS A N 1
ATOM 2947 C CA . LYS A 1 367 ? -16.930 -8.694 31.247 1.00 41.50 367 LYS A CA 1
ATOM 2948 C C . LYS A 1 367 ? -15.562 -8.005 31.406 1.00 41.50 367 LYS A C 1
ATOM 2950 O O . LYS A 1 367 ? -15.187 -7.729 32.538 1.00 41.50 367 LYS A O 1
ATOM 2955 N N . ASP A 1 368 ? -14.857 -7.649 30.332 1.00 46.72 368 ASP A N 1
ATOM 2956 C CA . ASP A 1 368 ? -13.507 -7.081 30.427 1.00 46.72 368 ASP A CA 1
ATOM 2957 C C . ASP A 1 368 ? -13.185 -5.972 29.404 1.00 46.72 368 ASP A C 1
ATOM 2959 O O . ASP A 1 368 ? -12.053 -5.815 28.935 1.00 46.72 368 ASP A O 1
ATOM 2963 N N . ILE A 1 369 ? -14.183 -5.172 29.012 1.00 54.16 369 ILE A N 1
ATOM 2964 C CA . ILE A 1 369 ? -13.927 -3.986 28.188 1.00 54.16 369 ILE A CA 1
ATOM 2965 C C . ILE A 1 369 ? -13.648 -2.780 29.092 1.00 54.16 369 ILE A C 1
ATOM 2967 O O . ILE A 1 369 ? -14.537 -2.243 29.744 1.00 54.16 369 ILE A O 1
ATOM 2971 N N . SER A 1 370 ? -12.380 -2.369 29.131 1.00 60.19 370 SER A N 1
ATOM 2972 C CA . SER A 1 370 ? -11.923 -1.104 29.711 1.00 60.19 370 SER A CA 1
ATOM 2973 C C . SER A 1 370 ? -11.272 -0.254 28.616 1.00 60.19 370 SER A C 1
ATOM 2975 O O . SER A 1 370 ? -10.229 -0.626 28.056 1.00 60.19 370 SER A O 1
ATOM 2977 N N . TYR A 1 371 ? -11.881 0.886 28.293 1.00 71.75 371 TYR A N 1
ATOM 2978 C CA . TYR A 1 371 ? -11.383 1.877 27.343 1.00 71.75 371 TYR A CA 1
ATOM 2979 C C . TYR A 1 371 ? -10.509 2.910 28.062 1.00 71.75 371 TYR A C 1
ATOM 2981 O O . TYR A 1 371 ? -10.906 4.043 28.308 1.00 71.75 371 TYR A O 1
ATOM 2989 N N . LYS A 1 372 ? -9.284 2.503 28.422 1.00 66.88 372 LYS A N 1
ATOM 2990 C CA . LYS A 1 372 ? -8.283 3.377 29.054 1.00 66.88 372 LYS A CA 1
ATOM 2991 C C . LYS A 1 372 ? -7.141 3.721 28.094 1.00 66.88 372 LYS A C 1
ATOM 2993 O O . LYS A 1 372 ? -6.504 2.828 27.535 1.00 66.88 372 LYS A O 1
ATOM 2998 N N . GLY A 1 373 ? -6.824 5.012 27.990 1.00 73.25 373 GLY A N 1
ATOM 2999 C CA . GLY A 1 373 ? -5.718 5.529 27.177 1.00 73.25 373 GLY A CA 1
ATOM 3000 C C . GLY A 1 373 ? -6.023 5.578 25.676 1.00 73.25 373 GLY A C 1
ATOM 3001 O O . GLY A 1 373 ? -7.053 5.097 25.219 1.00 73.25 373 GLY A O 1
ATOM 3002 N N . ARG A 1 374 ? -5.102 6.145 24.889 1.00 80.31 374 ARG A N 1
ATOM 3003 C CA . ARG A 1 374 ? -5.248 6.310 23.428 1.00 80.31 374 ARG A CA 1
ATOM 3004 C C . ARG A 1 374 ? -5.359 4.976 22.698 1.00 80.31 374 ARG A C 1
ATOM 3006 O O . ARG A 1 374 ? -6.036 4.882 21.686 1.00 80.31 374 ARG A O 1
ATOM 3013 N N . ILE A 1 375 ? -4.754 3.924 23.246 1.00 82.25 375 ILE A N 1
ATOM 3014 C CA . ILE A 1 375 ? -4.813 2.575 22.673 1.00 82.25 375 ILE A CA 1
ATOM 3015 C C . ILE A 1 375 ? -6.203 1.918 22.784 1.00 82.25 375 ILE A C 1
ATOM 3017 O O . ILE A 1 375 ? -6.475 0.917 22.118 1.00 82.25 375 ILE A O 1
ATOM 3021 N N . ALA A 1 376 ? -7.104 2.479 23.601 1.00 83.62 376 ALA A N 1
ATOM 3022 C CA . ALA A 1 376 ? -8.478 2.003 23.739 1.00 83.62 376 ALA A CA 1
ATOM 3023 C C . ALA A 1 376 ? -9.244 2.017 22.414 1.00 83.62 376 ALA A C 1
ATOM 3025 O O . ALA A 1 376 ? -10.093 1.153 22.205 1.00 83.62 376 ALA A O 1
ATOM 3026 N N . ILE A 1 377 ? -8.895 2.926 21.502 1.00 86.62 377 ILE A N 1
ATOM 3027 C CA . ILE A 1 377 ? -9.524 3.032 20.186 1.00 86.62 377 ILE A CA 1
ATOM 3028 C C . ILE A 1 377 ? -9.415 1.736 19.373 1.00 86.62 377 ILE A C 1
ATOM 3030 O O . ILE A 1 377 ? -10.372 1.348 18.719 1.00 86.62 377 ILE A O 1
ATOM 3034 N N . VAL A 1 378 ? -8.309 0.990 19.496 1.00 88.00 378 VAL A N 1
ATOM 3035 C CA . VAL A 1 378 ? -8.137 -0.309 18.819 1.00 88.00 378 VAL A CA 1
ATOM 3036 C C . VAL A 1 378 ? -9.093 -1.352 19.398 1.00 88.00 378 VAL A C 1
ATOM 3038 O O . VAL A 1 378 ? -9.661 -2.172 18.677 1.00 88.00 378 VAL A O 1
ATOM 3041 N N . ARG A 1 379 ? -9.297 -1.327 20.723 1.00 87.25 379 ARG A N 1
ATOM 3042 C CA . ARG A 1 379 ? -10.261 -2.215 21.388 1.00 87.25 379 ARG A CA 1
ATOM 3043 C C . ARG A 1 379 ? -11.678 -1.861 20.972 1.00 87.25 379 ARG A C 1
ATOM 3045 O O . ARG A 1 379 ? -12.459 -2.773 20.720 1.00 87.25 379 ARG A O 1
ATOM 3052 N N . PHE A 1 380 ? -11.987 -0.570 20.904 1.00 89.50 380 PHE A N 1
ATOM 3053 C CA . PHE A 1 380 ? -13.288 -0.078 20.485 1.00 89.50 380 PHE A CA 1
ATOM 3054 C C . PHE A 1 380 ? -13.580 -0.444 19.028 1.00 89.50 380 PHE A C 1
ATOM 3056 O O . PHE A 1 380 ? -14.572 -1.118 18.792 1.00 89.50 380 PHE A O 1
ATOM 3063 N N . ALA A 1 381 ? -12.675 -0.151 18.088 1.00 91.19 381 ALA A N 1
ATOM 3064 C CA . ALA A 1 381 ? -12.816 -0.531 16.680 1.00 91.19 381 ALA A CA 1
ATOM 3065 C C . ALA A 1 381 ? -13.081 -2.038 16.517 1.00 91.19 381 ALA A C 1
ATOM 3067 O O . ALA A 1 381 ? -14.048 -2.433 15.876 1.00 91.19 381 ALA A O 1
ATOM 3068 N N . ARG A 1 382 ? -12.320 -2.902 17.207 1.00 90.50 382 ARG A N 1
ATOM 3069 C CA . ARG A 1 382 ? -12.612 -4.348 17.213 1.00 90.50 382 ARG A CA 1
ATOM 3070 C C . ARG A 1 382 ? -13.973 -4.679 17.833 1.00 90.50 382 ARG A C 1
ATOM 3072 O O . ARG A 1 382 ? -14.603 -5.653 17.444 1.00 90.50 382 ARG A O 1
ATOM 3079 N N . THR A 1 383 ? -14.392 -3.945 18.860 1.00 89.44 383 THR A N 1
ATOM 3080 C CA . THR A 1 383 ? -15.703 -4.162 19.491 1.00 89.44 383 THR A CA 1
ATOM 3081 C C . THR A 1 383 ? -16.814 -3.881 18.489 1.00 89.44 383 THR A C 1
ATOM 3083 O O . THR A 1 383 ? -17.752 -4.666 18.428 1.00 89.44 383 THR A O 1
ATOM 3086 N N . LEU A 1 384 ? -16.672 -2.840 17.662 1.00 91.25 384 LEU A N 1
ATOM 3087 C CA . LEU A 1 384 ? -17.627 -2.545 16.597 1.00 91.25 384 LEU A CA 1
ATOM 3088 C C . LEU A 1 384 ? -17.746 -3.717 15.622 1.00 91.25 384 LEU A C 1
ATOM 3090 O O . LEU A 1 384 ? -18.840 -4.248 15.482 1.00 91.25 384 LEU A O 1
ATOM 3094 N N . TYR A 1 385 ? -16.629 -4.205 15.073 1.00 89.75 385 TYR A N 1
ATOM 3095 C CA . TYR A 1 385 ? -16.637 -5.330 14.126 1.00 89.75 385 TYR A CA 1
ATOM 3096 C C . TYR A 1 385 ? -17.265 -6.618 14.670 1.00 89.75 385 TYR A C 1
ATOM 3098 O O . TYR A 1 385 ? -17.796 -7.417 13.911 1.00 89.75 385 TYR A O 1
ATOM 3106 N N . VAL A 1 386 ? -17.195 -6.853 15.982 1.00 86.88 386 VAL A N 1
ATOM 3107 C CA . VAL A 1 386 ? -17.665 -8.115 16.574 1.00 86.88 386 VAL A CA 1
ATOM 3108 C C . VAL A 1 386 ? -19.074 -8.001 17.152 1.00 86.88 386 VAL A C 1
ATOM 3110 O O . VAL A 1 386 ? -19.816 -8.979 17.137 1.00 86.88 386 VAL A O 1
ATOM 3113 N N . HIS A 1 387 ? -19.437 -6.844 17.706 1.00 86.69 387 HIS A N 1
ATOM 3114 C CA . HIS A 1 387 ? -20.590 -6.744 18.600 1.00 86.69 387 HIS A CA 1
ATOM 3115 C C . HIS A 1 387 ? -21.658 -5.747 18.153 1.00 86.69 387 HIS A C 1
ATOM 3117 O O . HIS A 1 387 ? -22.770 -5.856 18.655 1.00 86.69 387 HIS A O 1
ATOM 3123 N N . ILE A 1 388 ? -21.402 -4.821 17.216 1.00 87.88 388 ILE A N 1
ATOM 3124 C CA . ILE A 1 388 ? -22.388 -3.773 16.864 1.00 87.88 388 ILE A CA 1
ATOM 3125 C C . ILE A 1 388 ? -23.735 -4.338 16.379 1.00 87.88 388 ILE A C 1
ATOM 3127 O O . ILE A 1 388 ? -24.798 -3.773 16.652 1.00 87.88 388 ILE A O 1
ATOM 3131 N N . ASN A 1 389 ? -23.695 -5.496 15.720 1.00 89.06 389 ASN A N 1
ATOM 3132 C CA . ASN A 1 389 ? -24.870 -6.198 15.214 1.00 89.06 389 ASN A CA 1
ATOM 3133 C C . ASN A 1 389 ? -25.509 -7.159 16.230 1.00 89.06 389 ASN A C 1
ATOM 3135 O O . ASN A 1 389 ? -26.538 -7.753 15.925 1.00 89.06 389 ASN A O 1
ATOM 3139 N N . GLY A 1 390 ? -24.955 -7.294 17.439 1.00 86.62 390 GLY A N 1
ATOM 3140 C CA . GLY A 1 390 ? -25.523 -8.136 18.494 1.00 86.62 390 GLY A CA 1
ATOM 3141 C C . GLY A 1 390 ? -26.863 -7.606 19.009 1.00 86.62 390 GLY A C 1
ATOM 3142 O O . GLY A 1 390 ? -27.102 -6.397 19.005 1.00 86.62 390 GLY A O 1
ATOM 3143 N N . ASP A 1 391 ? -27.744 -8.493 19.467 1.00 85.00 391 ASP A N 1
ATOM 3144 C CA . ASP A 1 391 ? -29.122 -8.160 19.880 1.00 85.00 391 ASP A CA 1
ATOM 3145 C C . ASP A 1 391 ? -29.189 -7.026 20.913 1.00 85.00 391 ASP A C 1
ATOM 3147 O O . ASP A 1 391 ? -30.061 -6.163 20.855 1.00 85.00 391 ASP A O 1
ATOM 3151 N N . GLU A 1 392 ? -28.189 -6.944 21.793 1.00 83.12 392 GLU A N 1
ATOM 3152 C CA . GLU A 1 392 ? -28.082 -5.910 22.827 1.00 83.12 392 GLU A CA 1
ATOM 3153 C C . GLU A 1 392 ? -28.035 -4.462 22.296 1.00 83.12 392 GLU A C 1
ATOM 3155 O O . GLU A 1 392 ? -28.263 -3.524 23.062 1.00 83.12 392 GLU A O 1
ATOM 3160 N N . TYR A 1 393 ? -27.717 -4.263 21.011 1.00 85.31 393 TYR A N 1
ATOM 3161 C CA . TYR A 1 393 ? -27.654 -2.946 20.370 1.00 85.31 393 TYR A CA 1
ATOM 3162 C C . TYR A 1 393 ? -28.759 -2.722 19.335 1.00 85.31 393 TYR A C 1
ATOM 3164 O O . TYR A 1 393 ? -28.768 -1.683 18.673 1.00 85.31 393 TYR A O 1
ATOM 3172 N N . GLN A 1 394 ? -29.703 -3.660 19.195 1.00 86.44 394 GLN A N 1
ATOM 3173 C CA . GLN A 1 394 ? -30.745 -3.596 18.168 1.00 86.44 394 GLN A CA 1
ATOM 3174 C C . GLN A 1 394 ? -31.585 -2.324 18.279 1.00 86.44 394 GLN A C 1
ATOM 3176 O O . GLN A 1 394 ? -31.848 -1.676 17.274 1.00 86.44 394 GLN A O 1
ATOM 3181 N N . HIS A 1 395 ? -31.929 -1.912 19.499 1.00 86.69 395 HIS A N 1
ATOM 3182 C CA . HIS A 1 395 ? -32.732 -0.713 19.749 1.00 86.69 395 HIS A CA 1
ATOM 3183 C C . HIS A 1 395 ? -32.005 0.608 19.450 1.00 86.69 395 HIS A C 1
ATOM 3185 O O . HIS A 1 395 ? -32.651 1.646 19.337 1.00 86.69 395 HIS A O 1
ATOM 3191 N N . PHE A 1 396 ? -30.675 0.585 19.314 1.00 84.88 396 PHE A N 1
ATOM 3192 C CA . PHE A 1 396 ? -29.869 1.773 19.020 1.00 84.88 396 PHE A CA 1
ATOM 3193 C C . PHE A 1 396 ? -29.498 1.902 17.537 1.00 84.88 396 PHE A C 1
ATOM 3195 O O . PHE A 1 396 ? -29.011 2.957 17.125 1.00 84.88 396 PHE A O 1
ATOM 3202 N N . ARG A 1 397 ? -29.716 0.856 16.727 1.00 84.50 397 ARG A N 1
ATOM 3203 C CA . ARG A 1 397 ? -29.391 0.835 15.294 1.00 84.50 397 ARG A CA 1
ATOM 3204 C C . ARG A 1 397 ? -30.656 0.806 14.443 1.00 84.50 397 ARG A C 1
ATOM 3206 O O . ARG A 1 397 ? -31.642 0.170 14.790 1.00 84.50 397 ARG A O 1
ATOM 3213 N N . ARG A 1 398 ? -30.619 1.476 13.288 1.00 83.69 398 ARG A N 1
ATOM 3214 C CA . ARG A 1 398 ? -31.733 1.455 12.320 1.00 83.69 398 ARG A CA 1
ATOM 3215 C C . ARG A 1 398 ? -31.786 0.151 11.522 1.00 83.69 398 ARG A C 1
ATOM 3217 O O . ARG A 1 398 ? -32.862 -0.278 11.128 1.00 83.69 398 ARG A O 1
ATOM 3224 N N . LYS A 1 399 ? -30.622 -0.452 11.274 1.00 90.56 399 LYS A N 1
ATOM 3225 C CA . LYS A 1 399 ? -30.438 -1.703 10.532 1.00 90.56 399 LYS A CA 1
ATOM 3226 C C . LYS A 1 399 ? -29.162 -2.414 10.987 1.00 90.56 399 LYS A C 1
ATOM 3228 O O . LYS A 1 399 ? -28.363 -1.823 11.713 1.00 90.56 399 LYS A O 1
ATOM 3233 N N . ILE A 1 400 ? -28.997 -3.666 10.566 1.00 91.00 400 ILE A N 1
ATOM 3234 C CA . ILE A 1 400 ? -27.715 -4.383 10.633 1.00 91.00 400 ILE A CA 1
ATOM 3235 C C . ILE A 1 400 ? -26.740 -3.691 9.677 1.00 91.00 400 ILE A C 1
ATOM 3237 O O . ILE A 1 400 ? -27.144 -3.325 8.574 1.00 91.00 400 ILE A O 1
ATOM 3241 N N . LEU A 1 401 ? -25.505 -3.494 10.132 1.00 91.50 401 LEU A N 1
ATOM 3242 C CA . LEU A 1 401 ? -24.435 -2.888 9.344 1.00 91.50 401 LEU A CA 1
ATOM 3243 C C . LEU A 1 401 ? -23.528 -3.982 8.780 1.00 91.50 401 LEU A C 1
ATOM 3245 O O . LEU A 1 401 ? -23.169 -4.900 9.519 1.00 91.50 401 LEU A O 1
ATOM 3249 N N . ASP A 1 402 ? -23.157 -3.895 7.510 1.00 93.75 402 ASP A N 1
ATOM 3250 C CA . ASP A 1 402 ? -22.106 -4.751 6.948 1.00 93.75 402 ASP A CA 1
ATOM 3251 C C . ASP A 1 402 ? -20.693 -4.229 7.286 1.00 93.75 402 ASP A C 1
ATOM 3253 O O . ASP A 1 402 ? -20.522 -3.208 7.960 1.00 93.75 402 ASP A O 1
ATOM 3257 N N . ASP A 1 403 ? -19.665 -4.978 6.882 1.00 92.94 403 ASP A N 1
ATOM 3258 C CA . ASP A 1 403 ? -18.267 -4.665 7.192 1.00 92.94 403 ASP A CA 1
ATOM 3259 C C . ASP A 1 403 ? -17.828 -3.329 6.564 1.00 92.94 403 ASP A C 1
ATOM 3261 O O . ASP A 1 403 ? -17.114 -2.547 7.198 1.00 92.94 403 ASP A O 1
ATOM 3265 N N . GLU A 1 404 ? -18.278 -3.046 5.341 1.00 94.69 404 GLU A N 1
ATOM 3266 C CA . GLU A 1 404 ? -18.040 -1.804 4.610 1.00 94.69 404 GLU A CA 1
ATOM 3267 C C . GLU A 1 404 ? -18.681 -0.597 5.310 1.00 94.69 404 GLU A C 1
ATOM 3269 O O . GLU A 1 404 ? -18.043 0.449 5.453 1.00 94.69 404 GLU A O 1
ATOM 3274 N N . GLU A 1 405 ? -19.915 -0.737 5.792 1.00 94.75 405 GLU A N 1
ATOM 3275 C CA . GLU A 1 405 ? -20.638 0.295 6.532 1.00 94.75 405 GLU A CA 1
ATOM 3276 C C . GLU A 1 405 ? -19.990 0.583 7.886 1.00 94.75 405 GLU A C 1
ATOM 3278 O O . GLU A 1 405 ? -19.799 1.749 8.246 1.00 94.75 405 GLU A O 1
ATOM 3283 N N . ILE A 1 406 ? -19.598 -0.459 8.627 1.00 93.06 406 ILE A N 1
ATOM 3284 C CA . ILE A 1 406 ? -18.884 -0.298 9.900 1.00 93.06 406 ILE A CA 1
ATOM 3285 C C . ILE A 1 406 ? -17.554 0.425 9.668 1.00 93.06 406 ILE A C 1
ATOM 3287 O O . ILE A 1 406 ? -17.205 1.339 10.419 1.00 93.06 406 ILE A O 1
ATOM 3291 N N . GLU A 1 407 ? -16.813 0.042 8.630 1.00 94.69 407 GLU A N 1
ATOM 3292 C CA . GLU A 1 407 ? -15.517 0.641 8.326 1.00 94.69 407 GLU A CA 1
ATOM 3293 C C . GLU A 1 407 ? -15.629 2.087 7.811 1.00 94.69 407 GLU A C 1
ATOM 3295 O O . GLU A 1 407 ? -14.807 2.943 8.162 1.00 94.69 407 GLU A O 1
ATOM 3300 N N . SER A 1 408 ? -16.676 2.397 7.046 1.00 93.44 408 SER A N 1
ATOM 3301 C CA . SER A 1 408 ? -17.009 3.770 6.655 1.00 93.44 408 SER A CA 1
ATOM 3302 C C . SER A 1 408 ? -17.255 4.650 7.886 1.00 93.44 408 SER A C 1
ATOM 3304 O O . SER A 1 408 ? -16.684 5.738 8.001 1.00 93.44 408 SER A O 1
ATOM 3306 N N . GLU A 1 409 ? -18.020 4.160 8.866 1.00 91.94 409 GLU A N 1
ATOM 3307 C CA . GLU A 1 409 ? -18.268 4.885 10.117 1.00 91.94 409 GLU A CA 1
ATOM 3308 C C . GLU A 1 409 ? -16.998 5.043 10.965 1.00 91.94 409 GLU A C 1
ATOM 3310 O O . GLU A 1 409 ? -16.738 6.124 11.500 1.00 91.94 409 GLU A O 1
ATOM 3315 N N . ILE A 1 410 ? -16.154 4.010 11.055 1.00 91.94 410 ILE A N 1
ATOM 3316 C CA . ILE A 1 410 ? -14.856 4.092 11.743 1.00 91.94 410 ILE A CA 1
ATOM 3317 C C . ILE A 1 410 ? -13.961 5.150 11.097 1.00 91.94 410 ILE A C 1
ATOM 3319 O O . ILE A 1 410 ? -13.394 5.982 11.810 1.00 91.94 410 ILE A O 1
ATOM 3323 N N . THR A 1 411 ? -13.860 5.156 9.768 1.00 90.88 411 THR A N 1
ATOM 3324 C CA . THR A 1 411 ? -13.055 6.133 9.024 1.00 90.88 411 THR A CA 1
ATOM 3325 C C . THR A 1 411 ? -13.641 7.540 9.137 1.00 90.88 411 THR A C 1
ATOM 3327 O O . THR A 1 411 ? -12.891 8.505 9.240 1.00 90.88 411 THR A O 1
ATOM 3330 N N . ARG A 1 412 ? -14.968 7.688 9.211 1.00 90.06 412 ARG A N 1
ATOM 3331 C CA . ARG A 1 412 ? -15.619 8.979 9.478 1.00 90.06 412 ARG A CA 1
ATOM 3332 C C . ARG A 1 412 ? -15.277 9.511 10.872 1.00 90.06 412 ARG A C 1
ATOM 3334 O O . ARG A 1 412 ? -14.947 10.686 11.018 1.00 90.06 412 ARG A O 1
ATOM 3341 N N . MET A 1 413 ? -15.353 8.663 11.899 1.00 89.00 413 MET A N 1
ATOM 3342 C CA . MET A 1 413 ? -15.063 9.048 13.285 1.00 89.00 413 MET A CA 1
ATOM 3343 C C . MET A 1 413 ? -13.570 9.311 13.512 1.00 89.00 413 MET A C 1
ATOM 3345 O O . MET A 1 413 ? -13.208 10.228 14.260 1.00 89.00 413 MET A O 1
ATOM 3349 N N . TRP A 1 414 ? -12.711 8.519 12.867 1.00 89.19 414 TRP A N 1
ATOM 3350 C CA . TRP A 1 414 ? -11.256 8.575 12.990 1.00 89.19 414 TRP A CA 1
ATOM 3351 C C . TRP A 1 414 ? -10.565 8.377 11.632 1.00 89.19 414 TRP A C 1
ATOM 3353 O O . TRP A 1 414 ? -9.997 7.310 11.382 1.00 89.19 414 TRP A O 1
ATOM 3363 N N . PRO A 1 415 ? -10.512 9.428 10.793 1.00 88.69 415 PRO A N 1
ATOM 3364 C CA . PRO A 1 415 ? -9.924 9.353 9.450 1.00 88.69 415 PRO A CA 1
ATOM 3365 C C . PRO A 1 415 ? -8.455 8.923 9.436 1.00 88.69 415 PRO A C 1
ATOM 3367 O O . PRO A 1 415 ? -7.953 8.393 8.451 1.00 88.69 415 PRO A O 1
ATOM 3370 N N . GLU A 1 416 ? -7.753 9.144 10.546 1.00 89.69 416 GLU A N 1
ATOM 3371 C CA . GLU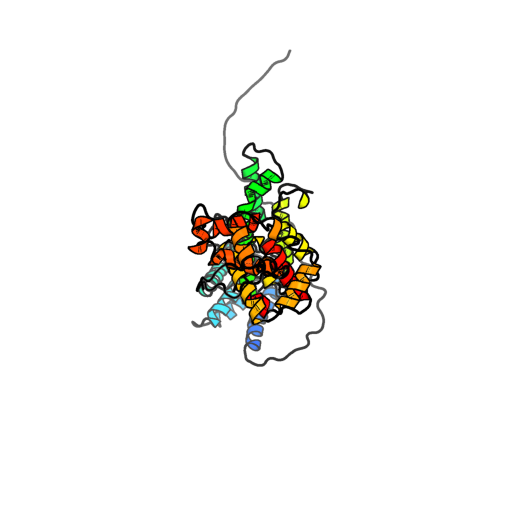 A 1 416 ? -6.329 8.854 10.677 1.00 89.69 416 GLU A CA 1
ATOM 3372 C C . GLU A 1 416 ? -6.038 7.509 11.364 1.00 89.69 416 GLU A C 1
ATOM 3374 O O . GLU A 1 416 ? -4.882 7.221 11.672 1.00 89.69 416 GLU A O 1
ATOM 3379 N N . LEU A 1 417 ? -7.055 6.691 11.671 1.00 92.19 417 LEU A N 1
ATOM 3380 C CA . LEU A 1 417 ? -6.895 5.500 12.513 1.00 92.19 417 LEU A CA 1
ATOM 3381 C C . LEU A 1 417 ? -5.780 4.573 12.018 1.00 92.19 417 LEU A C 1
ATOM 3383 O O . LEU A 1 417 ? -4.847 4.267 12.765 1.00 92.19 417 LEU A O 1
ATOM 3387 N N . TYR A 1 418 ? -5.864 4.140 10.763 1.00 94.44 418 TYR A N 1
ATOM 3388 C CA . TYR A 1 418 ? -4.949 3.145 10.213 1.00 94.44 418 TYR A CA 1
ATOM 3389 C C . TYR A 1 418 ? -3.543 3.695 10.031 1.00 94.44 418 TYR A C 1
ATOM 3391 O O . TYR A 1 418 ? -2.576 3.030 10.405 1.00 94.44 418 TYR A O 1
ATOM 3399 N N . VAL A 1 419 ? -3.418 4.926 9.533 1.00 92.75 419 VAL A N 1
ATOM 3400 C CA . VAL A 1 419 ? -2.111 5.560 9.346 1.00 92.75 419 VAL A CA 1
ATOM 3401 C C . VAL A 1 419 ? -1.406 5.809 10.678 1.00 92.75 419 VAL A C 1
ATOM 3403 O O . VAL A 1 419 ? -0.242 5.444 10.829 1.00 92.75 419 VAL A O 1
ATOM 3406 N N . ASN A 1 420 ? -2.125 6.287 11.694 1.00 91.75 420 ASN A N 1
ATOM 3407 C CA . ASN A 1 420 ? -1.559 6.540 13.016 1.00 91.75 420 ASN A CA 1
ATOM 3408 C C . ASN A 1 420 ? -1.116 5.243 13.708 1.00 91.75 420 ASN A C 1
ATOM 3410 O O . ASN A 1 420 ? -0.061 5.207 14.345 1.00 91.75 420 ASN A O 1
ATOM 3414 N N . LEU A 1 421 ? -1.883 4.155 13.572 1.00 93.56 421 LEU A N 1
ATOM 3415 C CA . LEU A 1 421 ? -1.500 2.847 14.115 1.00 93.56 421 LEU A CA 1
ATOM 3416 C C . LEU A 1 421 ? -0.325 2.221 13.355 1.00 93.56 421 LEU A C 1
ATOM 3418 O O . LEU A 1 421 ? 0.578 1.660 13.982 1.00 93.56 421 LEU A O 1
ATOM 3422 N N . PHE A 1 422 ? -0.306 2.336 12.026 1.00 93.31 422 PHE A N 1
ATOM 3423 C CA . PHE A 1 422 ? 0.792 1.859 11.192 1.00 93.31 422 PHE A CA 1
ATOM 3424 C C . PHE A 1 422 ? 2.106 2.573 11.531 1.00 93.31 422 PHE A C 1
ATOM 3426 O O . PHE A 1 422 ? 3.125 1.927 11.784 1.00 93.31 422 PHE A O 1
ATOM 3433 N N . GLU A 1 423 ? 2.082 3.903 11.616 1.00 91.00 423 GLU A N 1
ATOM 3434 C CA . GLU A 1 423 ? 3.249 4.696 11.996 1.00 91.00 423 GLU A CA 1
ATOM 3435 C C . GLU A 1 423 ? 3.677 4.446 13.443 1.00 91.00 423 GLU A C 1
ATOM 3437 O O . GLU A 1 423 ? 4.875 4.368 13.725 1.00 91.00 423 GLU A O 1
ATOM 3442 N N . CYS A 1 424 ? 2.722 4.266 14.362 1.00 91.06 424 CYS A N 1
ATOM 3443 C CA . CYS A 1 424 ? 3.020 3.874 15.736 1.00 91.06 424 CYS A CA 1
ATOM 3444 C C . CYS A 1 424 ? 3.793 2.549 15.770 1.00 91.06 424 CYS A C 1
ATOM 3446 O O . CYS A 1 424 ? 4.814 2.462 16.455 1.00 91.06 424 CYS A O 1
ATOM 3448 N N . ALA A 1 425 ? 3.378 1.547 14.987 1.00 92.56 425 ALA A N 1
ATOM 3449 C CA . ALA A 1 425 ? 4.095 0.277 14.877 1.00 92.56 425 ALA A CA 1
ATOM 3450 C C . ALA A 1 425 ? 5.513 0.455 14.306 1.00 92.56 425 ALA A C 1
ATOM 3452 O O . ALA A 1 425 ? 6.473 -0.089 14.858 1.00 92.56 425 ALA A O 1
ATOM 3453 N N . CYS A 1 426 ? 5.671 1.268 13.258 1.00 91.31 426 CYS A N 1
ATOM 3454 C CA . CYS A 1 426 ? 6.977 1.611 12.691 1.00 91.31 426 CYS A CA 1
ATOM 3455 C C . CYS A 1 426 ? 7.892 2.300 13.716 1.00 91.31 426 CYS A C 1
ATOM 3457 O O . CYS A 1 426 ? 9.046 1.903 13.889 1.00 91.31 426 CYS A O 1
ATOM 3459 N N . ASN A 1 427 ? 7.383 3.294 14.447 1.00 89.25 427 ASN A N 1
ATOM 3460 C CA . ASN A 1 427 ? 8.140 4.004 15.479 1.00 89.25 427 ASN A CA 1
ATOM 3461 C C . ASN A 1 427 ? 8.518 3.085 16.638 1.00 89.25 427 ASN A C 1
ATOM 3463 O O . ASN A 1 427 ? 9.676 3.069 17.054 1.00 89.25 427 ASN A O 1
ATOM 3467 N N . CYS A 1 428 ? 7.581 2.257 17.100 1.00 90.69 428 CYS A N 1
ATOM 3468 C CA . CYS A 1 428 ? 7.843 1.241 18.113 1.00 90.69 428 CYS A CA 1
ATOM 3469 C C . CYS A 1 428 ? 8.908 0.250 17.653 1.00 90.69 428 CYS A C 1
ATOM 3471 O O . CYS A 1 428 ? 9.743 -0.169 18.455 1.00 90.69 428 CYS A O 1
ATOM 3473 N N . SER A 1 429 ? 8.926 -0.098 16.366 1.00 91.38 429 SER A N 1
ATOM 3474 C CA . SER A 1 429 ? 9.965 -0.956 15.814 1.00 91.38 429 SER A CA 1
ATOM 3475 C C . SER A 1 429 ? 11.326 -0.270 15.758 1.00 91.38 429 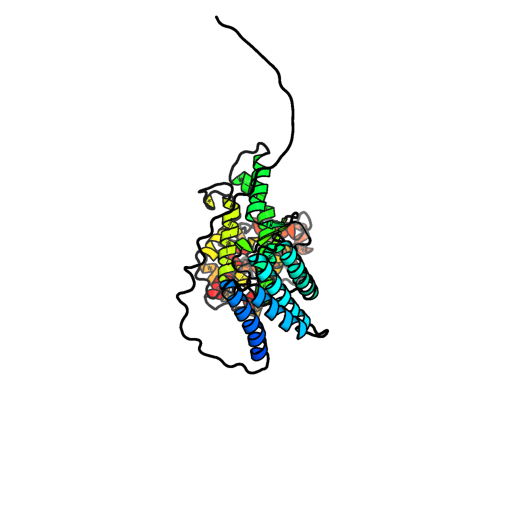SER A C 1
ATOM 3477 O O . SER A 1 429 ? 12.329 -0.829 16.207 1.00 91.38 429 SER A O 1
ATOM 3479 N N . LYS A 1 430 ? 11.359 0.995 15.334 1.00 88.75 430 LYS A N 1
ATOM 3480 C CA . LYS A 1 430 ? 12.568 1.823 15.325 1.00 88.75 430 LYS A CA 1
ATOM 3481 C C . LYS A 1 430 ? 13.234 1.911 16.703 1.00 88.75 430 LYS A C 1
ATOM 3483 O O . LYS A 1 430 ? 14.462 1.853 16.788 1.00 88.75 430 LYS A O 1
ATOM 3488 N N . ILE A 1 431 ? 12.451 2.027 17.775 1.00 88.31 431 ILE A N 1
ATOM 3489 C CA . ILE A 1 431 ? 12.964 2.129 19.153 1.00 88.31 431 ILE A CA 1
ATOM 3490 C C . ILE A 1 431 ? 13.050 0.780 19.887 1.00 88.31 431 ILE A C 1
ATOM 3492 O O . ILE A 1 431 ? 13.354 0.751 21.075 1.00 88.31 431 ILE A O 1
ATOM 3496 N N . GLY A 1 432 ? 12.819 -0.340 19.194 1.00 87.75 432 GLY A N 1
ATOM 3497 C CA . GLY A 1 432 ? 13.004 -1.690 19.739 1.00 87.75 432 GLY A CA 1
ATOM 3498 C C . GLY A 1 432 ? 11.886 -2.193 20.659 1.00 87.75 432 GLY A C 1
ATOM 3499 O O . GLY A 1 432 ? 12.056 -3.222 21.305 1.00 87.75 432 GLY A O 1
ATOM 3500 N N . ILE A 1 433 ? 10.737 -1.511 20.722 1.00 89.38 433 ILE A N 1
ATOM 3501 C CA . ILE A 1 433 ? 9.535 -2.016 21.412 1.00 89.38 433 ILE A CA 1
ATOM 3502 C C . ILE A 1 433 ? 8.906 -3.163 20.614 1.00 89.38 433 ILE A C 1
ATOM 3504 O O . ILE A 1 433 ? 8.424 -4.126 21.203 1.00 89.38 433 ILE A O 1
ATOM 3508 N N . MET A 1 434 ? 8.905 -3.053 19.282 1.00 91.44 434 MET A N 1
ATOM 3509 C CA . MET A 1 434 ? 8.388 -4.075 18.372 1.00 91.44 434 MET A CA 1
ATOM 3510 C C . MET A 1 434 ? 9.517 -4.656 17.522 1.00 91.44 434 MET A C 1
ATOM 3512 O O . MET A 1 434 ? 10.275 -3.932 16.885 1.00 91.44 434 MET A O 1
ATOM 3516 N N . ASN A 1 435 ? 9.628 -5.977 17.475 1.00 88.75 435 ASN A N 1
ATOM 3517 C CA . ASN A 1 435 ? 10.562 -6.650 16.575 1.00 88.75 435 ASN A CA 1
ATOM 3518 C C . ASN A 1 435 ? 9.840 -7.113 15.292 1.00 88.75 435 ASN A C 1
ATOM 3520 O O . ASN A 1 435 ? 8.637 -6.903 15.119 1.00 88.75 435 ASN A O 1
ATOM 3524 N N . GLY A 1 436 ? 10.571 -7.774 14.391 1.00 86.50 436 GLY A N 1
ATOM 3525 C CA . GLY A 1 436 ? 9.996 -8.313 13.154 1.00 86.50 436 GLY A CA 1
ATOM 3526 C C . GLY A 1 436 ? 8.886 -9.351 13.373 1.00 86.50 436 GLY A C 1
ATOM 3527 O O . GLY A 1 436 ? 8.018 -9.484 12.518 1.00 86.50 436 GLY A O 1
ATOM 3528 N N . VAL A 1 437 ? 8.863 -10.054 14.514 1.00 88.00 437 VAL A N 1
ATOM 3529 C CA . VAL A 1 437 ? 7.785 -10.999 14.861 1.00 88.00 437 VAL A CA 1
ATOM 3530 C C . VAL A 1 437 ? 6.494 -10.242 15.163 1.00 88.00 437 VAL A C 1
ATOM 3532 O O . VAL A 1 437 ? 5.458 -10.577 14.595 1.00 88.00 437 VAL A O 1
ATOM 3535 N N . CYS A 1 438 ? 6.561 -9.179 15.972 1.00 91.19 438 CYS A N 1
ATOM 3536 C CA . CYS A 1 438 ? 5.399 -8.332 16.253 1.00 91.19 438 CYS A CA 1
ATOM 3537 C C . CYS A 1 438 ? 4.822 -7.734 14.964 1.00 91.19 438 CYS A C 1
ATOM 3539 O O . CYS A 1 438 ? 3.611 -7.752 14.766 1.00 91.19 438 CYS A O 1
ATOM 3541 N N . LEU A 1 439 ? 5.689 -7.236 14.074 1.00 91.81 439 LEU A N 1
ATOM 3542 C CA . LEU A 1 439 ? 5.264 -6.668 12.794 1.00 91.81 439 LEU A CA 1
ATOM 3543 C C . LEU A 1 439 ? 4.618 -7.720 11.881 1.00 91.81 439 LEU A C 1
ATOM 3545 O O . LEU A 1 439 ? 3.601 -7.430 11.263 1.00 91.81 439 LEU A O 1
ATOM 3549 N N . ARG A 1 440 ? 5.144 -8.953 11.832 1.00 90.44 440 ARG A N 1
ATOM 3550 C CA . ARG A 1 440 ? 4.544 -10.041 11.036 1.00 90.44 440 ARG A CA 1
ATOM 3551 C C . ARG A 1 440 ? 3.166 -10.450 11.547 1.00 90.44 440 ARG A C 1
ATOM 3553 O O . ARG A 1 440 ? 2.298 -10.759 10.744 1.00 90.44 440 ARG A O 1
ATOM 3560 N N . GLN A 1 441 ? 2.948 -10.420 12.864 1.00 89.56 441 GLN A N 1
ATOM 3561 C CA . GLN A 1 441 ? 1.639 -10.733 13.444 1.00 89.56 441 GLN A CA 1
ATOM 3562 C C . GLN A 1 441 ? 0.556 -9.745 13.016 1.00 89.56 441 GLN A C 1
ATOM 3564 O O . GLN A 1 441 ? -0.596 -10.147 12.897 1.00 89.56 441 GLN A O 1
ATOM 3569 N N . ILE A 1 442 ? 0.910 -8.473 12.805 1.00 91.94 442 ILE A N 1
ATOM 3570 C CA . ILE A 1 442 ? -0.047 -7.420 12.440 1.00 91.94 442 ILE A CA 1
ATOM 3571 C C . ILE A 1 442 ? -0.075 -7.107 10.947 1.00 91.94 442 ILE A C 1
ATOM 3573 O O . ILE A 1 442 ? -1.005 -6.446 10.500 1.00 91.94 442 ILE A O 1
ATOM 3577 N N . ALA A 1 443 ? 0.908 -7.576 10.177 1.00 87.25 443 ALA A N 1
ATOM 3578 C CA . ALA A 1 443 ? 0.940 -7.383 8.738 1.00 87.25 443 ALA A CA 1
ATOM 3579 C C . ALA A 1 443 ? -0.328 -7.955 8.090 1.00 87.25 443 ALA A C 1
ATOM 3581 O O . ALA A 1 443 ? -0.783 -9.057 8.420 1.00 87.25 443 ALA A O 1
ATOM 3582 N N . THR A 1 444 ? -0.908 -7.174 7.186 1.00 77.00 444 THR A N 1
ATOM 3583 C CA . THR A 1 444 ? -2.106 -7.538 6.422 1.00 77.00 444 THR A CA 1
ATOM 3584 C C . THR A 1 444 ? -1.766 -8.439 5.241 1.00 77.00 444 THR A C 1
ATOM 3586 O O . THR A 1 444 ? -2.572 -9.292 4.879 1.00 77.00 444 THR A O 1
ATOM 3589 N N . TYR A 1 445 ? -0.540 -8.322 4.730 1.00 65.25 445 TYR A N 1
ATOM 3590 C CA . TYR A 1 445 ? 0.051 -9.226 3.756 1.00 65.25 445 TYR A CA 1
ATOM 3591 C C . TYR A 1 445 ? 1.003 -10.208 4.450 1.00 65.25 445 TYR A C 1
ATOM 3593 O O . TYR A 1 445 ? 1.913 -9.797 5.176 1.00 65.25 445 TYR A O 1
ATOM 3601 N N . VAL A 1 446 ? 0.796 -11.505 4.232 1.00 50.72 446 VAL A N 1
ATOM 3602 C CA . VAL A 1 446 ? 1.717 -12.571 4.645 1.00 50.72 446 VAL A CA 1
ATOM 3603 C C . VAL A 1 446 ? 2.056 -13.338 3.373 1.00 50.72 446 VAL A C 1
ATOM 3605 O O . VAL A 1 446 ? 1.160 -13.946 2.793 1.00 50.72 446 VAL A O 1
ATOM 3608 N N . ALA A 1 447 ? 3.305 -13.211 2.918 1.00 38.59 447 ALA A N 1
ATOM 3609 C CA . ALA A 1 447 ? 3.840 -13.984 1.799 1.00 38.59 447 ALA A CA 1
ATOM 3610 C C . ALA A 1 447 ? 3.995 -15.458 2.180 1.00 38.59 447 ALA A C 1
ATOM 3612 O O . ALA A 1 447 ? 4.396 -15.706 3.346 1.00 38.59 447 ALA A O 1
#

Foldseek 3Di:
DDDDDDDDDDDDDDDDDDDDDDDDDPDPPPPPDDDDDDDDDDDDDDPVVVVVVLVVLVVVLVVCLVVVVLVVSLVSLVVVLVVLDDDDLVSLVSLLSSLLSNLVSCVSVVNLVVSLVSLVSSVVSCVVVVHDRLDVVSCCSVVDDPDPVFDKDQPLVVLVVQVVVQVVPPDDDALASSCVSCVVLLLQQLLQVLLQQLVQVVVVWGQPPFSVFWIAGPVSHIDGDTDSDPPDDLLVVLVVSLVSSQCSSCVVPPPDDPVRHPDAPQNVLLSVVSVPDPLVQPDSNLSSNAPSNDDLVLVLLLLVLLVVLCVVLVCVVVLLVLCVVVVPCVPLLVLDDFLLNVLVLVQDPVNVPPDPDDDDPPPPPPVDRHQDGSCSLSVSLNCLVPPCQPPVSPVRDPDDDDSVRSVVSSCVSPVCVRVSVSVSQSVCSSVPVDHPVSSQSSDSDDD

pLDDT: mean 74.38, std 22.4, range [20.58, 97.31]

Solvent-accessible surface area (backbone atoms only — not comparable to full-atom values): 26926 Å² total; per-residue (Å²): 136,85,86,93,82,88,85,86,87,81,90,86,83,90,81,91,83,82,87,81,83,82,86,91,85,83,85,80,82,80,84,84,84,90,85,87,85,87,84,84,82,90,81,90,78,81,59,72,69,51,58,50,51,57,50,49,52,52,52,51,40,53,54,24,54,76,69,68,39,47,70,61,33,50,54,52,48,51,58,50,53,74,68,60,74,68,95,45,73,71,40,49,56,50,50,27,53,47,24,38,55,49,11,46,46,26,48,76,73,69,40,54,72,61,14,44,54,31,31,48,58,18,46,56,47,25,63,75,69,74,53,76,82,91,48,69,75,40,52,47,63,71,63,72,57,85,82,57,96,52,68,66,34,51,51,70,58,47,54,49,51,51,51,54,57,53,63,69,67,85,52,76,93,44,52,57,56,51,46,70,69,40,49,66,53,54,45,48,20,52,38,37,36,38,51,46,50,44,53,32,48,77,71,77,45,33,40,35,70,47,84,82,33,32,33,27,35,83,87,54,44,30,40,67,44,72,39,91,56,90,85,44,45,62,66,52,41,49,53,43,51,57,46,51,60,49,48,66,73,36,63,94,41,87,89,61,58,78,84,70,37,85,66,55,67,49,53,55,47,48,56,55,51,71,72,70,50,93,48,85,66,38,60,56,77,64,65,60,65,48,63,66,61,52,48,69,68,38,51,52,51,26,38,51,28,42,52,53,50,34,61,78,67,69,40,51,71,60,52,32,52,51,39,55,75,70,61,52,64,73,69,64,72,76,63,48,52,73,46,58,35,55,58,48,51,75,21,27,69,90,60,66,82,78,69,93,69,78,96,69,91,69,88,59,95,62,88,79,53,66,52,63,69,60,57,19,55,47,56,49,56,42,43,47,80,74,44,58,74,38,76,94,37,48,93,54,43,98,66,82,70,54,72,65,56,50,48,50,51,48,39,69,60,38,75,56,53,60,49,54,53,51,51,48,50,45,51,32,21,55,74,65,78,32,55,72,67,58,50,58,61,34,46,70,74,79,127

Mean predicted aligned error: 17.17 Å

Organism: NCBI:txid267555

Radius of gyration: 30.73 Å; Cα contacts (8 Å, |Δi|>4): 418; chains: 1; bounding box: 74×80×105 Å

Secondary structure (DSSP, 8-state):
-----------------PPPPPP---SSSSSS-----PPPP---SSSHHHHHHHHHHHHHHHHHHHTT-HHHHHHHHHHHHHH--SS-HHHHHHHHHHHHHHHHHHHHHT-HHHHHHHHHHHHHHHHHHT---S-HHHHGGGSS-S--SS-EEEHHHHHHHHHHHHHTSS----HHHHHHHHHHHHHHHHHHHHHHHHHHHHTT----SHHHHEEEETTS-EEE---S-TT--HHHHHHHHHHHHHHHHHTTSTT--GGGS---HHHHHHHHHHHH---TTS-HHHHTS-GGG--HHHHHHHHHHHHHHHHHTT-HHHHHHHHHHTTTTTTGGGG--HHHHHHHHHH-GGGTTS----------S-TT----STTHHHHHHHHHHHHTTSGGGGGG-SS---HHHHHHHHHHH-TTHHHHHHHHHHHHHHTTSS-HHHHHHH-S---

Nearest PDB structures (foldseek):
  6ejn-assembly1_A  TM=2.953E-01  e=3.730E-02  Mus musculus
  6ejn-assembly1_B  TM=2.891E-01  e=4.079E-02  Mus musculus
  4y6c-assembly1_A-2  TM=3.942E-01  e=2.922E-01  Podospora anserina
  3zfw-assembly2_B  TM=3.691E-01  e=3.056E-01  Mus musculus
  4y6w-assembly1_A-2  TM=3.291E-01  e=2.672E-01  Podospora anserina

Sequence (447 aa):
MKAMKAAEGPLGFLSGSALKRPDRGRLLDFIGCLCFGIHVIKIKGDTTSRMSGLANIGKHVLGQIGKQEYDKALAYIKACLERCTGDSREKEEEQCLLYELCAMVYINKGEGEVALMEATLAFEIHKKYRTFFKHSEVADIFGNPFILTEPAHVLENFFSLEAQSLWSQDVRKTYETWWKHIECLHRSIFRDIAQGLLFLYSRGECCGQLASNVYVTDEGRGKILPSMYVDSSPKDDLRHLVRLMKDVIQQPFPGATLDDFPLPLELKRFFSFIGVGNLKKVPVWYQIYPPYFWTVRERISFVHRFKTMMFSQQIVGKLNKELLKMNFFCNSAKNLDGVFKEIWKKGDPSLKEQTKSEGVLSNSGLKDISYKGRIAIVRFARTLYVHINGDEYQHFRRKILDDEEIESEITRMWPELYVNLFECACNCSKIGIMNGVCLRQIATYVA